Protein AF-K0VHR9-F1 (afdb_monomer)

Sequence (724 aa):
MQHDRFRADRIFSRWRVRPGFGEEICSYFARLVADNAECTAAIYAVNCGFNRSDRQKMLEAVLQLPLTDQEKENLVRWTPTRDRILCGHLIAVDRVSGLRRYCAECIKEGAYSRVWWTFSRFETCPFHDTLLTEEKMTASKVRFPYFGFHSGGIVAPPPLTERGAASLEGYVLQRLGAVEPGLQRPMLDRHSLDAILSIVPLIGRFLANPRSRVAPPLRVGDVGVGFDALGFDEDHFENRLSAWIAANADVNAFSRASQAYFGHAAHLWNEKSYDVPMQQTINAVMNRACGRYGSLARAMRNKALVGIPPNGRDVQRELGLTPYSLRVLGQRVKLGVGRSEDGVFEYTQEIIETLRGAIESLVPIQEVAASLGCTVEEANSICILMAKKGWRGAVGVRVGRKVVRHVFRADLDAFVNALENLPTKPDDIETVDIERFVRLSRKRTMTVTMAAVLSGRVPAFRGRSGGLRNLLFARPPRRGFGGKPPPVGKRDLPKDTMRITEFTAITGITSAGFRFLVRQQHLRLYSSDVPLLMRSSAVAFHKRYVNVARYSVLGTITVGRASKLPKLGLTPAFQYKDVQAMVVERSELAAKIGPLRNYSLEERKRWDQFRRYGERNCPSFTIPSIMGDGDMIIYTSSRKMFFRVISFPDELLVTIRLHPSDTRRAWRIYRENEEAIRRLLVSFRWIDDGEYTVIQTAVKDSADIDVVTREIGELTDFFRYKMP

Foldseek 3Di:
DVVVVLVVLALFPDQLAAAEQQFELLFSLQQRCVVGHPDGSVVSCVVVVHDPLPSVVSLVRVLSPPDDPVRNVRHVQNYQDPQRAHLNFRADPVQFDLWAKDDPVVCVVPVTDHSLRRGPPPAADQAPRHGIDTHDDDSSCSRRPGRDDDSHDYDQRDDGDPVSCLAPNVCLCCVSVSDPHHDDQPLPVVFGPNQLSPQLQVQLQLLVDAAEQDRDPRDPCSSRSSCQLRRHDLVSVLVSLLVRLVVHDPLPVDQEQDCCSSRNVSCVLVDPRHDPVSSVSVLLSNLVSSVVSHHYDPVSPDPDRNPAADAPVRLCVVQQFDPLQSVLLCVVLVDPQDADPVRTTGQDPVNSVSSVVSVVQWAFLCVLCVLQVHDSVLSVLLVVVVVVVPDSQKTWGDDDPDTTITGHPVLSVLLSVLQVPAAADDPPFDKDFLVQQCVQVVPDDLSRVLSCSSVVNFRWHHAPDTHSRRIIHGRDPDPPPDDDDPPQFDDDDPDQKADPLLLCLFAVWDPQLVVLCVVVVLWDAPDPVHGITRNVSSVVSQQFKHFVVQVCVVVQDVDPDLVCCVVLVFDAPDDCVRGVTRMGTPVRVCVRRNHFDDDDPVLLVVLCLLVVLLVVQAVQWDRHNDHHRAWGWIAGPVNLDIWTWGDDNQWIKTKDKAACPPNVPVVVLCVVCVVVLCVLLVQWDWDDPPGIIMTIHIGGDSVSSNSNSNSNRVVCVSVDDPDD

Nearest PDB structures (foldseek):
  8q8o-assembly1_A-2  TM=4.507E-01  e=7.673E-02  Pseudomonas aeruginosa UCBPP-PA14
  4rjv-assembly2_C  TM=4.588E-01  e=1.536E+00  synthetic construct
  4kyz-assembly1_A  TM=4.190E-01  e=1.980E+00  synthetic construct
  5cw9-assembly1_A  TM=3.956E-01  e=1.319E+00  synthetic construct
  1s12-assembly1_A  TM=3.428E-01  e=2.552E+00  Thermotoga maritima

Structure (mmCIF, N/CA/C/O backbone):
data_AF-K0VHR9-F1
#
_entry.id   AF-K0VHR9-F1
#
loop_
_atom_site.group_PDB
_atom_site.id
_atom_site.type_symbol
_atom_site.label_atom_id
_atom_site.label_alt_id
_atom_site.label_comp_id
_atom_site.label_asym_id
_atom_site.label_entity_id
_atom_site.label_seq_id
_atom_site.pdbx_PDB_ins_code
_atom_site.Cartn_x
_atom_site.Cartn_y
_atom_site.Cartn_z
_atom_site.occupancy
_atom_site.B_iso_or_equiv
_atom_site.auth_seq_id
_atom_site.auth_comp_id
_atom_site.auth_asym_id
_atom_site.auth_atom_id
_atom_site.pdbx_PDB_model_num
ATOM 1 N N . MET A 1 1 ? 46.552 35.556 -46.897 1.00 44.91 1 MET A N 1
ATOM 2 C CA . MET A 1 1 ? 46.582 35.446 -45.418 1.00 44.91 1 MET A CA 1
ATOM 3 C C . MET A 1 1 ? 45.304 34.881 -44.782 1.00 44.91 1 MET A C 1
ATOM 5 O O . MET A 1 1 ? 45.442 34.107 -43.848 1.00 44.91 1 MET A O 1
ATOM 9 N N . GLN A 1 2 ? 44.077 35.179 -45.245 1.00 40.25 2 GLN A N 1
ATOM 10 C CA . GLN A 1 2 ? 42.867 34.526 -44.686 1.00 40.25 2 GLN A CA 1
ATOM 11 C C . GLN A 1 2 ? 42.758 33.029 -45.049 1.00 40.25 2 GLN A C 1
ATOM 13 O O . GLN A 1 2 ? 42.359 32.228 -44.212 1.00 40.25 2 GLN A O 1
ATOM 18 N N . HIS A 1 3 ? 43.196 32.632 -46.249 1.00 40.75 3 HIS A N 1
ATOM 19 C CA . HIS A 1 3 ? 43.123 31.246 -46.739 1.00 40.75 3 HIS A CA 1
ATOM 20 C C . HIS A 1 3 ? 43.994 30.239 -45.949 1.00 40.75 3 HIS A C 1
ATOM 22 O O . HIS A 1 3 ? 43.651 29.059 -45.886 1.00 40.75 3 HIS A O 1
ATOM 28 N N . ASP A 1 4 ? 45.079 30.702 -45.313 1.00 43.75 4 ASP A N 1
ATOM 29 C CA . ASP A 1 4 ? 45.984 29.861 -44.510 1.00 43.75 4 ASP A CA 1
ATOM 30 C C . ASP A 1 4 ? 45.527 29.721 -43.053 1.00 43.75 4 ASP A C 1
ATOM 32 O O . ASP A 1 4 ? 45.689 28.654 -42.464 1.00 43.75 4 ASP A O 1
ATOM 36 N N . ARG A 1 5 ? 44.848 30.736 -42.493 1.00 43.34 5 ARG A N 1
ATOM 37 C CA . ARG A 1 5 ? 44.174 30.613 -41.186 1.00 43.34 5 ARG A CA 1
ATOM 38 C C . ARG A 1 5 ? 43.049 29.572 -41.222 1.00 43.34 5 ARG A C 1
ATOM 40 O O . ARG A 1 5 ? 42.948 28.773 -40.304 1.00 43.34 5 ARG A O 1
ATOM 47 N N . PHE A 1 6 ? 42.288 29.487 -42.318 1.00 48.44 6 PHE A N 1
ATOM 48 C CA . PHE A 1 6 ? 41.248 28.457 -42.495 1.00 48.44 6 PHE A CA 1
ATOM 49 C C . PHE A 1 6 ? 41.782 27.019 -42.622 1.00 48.44 6 PHE A C 1
ATOM 51 O O . PHE A 1 6 ? 41.011 26.074 -42.453 1.00 48.44 6 PHE A O 1
ATOM 58 N N . ARG A 1 7 ? 43.069 26.824 -42.948 1.00 49.28 7 ARG A N 1
ATOM 59 C CA . ARG A 1 7 ? 43.693 25.491 -43.032 1.00 49.28 7 ARG A CA 1
ATOM 60 C C . ARG A 1 7 ? 44.206 24.986 -41.682 1.00 49.28 7 ARG A C 1
ATOM 62 O O . ARG A 1 7 ? 44.249 23.776 -41.503 1.00 49.28 7 ARG A O 1
ATOM 69 N N . ALA A 1 8 ? 44.558 25.880 -40.756 1.00 52.88 8 ALA A N 1
ATOM 70 C CA . ALA A 1 8 ? 45.116 25.515 -39.452 1.00 52.88 8 ALA A CA 1
ATOM 71 C C . ALA A 1 8 ? 44.088 24.863 -38.503 1.00 52.88 8 ALA A C 1
ATOM 73 O O . ALA A 1 8 ? 44.468 24.036 -37.680 1.00 52.88 8 ALA A O 1
ATOM 74 N N . ASP A 1 9 ? 42.796 25.170 -38.666 1.00 62.69 9 ASP A N 1
ATOM 75 C CA . ASP A 1 9 ? 41.726 24.691 -37.774 1.00 62.69 9 ASP A CA 1
ATOM 76 C C . ASP A 1 9 ? 41.043 23.390 -38.250 1.00 62.69 9 ASP A C 1
ATOM 78 O O . ASP A 1 9 ? 40.147 22.867 -37.583 1.00 62.69 9 ASP A O 1
ATOM 82 N N . ARG A 1 10 ? 41.423 22.848 -39.418 1.00 75.56 10 ARG A N 1
ATOM 83 C CA . ARG A 1 10 ? 40.782 21.658 -40.005 1.00 75.56 10 ARG A CA 1
ATOM 84 C C . ARG A 1 10 ? 41.572 20.395 -39.700 1.00 75.56 10 ARG A C 1
ATOM 86 O O . ARG A 1 10 ? 42.750 20.290 -40.017 1.00 75.56 10 ARG A O 1
ATOM 93 N N . ILE A 1 11 ? 40.872 19.384 -39.195 1.00 86.81 11 ILE A N 1
ATOM 94 C CA . ILE A 1 11 ? 41.465 18.079 -38.876 1.00 86.81 11 ILE A CA 1
ATOM 95 C C . ILE A 1 11 ? 41.755 17.205 -40.107 1.00 86.81 11 ILE A C 1
ATOM 97 O O . ILE A 1 11 ? 42.402 16.185 -39.950 1.00 86.81 11 ILE A O 1
ATOM 101 N N . PHE A 1 12 ? 41.301 17.569 -41.314 1.00 89.25 12 PHE A N 1
ATOM 102 C CA . PHE A 1 12 ? 41.576 16.830 -42.556 1.00 89.25 12 PHE A CA 1
ATOM 103 C C . PHE A 1 12 ? 42.047 17.769 -43.670 1.00 89.25 12 PHE A C 1
ATOM 105 O O . PHE A 1 12 ? 41.517 18.872 -43.830 1.00 89.25 12 PHE A O 1
ATOM 112 N N . SER A 1 13 ? 43.013 17.313 -44.475 1.00 85.06 13 SER A N 1
ATOM 113 C CA . SER A 1 13 ? 43.573 18.072 -45.604 1.00 85.06 13 SER A CA 1
ATOM 114 C C . SER A 1 13 ? 42.869 17.777 -46.937 1.00 85.06 13 SER A C 1
ATOM 116 O O . SER A 1 13 ? 42.916 18.605 -47.849 1.00 85.06 13 SER A O 1
ATOM 118 N N . ARG A 1 14 ? 42.184 16.6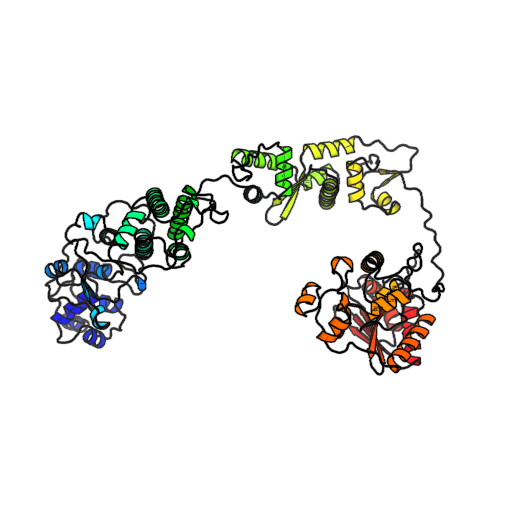31 -47.045 1.00 85.94 14 ARG A N 1
ATOM 119 C CA . ARG A 1 14 ? 41.378 16.182 -48.190 1.00 85.94 14 ARG A CA 1
ATOM 120 C C . ARG A 1 14 ? 40.028 15.638 -47.709 1.00 85.94 14 ARG A C 1
ATOM 122 O O . ARG A 1 14 ? 39.916 15.080 -46.624 1.00 85.94 14 ARG A O 1
ATOM 129 N N . TRP A 1 15 ? 38.992 15.787 -48.526 1.00 88.38 15 TRP A N 1
ATOM 130 C CA . TRP A 1 15 ? 37.634 15.297 -48.242 1.00 88.38 15 TRP A CA 1
ATOM 131 C C . TRP A 1 15 ? 36.978 14.791 -49.534 1.00 88.38 15 TRP A C 1
ATOM 133 O O . TRP A 1 15 ? 35.865 15.176 -49.894 1.00 88.38 15 TRP A O 1
ATOM 143 N N . ARG A 1 16 ? 37.723 13.970 -50.291 1.00 87.75 16 ARG A N 1
ATOM 144 C CA . ARG A 1 16 ? 37.268 13.452 -51.594 1.00 87.75 16 ARG A CA 1
ATOM 145 C C . ARG A 1 16 ? 36.101 12.483 -51.443 1.00 87.75 16 ARG A C 1
ATOM 147 O O . ARG A 1 16 ? 35.259 12.401 -52.329 1.00 87.75 16 ARG A O 1
ATOM 154 N N . VAL A 1 17 ? 36.052 11.776 -50.317 1.00 92.00 17 VAL A N 1
ATOM 155 C CA . VAL A 1 17 ? 34.897 10.974 -49.919 1.00 92.00 17 VAL A CA 1
ATOM 156 C C . VAL A 1 17 ? 33.807 11.879 -49.353 1.00 92.00 17 VAL A C 1
ATOM 158 O O . VAL A 1 17 ? 34.076 12.738 -48.516 1.00 92.00 17 VAL A O 1
ATOM 161 N N . ARG A 1 18 ? 32.571 11.676 -49.801 1.00 93.38 18 ARG A N 1
ATOM 162 C CA . ARG A 1 18 ? 31.379 12.379 -49.311 1.00 93.38 18 ARG A CA 1
ATOM 163 C C . ARG A 1 18 ? 30.567 11.476 -48.369 1.00 93.38 18 ARG A C 1
ATOM 165 O O . ARG A 1 18 ? 30.654 10.243 -48.496 1.00 93.38 18 ARG A O 1
ATOM 172 N N . PRO A 1 19 ? 29.806 12.044 -47.416 1.00 94.12 19 PRO A N 1
ATOM 173 C CA . PRO A 1 19 ? 28.977 11.242 -46.525 1.00 94.12 19 PRO A CA 1
ATOM 174 C C . PRO A 1 19 ? 27.844 10.569 -47.309 1.00 94.12 19 PRO A C 1
ATOM 176 O O . PRO A 1 19 ? 27.298 11.143 -48.253 1.00 94.12 19 PRO A O 1
ATOM 179 N N . GLY A 1 20 ? 27.531 9.329 -46.945 1.00 93.62 20 GLY A N 1
ATOM 180 C CA . GLY A 1 20 ? 26.434 8.552 -47.516 1.00 93.62 20 GLY A CA 1
ATOM 181 C C . GLY A 1 20 ? 25.106 8.770 -46.789 1.00 93.62 20 GLY A C 1
ATOM 182 O O . GLY A 1 20 ? 25.061 9.211 -45.636 1.00 93.62 20 GLY A O 1
ATOM 183 N N . PHE A 1 21 ? 23.997 8.418 -47.440 1.00 93.25 21 PHE A N 1
ATOM 184 C CA . PHE A 1 21 ? 22.680 8.437 -46.802 1.00 93.25 21 PHE A CA 1
ATOM 185 C C . PHE A 1 21 ? 22.613 7.413 -45.662 1.00 93.25 21 PHE A C 1
ATOM 187 O O . PHE A 1 21 ? 22.929 6.238 -45.863 1.00 93.25 21 PHE A O 1
ATOM 194 N N . GLY A 1 22 ? 22.195 7.843 -44.468 1.00 93.44 22 GLY A N 1
ATOM 195 C CA . GLY A 1 22 ? 22.145 6.971 -43.290 1.00 93.44 22 GLY A CA 1
ATOM 196 C C . GLY A 1 22 ? 23.501 6.711 -42.627 1.00 93.44 22 GLY A C 1
ATOM 197 O O . GLY A 1 22 ? 23.571 5.900 -41.702 1.00 93.44 22 GLY A O 1
ATOM 198 N N . GLU A 1 23 ? 24.575 7.349 -43.100 1.00 94.62 23 GLU A N 1
ATOM 199 C CA . GLU A 1 23 ? 25.923 7.185 -42.556 1.00 94.62 23 GLU A CA 1
ATOM 200 C C . GLU A 1 23 ? 26.117 8.024 -41.284 1.00 94.62 23 GLU A C 1
ATOM 202 O O . GLU A 1 23 ? 25.919 9.239 -41.292 1.00 94.62 23 GLU A O 1
ATOM 207 N N . GLU A 1 24 ? 26.542 7.387 -40.187 1.00 93.44 24 GLU A N 1
ATOM 208 C CA . GLU A 1 24 ? 26.904 8.105 -38.957 1.00 93.44 24 GLU A CA 1
ATOM 209 C C . GLU A 1 24 ? 28.339 8.658 -38.997 1.00 93.44 24 GLU A C 1
ATOM 211 O O . GLU A 1 24 ? 29.207 8.155 -39.722 1.00 93.44 24 GLU A O 1
ATOM 216 N N . ILE A 1 25 ? 28.627 9.636 -38.128 1.00 94.31 25 ILE A N 1
ATOM 217 C CA . ILE A 1 25 ? 29.929 10.311 -38.076 1.00 94.31 25 ILE A CA 1
ATOM 218 C C . ILE A 1 25 ? 31.125 9.361 -37.958 1.00 94.31 25 ILE A C 1
ATOM 220 O O . ILE A 1 25 ? 32.154 9.607 -38.577 1.00 94.31 25 ILE A O 1
ATOM 224 N N . CYS A 1 26 ? 31.025 8.270 -37.193 1.00 92.06 26 CYS A N 1
ATOM 225 C CA . CYS A 1 26 ? 32.164 7.375 -36.989 1.00 92.06 26 CYS A CA 1
ATOM 226 C C . CYS A 1 26 ? 32.514 6.562 -38.244 1.00 92.06 26 CYS A C 1
ATOM 228 O O . CYS A 1 26 ? 33.696 6.311 -38.480 1.00 92.06 26 CYS A O 1
ATOM 230 N N . SER A 1 27 ? 31.520 6.196 -39.061 1.00 93.25 27 SER A N 1
ATOM 231 C CA . SER A 1 27 ? 31.739 5.563 -40.372 1.00 93.25 27 SER A CA 1
ATOM 232 C C . SER A 1 27 ? 32.387 6.548 -41.340 1.00 93.25 27 SER A C 1
ATOM 234 O O . SER A 1 27 ? 33.430 6.258 -41.931 1.00 93.25 27 SER A O 1
ATOM 236 N N . TYR A 1 28 ? 31.818 7.753 -41.435 1.00 95.12 28 TYR A N 1
ATOM 237 C CA . TYR A 1 28 ? 32.323 8.771 -42.348 1.00 95.12 28 TYR A CA 1
ATOM 238 C C . TYR A 1 28 ? 33.746 9.214 -41.978 1.00 95.12 28 TYR A C 1
ATOM 240 O O . TYR A 1 28 ? 34.626 9.291 -42.834 1.00 95.12 28 TYR A O 1
ATOM 248 N N . PHE A 1 29 ? 34.015 9.401 -40.683 1.00 93.94 29 PHE A N 1
ATOM 249 C CA . PHE A 1 29 ? 35.348 9.688 -40.162 1.00 93.94 29 PHE A CA 1
ATOM 250 C C . PHE A 1 29 ? 36.349 8.583 -40.513 1.00 93.94 29 PHE A C 1
ATOM 252 O O . PHE A 1 29 ? 37.464 8.884 -40.926 1.00 93.94 29 PHE A O 1
ATOM 259 N N . ALA A 1 30 ? 35.968 7.306 -40.405 1.00 92.62 30 ALA A N 1
ATOM 260 C CA . ALA A 1 30 ? 36.855 6.202 -40.763 1.00 92.62 30 ALA A CA 1
ATOM 261 C C . ALA A 1 30 ? 37.236 6.220 -42.253 1.00 92.62 30 ALA A C 1
ATOM 263 O O . ALA A 1 30 ? 38.398 5.992 -42.590 1.00 92.62 30 ALA A O 1
ATOM 264 N N . ARG A 1 31 ? 36.285 6.554 -43.135 1.00 93.56 31 ARG A N 1
ATOM 265 C CA . ARG A 1 31 ? 36.545 6.743 -44.571 1.00 93.56 31 ARG A CA 1
ATOM 266 C C . ARG A 1 31 ? 37.416 7.969 -44.854 1.00 93.56 31 ARG A C 1
ATOM 268 O O . ARG A 1 31 ? 38.307 7.880 -45.692 1.00 93.56 31 ARG A O 1
ATOM 275 N N . LEU A 1 32 ? 37.210 9.080 -44.142 1.00 93.31 32 LEU A N 1
ATOM 276 C CA . LEU A 1 32 ? 38.069 10.266 -44.252 1.00 93.31 32 LEU A CA 1
ATOM 277 C C . LEU A 1 32 ? 39.507 9.966 -43.825 1.00 93.31 32 LEU A C 1
ATOM 279 O O . LEU A 1 32 ? 40.437 10.352 -44.528 1.00 93.31 32 LEU A O 1
ATOM 283 N N . VAL A 1 33 ? 39.702 9.243 -42.718 1.00 93.00 33 VAL A N 1
ATOM 284 C CA . VAL A 1 33 ? 41.039 8.823 -42.271 1.00 93.00 33 VAL A CA 1
ATOM 285 C C . VAL A 1 33 ? 41.701 7.938 -43.320 1.00 93.00 33 VAL A C 1
ATOM 287 O O . VAL A 1 33 ? 42.842 8.204 -43.677 1.00 93.00 33 VAL A O 1
ATOM 290 N N . ALA A 1 34 ? 40.979 6.961 -43.876 1.00 91.19 34 ALA A N 1
ATOM 291 C CA . ALA A 1 34 ? 41.507 6.106 -44.939 1.00 91.19 34 ALA A CA 1
ATOM 292 C C . ALA A 1 34 ? 41.913 6.886 -46.211 1.00 91.19 34 ALA A C 1
ATOM 294 O O . ALA A 1 34 ? 42.838 6.471 -46.901 1.00 91.19 34 ALA A O 1
ATOM 295 N N . ASP A 1 35 ? 41.263 8.019 -46.514 1.00 90.50 35 ASP A N 1
ATOM 296 C CA . ASP A 1 35 ? 41.627 8.905 -47.640 1.00 90.50 35 ASP A CA 1
ATOM 297 C C . ASP A 1 35 ? 42.817 9.841 -47.330 1.00 90.50 35 ASP A C 1
ATOM 299 O O . ASP A 1 35 ? 43.453 10.357 -48.253 1.00 90.50 35 ASP A O 1
ATOM 303 N N . ASN A 1 36 ? 43.120 10.091 -46.049 1.00 88.00 36 ASN A N 1
ATOM 304 C CA . ASN A 1 36 ? 44.036 11.158 -45.620 1.00 88.00 36 ASN A CA 1
ATOM 305 C C . ASN A 1 36 ? 45.298 10.690 -44.886 1.00 88.00 36 ASN A C 1
ATOM 307 O O . ASN A 1 36 ? 46.269 11.446 -44.854 1.00 88.00 36 ASN A O 1
ATOM 311 N N . ALA A 1 37 ? 45.286 9.523 -44.241 1.00 85.81 37 ALA A N 1
ATOM 312 C CA . ALA A 1 37 ? 46.330 9.135 -43.300 1.00 85.81 37 ALA A CA 1
ATOM 313 C C . ALA A 1 37 ? 46.643 7.636 -43.335 1.00 85.81 37 ALA A C 1
ATOM 315 O O . ALA A 1 37 ? 45.755 6.789 -43.401 1.00 85.81 37 ALA A O 1
ATOM 316 N N . GLU A 1 38 ? 47.924 7.308 -43.175 1.00 85.94 38 GLU A N 1
ATOM 317 C CA . GLU A 1 38 ? 48.427 5.933 -43.069 1.00 85.94 38 GLU A CA 1
ATOM 318 C C . GLU A 1 38 ? 48.313 5.395 -41.632 1.00 85.94 38 GLU A C 1
ATOM 320 O O . GLU A 1 38 ? 49.260 4.871 -41.047 1.00 85.94 38 GLU A O 1
ATOM 325 N N . CYS A 1 39 ? 47.149 5.558 -41.003 1.00 88.38 39 CYS A N 1
ATOM 326 C CA . CYS A 1 39 ? 46.894 5.013 -39.673 1.00 88.38 39 CYS A CA 1
ATOM 327 C C . CYS A 1 39 ? 45.428 4.610 -39.492 1.00 88.38 39 CYS A C 1
ATOM 329 O O . CYS A 1 39 ? 44.563 4.878 -40.323 1.00 88.38 39 CYS A O 1
ATOM 331 N N . THR A 1 40 ? 45.124 3.921 -38.390 1.00 88.50 40 THR A N 1
ATOM 332 C CA . THR A 1 40 ? 43.736 3.537 -38.100 1.00 88.50 40 THR A CA 1
ATOM 333 C C . THR A 1 40 ? 42.926 4.737 -37.612 1.00 88.50 40 THR A C 1
ATOM 335 O O . THR A 1 40 ? 43.444 5.592 -36.894 1.00 88.50 40 THR A O 1
ATOM 338 N N . ALA A 1 41 ? 41.620 4.750 -37.891 1.00 89.62 41 ALA A N 1
ATOM 339 C CA . ALA A 1 41 ? 40.707 5.788 -37.403 1.00 89.62 41 ALA A CA 1
ATOM 340 C C . ALA A 1 41 ? 40.761 5.982 -35.877 1.00 89.62 41 ALA A C 1
ATOM 342 O O . ALA A 1 41 ? 40.653 7.101 -35.386 1.00 89.62 41 ALA A O 1
ATOM 343 N N . ALA A 1 42 ? 40.993 4.908 -35.116 1.00 88.38 42 ALA A N 1
ATOM 344 C CA . ALA A 1 42 ? 41.148 4.991 -33.668 1.00 88.38 42 ALA A CA 1
ATOM 345 C C . ALA A 1 42 ? 42.421 5.750 -33.248 1.00 88.38 42 ALA A C 1
ATOM 347 O O . ALA A 1 42 ? 42.358 6.546 -32.315 1.00 88.38 42 ALA A O 1
ATOM 348 N N . ILE A 1 43 ? 43.548 5.520 -33.932 1.00 88.75 43 ILE A N 1
ATOM 349 C CA . ILE A 1 43 ? 44.812 6.236 -33.687 1.00 88.75 43 ILE A CA 1
ATOM 350 C C . ILE A 1 43 ? 44.663 7.699 -34.109 1.00 88.75 43 ILE A C 1
ATOM 352 O O . ILE A 1 43 ? 44.995 8.595 -33.338 1.00 88.75 43 ILE A O 1
ATOM 356 N N . TYR A 1 44 ? 44.090 7.943 -35.289 1.00 91.25 44 TYR A N 1
ATOM 357 C CA . TYR A 1 44 ? 43.860 9.296 -35.788 1.00 91.25 44 TYR A CA 1
ATOM 358 C C . TYR A 1 44 ? 42.976 10.111 -34.839 1.00 91.25 44 TYR A C 1
ATOM 360 O O . TYR A 1 44 ? 43.304 11.241 -34.497 1.00 91.25 44 TYR A O 1
ATOM 368 N N . ALA A 1 45 ? 41.893 9.513 -34.330 1.00 89.44 45 ALA A N 1
ATOM 369 C CA . ALA A 1 45 ? 41.010 10.171 -33.375 1.00 89.44 45 ALA A CA 1
ATOM 370 C C . ALA A 1 45 ? 41.737 10.587 -32.084 1.00 89.44 45 ALA A C 1
ATOM 372 O O . ALA A 1 45 ? 41.500 11.688 -31.592 1.00 89.44 45 ALA A O 1
ATOM 373 N N . VAL A 1 46 ? 42.636 9.743 -31.560 1.00 88.56 46 VAL A N 1
ATOM 374 C CA . VAL A 1 46 ? 43.467 10.075 -30.387 1.00 88.56 46 VAL A CA 1
ATOM 375 C C . VAL A 1 46 ? 44.414 11.233 -30.700 1.00 88.56 46 VAL A C 1
ATOM 377 O O . VAL A 1 46 ? 44.499 12.167 -29.907 1.00 88.56 46 VAL A O 1
ATOM 380 N N . ASN A 1 47 ? 45.065 11.215 -31.865 1.00 88.75 47 ASN A N 1
ATOM 381 C CA . ASN A 1 47 ? 45.977 12.282 -32.292 1.00 88.75 47 ASN A CA 1
ATOM 382 C C . ASN A 1 47 ? 45.259 13.629 -32.475 1.00 88.75 47 ASN A C 1
ATOM 384 O O . ASN A 1 47 ? 45.844 14.676 -32.220 1.00 88.75 47 ASN A O 1
ATOM 388 N N . CYS A 1 48 ? 43.981 13.607 -32.858 1.00 86.25 48 CYS A N 1
ATOM 389 C CA . CYS A 1 48 ? 43.127 14.794 -32.940 1.00 86.25 48 CYS A CA 1
ATOM 390 C C . CYS A 1 48 ? 42.485 15.194 -31.595 1.00 86.25 48 CYS A C 1
ATOM 392 O O . CYS A 1 48 ? 41.630 16.077 -31.570 1.00 86.25 48 CYS A O 1
ATOM 394 N N . GLY A 1 49 ? 42.842 14.547 -30.479 1.00 85.88 49 GLY A N 1
ATOM 395 C CA . GLY A 1 49 ? 42.317 14.878 -29.150 1.00 85.88 49 GLY A CA 1
ATOM 396 C C . GLY A 1 49 ? 40.871 14.431 -28.895 1.00 85.88 49 GLY A C 1
ATOM 397 O O . GLY A 1 49 ? 40.234 14.907 -27.952 1.00 85.88 49 GLY A O 1
ATOM 398 N N . PHE A 1 50 ? 40.321 13.516 -29.701 1.00 86.88 50 PHE A N 1
ATOM 399 C CA . PHE A 1 50 ? 38.989 12.959 -29.465 1.00 86.88 50 PHE A CA 1
ATOM 400 C C . PHE A 1 50 ? 39.040 11.799 -28.468 1.00 86.88 50 PHE A C 1
ATOM 402 O O . PHE A 1 50 ? 39.715 10.788 -28.680 1.00 86.88 50 PHE A O 1
ATOM 409 N N . ASN A 1 51 ? 38.236 11.885 -27.406 1.00 76.88 51 ASN A N 1
ATOM 410 C CA . ASN A 1 51 ? 38.068 10.767 -26.482 1.00 76.88 51 ASN A CA 1
ATOM 411 C C . ASN A 1 51 ? 37.279 9.606 -27.104 1.00 76.88 51 ASN A C 1
ATOM 413 O O . ASN A 1 51 ? 36.608 9.710 -28.141 1.00 76.88 51 ASN A O 1
ATOM 417 N N . ARG A 1 52 ? 37.311 8.458 -26.413 1.00 61.00 52 ARG A N 1
ATOM 418 C CA . ARG A 1 52 ? 36.678 7.212 -26.867 1.00 61.00 52 ARG A CA 1
ATOM 419 C C . ARG A 1 52 ? 35.138 7.241 -26.972 1.00 61.00 52 ARG A C 1
ATOM 421 O O . ARG A 1 52 ? 34.554 6.272 -27.443 1.00 61.00 52 ARG A O 1
ATOM 428 N N . SER A 1 53 ? 34.484 8.347 -26.631 1.00 65.62 53 SER A N 1
ATOM 429 C CA . SER A 1 53 ? 33.023 8.531 -26.672 1.00 65.62 53 SER A CA 1
ATOM 430 C C . SER A 1 53 ? 32.570 9.833 -27.354 1.00 65.62 53 SER A C 1
ATOM 432 O O . SER A 1 53 ? 31.374 10.100 -27.422 1.00 65.62 53 SER A O 1
ATOM 434 N N . ASP A 1 54 ? 33.488 10.640 -27.895 1.00 81.38 54 ASP A N 1
ATOM 435 C CA . ASP A 1 54 ? 33.201 12.029 -28.294 1.00 81.38 54 ASP A CA 1
ATOM 436 C C . ASP A 1 54 ? 32.653 12.165 -29.732 1.00 81.38 54 ASP A C 1
ATOM 438 O O . ASP A 1 54 ? 33.168 12.943 -30.533 1.00 81.38 54 ASP A O 1
ATOM 442 N N . ARG A 1 55 ? 31.572 11.439 -30.065 1.00 88.06 55 ARG A N 1
ATOM 443 C CA . ARG A 1 55 ? 30.883 11.544 -31.376 1.00 88.06 55 ARG A CA 1
ATOM 444 C C . ARG A 1 55 ? 30.514 12.985 -31.731 1.00 88.06 55 ARG A C 1
ATOM 446 O O . ARG A 1 55 ? 30.707 13.409 -32.861 1.00 88.06 55 ARG A O 1
ATOM 453 N N . GLN A 1 56 ? 30.052 13.741 -30.738 1.00 89.19 56 GLN A N 1
ATOM 454 C CA . GLN A 1 56 ? 29.634 15.130 -30.910 1.00 89.19 56 GLN A CA 1
ATOM 455 C C . GLN A 1 56 ? 30.795 16.057 -31.308 1.00 89.19 56 GLN A C 1
ATOM 457 O O . GLN A 1 56 ? 30.660 16.823 -32.251 1.00 89.19 56 GLN A O 1
ATOM 462 N N . LYS A 1 57 ? 31.959 15.945 -30.650 1.00 89.19 57 LYS A N 1
ATOM 463 C CA . LYS A 1 57 ? 33.131 16.766 -31.009 1.00 89.19 57 LYS A CA 1
ATOM 464 C C . LYS A 1 57 ? 33.690 16.381 -32.376 1.00 89.19 57 LYS A C 1
ATOM 466 O O . LYS A 1 57 ? 34.153 17.232 -33.124 1.00 89.19 57 LYS A O 1
ATOM 471 N N . MET A 1 58 ? 33.642 15.089 -32.702 1.00 91.62 58 MET A N 1
ATOM 472 C CA . MET A 1 58 ? 34.031 14.590 -34.018 1.00 91.62 58 MET A CA 1
ATOM 473 C C . MET A 1 58 ? 33.118 15.147 -35.111 1.00 91.62 58 MET A C 1
ATOM 475 O O . MET A 1 58 ? 33.609 15.581 -36.148 1.00 91.62 58 MET A O 1
ATOM 479 N N . LEU A 1 59 ? 31.807 15.177 -34.858 1.00 93.44 59 LEU A N 1
ATOM 480 C CA . LEU A 1 59 ? 30.829 15.785 -35.752 1.00 93.44 59 LEU A CA 1
ATOM 481 C C . LEU A 1 59 ? 31.123 17.278 -35.923 1.00 93.44 59 LEU A C 1
ATOM 483 O O . LEU A 1 59 ? 31.301 17.718 -37.050 1.00 93.44 59 LEU A O 1
ATOM 487 N N . GLU A 1 60 ? 31.280 18.030 -34.833 1.00 92.38 60 GLU A N 1
ATOM 488 C CA . GLU A 1 60 ? 31.627 19.460 -34.862 1.00 92.38 60 GLU A CA 1
ATOM 489 C C . GLU A 1 60 ? 32.883 19.745 -35.697 1.00 92.38 60 GLU A C 1
ATOM 491 O O . GLU A 1 60 ? 32.871 20.652 -36.526 1.00 92.38 60 GLU A O 1
ATOM 496 N N . ALA A 1 61 ? 33.938 18.942 -35.536 1.00 91.56 61 ALA A N 1
ATOM 497 C CA . ALA A 1 61 ? 35.175 19.093 -36.297 1.00 91.56 61 ALA A CA 1
ATOM 498 C C . ALA A 1 61 ? 35.001 18.765 -37.790 1.00 91.56 61 ALA A C 1
ATOM 500 O O . ALA A 1 61 ? 35.533 19.468 -38.649 1.00 91.56 61 ALA A O 1
ATOM 501 N N . VAL A 1 62 ? 34.238 17.720 -38.120 1.00 92.69 62 VAL A N 1
ATOM 502 C CA . VAL A 1 62 ? 33.949 17.339 -39.513 1.00 92.69 62 VAL A CA 1
ATOM 503 C C . VAL A 1 62 ? 33.026 18.350 -40.200 1.00 92.69 62 VAL A C 1
ATOM 505 O O . VAL A 1 62 ? 33.177 18.592 -41.395 1.00 92.69 62 VAL A O 1
ATOM 508 N N . LEU A 1 63 ? 32.116 18.996 -39.468 1.00 93.69 63 LEU A N 1
ATOM 509 C CA . LEU A 1 63 ? 31.226 20.028 -40.013 1.00 93.69 63 LEU A CA 1
ATOM 510 C C . LEU A 1 63 ? 31.962 21.320 -40.419 1.00 93.69 63 LEU A C 1
ATOM 512 O O . LEU A 1 63 ? 31.409 22.105 -41.190 1.00 93.69 63 LEU A O 1
ATOM 516 N N . GLN A 1 64 ? 33.210 21.520 -39.970 1.00 91.88 64 GLN A N 1
ATOM 517 C CA . GLN A 1 64 ? 34.086 22.610 -40.435 1.00 91.88 64 GLN A CA 1
ATOM 518 C C . GLN A 1 64 ? 34.684 22.358 -41.829 1.00 91.88 64 GLN A C 1
ATOM 520 O O . GLN A 1 64 ? 35.283 23.255 -42.432 1.00 91.88 64 GLN A O 1
ATOM 525 N N . LEU A 1 65 ? 34.546 21.139 -42.360 1.00 90.62 65 LEU A N 1
ATOM 526 C CA . LEU A 1 65 ? 34.914 20.844 -43.739 1.00 90.62 65 LEU A CA 1
ATOM 527 C C . LEU A 1 65 ? 33.920 21.521 -44.702 1.00 90.62 65 LEU A C 1
ATOM 529 O O . LEU A 1 65 ? 32.746 21.696 -44.364 1.00 90.62 65 LEU A O 1
ATOM 533 N N . PRO A 1 66 ? 34.351 21.887 -45.923 1.00 90.62 66 PRO A N 1
ATOM 534 C CA . PRO A 1 66 ? 33.480 22.488 -46.932 1.00 90.62 66 PRO A CA 1
ATOM 535 C C . PRO A 1 66 ? 32.585 21.416 -47.588 1.00 90.62 66 PRO A C 1
ATOM 537 O O . PRO A 1 66 ? 32.738 21.044 -48.755 1.00 90.62 66 PRO A O 1
ATOM 540 N N . LEU A 1 67 ? 31.670 20.881 -46.782 1.00 91.62 67 LEU A N 1
ATOM 541 C CA . LEU A 1 67 ? 30.547 20.040 -47.183 1.00 91.62 67 LEU A CA 1
ATOM 542 C C . LEU A 1 67 ? 29.358 20.932 -47.556 1.00 91.62 67 LEU A C 1
ATOM 544 O O . LEU A 1 67 ? 29.245 22.053 -47.055 1.00 91.62 67 LEU A O 1
ATOM 548 N N . THR A 1 68 ? 28.482 20.428 -48.419 1.00 93.81 68 THR A N 1
ATOM 549 C CA . THR A 1 68 ? 27.195 21.074 -48.711 1.00 93.81 68 THR A CA 1
ATOM 550 C C . THR A 1 68 ? 26.300 21.057 -47.472 1.00 93.81 68 THR A C 1
ATOM 552 O O . THR A 1 68 ? 26.482 20.223 -46.579 1.00 93.81 68 THR A O 1
ATOM 555 N N . ASP A 1 69 ? 25.314 21.949 -47.414 1.00 95.19 69 ASP A N 1
ATOM 556 C CA . ASP A 1 69 ? 24.393 22.013 -46.273 1.00 95.19 69 ASP A CA 1
ATOM 557 C C . ASP A 1 69 ? 23.607 20.706 -46.110 1.00 95.19 69 ASP A C 1
ATOM 559 O O . ASP A 1 69 ? 23.527 20.173 -45.006 1.00 95.19 69 ASP A O 1
ATOM 563 N N . GLN A 1 70 ? 23.180 20.093 -47.218 1.00 94.06 70 GLN A N 1
ATOM 564 C CA . GLN A 1 70 ? 22.497 18.796 -47.215 1.00 94.06 70 GLN A CA 1
ATOM 565 C C . GLN A 1 70 ? 23.355 17.675 -46.589 1.00 94.06 70 GLN A C 1
ATOM 567 O O . GLN A 1 70 ? 22.856 16.829 -45.847 1.00 94.06 70 GLN A O 1
ATOM 572 N N . GLU A 1 71 ? 24.665 17.664 -46.847 1.00 95.06 71 GLU A N 1
ATOM 573 C CA . GLU A 1 71 ? 25.610 16.698 -46.261 1.00 95.06 71 GLU A CA 1
ATOM 574 C C . GLU A 1 71 ? 25.844 16.919 -44.777 1.00 95.06 71 GLU A C 1
ATOM 576 O O . GLU A 1 71 ? 25.936 15.948 -44.019 1.00 95.06 71 GLU A O 1
ATOM 581 N N . LYS A 1 72 ? 25.905 18.181 -44.355 1.00 95.50 72 LYS A N 1
ATOM 582 C CA . LYS A 1 72 ? 25.988 18.537 -42.940 1.00 95.50 72 LYS A CA 1
ATOM 583 C C . LYS A 1 72 ? 24.726 18.100 -42.205 1.00 95.50 72 LYS A C 1
ATOM 585 O O . LYS A 1 72 ? 24.828 17.430 -41.180 1.00 95.50 72 LYS A O 1
ATOM 590 N N . GLU A 1 73 ? 23.555 18.403 -42.756 1.00 94.62 73 GLU A N 1
ATOM 591 C CA . GLU A 1 73 ? 22.258 17.996 -42.209 1.00 94.62 73 GLU A CA 1
ATOM 592 C C . GLU A 1 73 ? 22.124 16.473 -42.121 1.00 94.62 73 GLU A C 1
ATOM 594 O O . GLU A 1 73 ? 21.726 15.951 -41.079 1.00 94.62 73 GLU A O 1
ATOM 599 N N . ASN A 1 74 ? 22.524 15.742 -43.166 1.00 94.12 74 ASN A N 1
ATOM 600 C CA . ASN A 1 74 ? 22.523 14.280 -43.167 1.00 94.12 74 ASN A CA 1
ATOM 601 C C . ASN A 1 74 ? 23.412 13.711 -42.047 1.00 94.12 74 ASN A C 1
ATOM 603 O O . ASN A 1 74 ? 22.971 12.842 -41.295 1.00 94.12 74 ASN A O 1
ATOM 607 N N . LEU A 1 75 ? 24.634 14.230 -41.879 1.00 95.00 75 LEU A N 1
ATOM 608 C CA . LEU A 1 75 ? 25.532 13.793 -40.806 1.00 95.00 75 LEU A CA 1
ATOM 609 C C . LEU A 1 75 ? 24.980 14.110 -39.414 1.00 95.00 75 LEU A C 1
ATOM 611 O O . LEU A 1 75 ? 25.073 13.264 -38.525 1.00 95.00 75 LEU A O 1
ATOM 615 N N . VAL A 1 76 ? 24.392 15.292 -39.218 1.00 94.88 76 VAL A N 1
ATOM 616 C CA . VAL A 1 76 ? 23.745 15.670 -37.950 1.00 94.88 76 VAL A CA 1
ATOM 617 C C . VAL A 1 76 ? 22.577 14.735 -37.645 1.00 94.88 76 VAL A C 1
ATOM 619 O O . VAL A 1 76 ? 22.461 14.235 -36.529 1.00 94.88 76 VAL A O 1
ATOM 622 N N . ARG A 1 77 ? 21.742 14.447 -38.645 1.00 94.06 77 ARG A N 1
ATOM 623 C CA . ARG A 1 77 ? 20.553 13.603 -38.508 1.00 94.06 77 ARG A CA 1
ATOM 624 C C . ARG A 1 77 ? 20.882 12.163 -38.113 1.00 94.06 77 ARG A C 1
ATOM 626 O O . ARG A 1 77 ? 20.214 11.601 -37.241 1.00 94.06 77 ARG A O 1
ATOM 633 N N . TRP A 1 78 ? 21.878 11.562 -38.764 1.00 94.56 78 TRP A N 1
ATOM 634 C CA . TRP A 1 78 ? 22.220 10.143 -38.598 1.00 94.56 78 TRP A CA 1
ATOM 635 C C . TRP A 1 78 ? 23.279 9.874 -37.530 1.00 94.56 78 TRP A C 1
ATOM 637 O O . TRP A 1 78 ? 23.597 8.717 -37.265 1.00 94.56 78 TRP A O 1
ATOM 647 N N . THR A 1 79 ? 23.808 10.914 -36.884 1.00 93.56 79 THR A N 1
ATOM 648 C CA . THR A 1 79 ? 24.764 10.773 -35.783 1.00 93.56 79 THR A CA 1
ATOM 649 C C . THR A 1 79 ? 24.043 10.820 -34.437 1.00 93.56 79 THR A C 1
ATOM 651 O O . THR A 1 79 ? 23.472 11.854 -34.093 1.00 93.56 79 THR A O 1
ATOM 654 N N . PRO A 1 80 ? 24.101 9.750 -33.619 1.00 89.75 80 PRO A N 1
ATOM 655 C CA . PRO A 1 80 ? 23.522 9.782 -32.282 1.00 89.75 80 PRO A CA 1
ATOM 656 C C . PRO A 1 80 ? 24.189 10.839 -31.390 1.00 89.75 80 PRO A C 1
ATOM 658 O O . PRO A 1 80 ? 25.423 10.896 -31.306 1.00 89.75 80 PRO A O 1
ATOM 661 N N . THR A 1 81 ? 23.384 11.629 -30.674 1.00 85.56 81 THR A N 1
ATOM 662 C CA . THR A 1 81 ? 23.875 12.644 -29.724 1.00 85.56 81 THR A CA 1
ATOM 663 C C . THR A 1 81 ? 24.526 12.011 -28.484 1.00 85.56 81 THR A C 1
ATOM 665 O O . THR A 1 81 ? 24.465 10.795 -28.273 1.00 85.56 81 THR A O 1
ATOM 668 N N . ARG A 1 82 ? 25.134 12.830 -27.607 1.00 79.44 82 ARG A N 1
ATOM 669 C CA . ARG A 1 82 ? 25.647 12.365 -26.296 1.00 79.44 82 ARG A CA 1
ATOM 670 C C . ARG A 1 82 ? 24.555 11.709 -25.446 1.00 79.44 82 ARG A C 1
ATOM 672 O O . ARG A 1 82 ? 24.821 10.697 -24.801 1.00 79.44 82 ARG A O 1
ATOM 679 N N . ASP A 1 83 ? 23.336 12.232 -25.539 1.00 82.19 83 ASP A N 1
ATOM 680 C CA . ASP A 1 83 ? 22.149 11.707 -24.860 1.00 82.19 83 ASP A CA 1
ATOM 681 C C . ASP A 1 83 ? 21.515 10.526 -25.605 1.00 82.19 83 ASP A C 1
ATOM 683 O O . ASP A 1 83 ? 20.455 10.052 -25.215 1.00 82.19 83 ASP A O 1
ATOM 687 N N . ARG A 1 84 ? 22.179 10.007 -26.652 1.00 84.38 84 ARG A N 1
ATOM 688 C CA . ARG A 1 84 ? 21.757 8.838 -27.443 1.00 84.38 84 ARG A CA 1
ATOM 689 C C . ARG A 1 84 ? 20.452 9.069 -28.201 1.00 84.38 84 ARG A C 1
ATOM 691 O O . ARG A 1 84 ? 19.675 8.140 -28.414 1.00 84.38 84 ARG A O 1
ATOM 698 N N . ILE A 1 85 ? 20.227 10.310 -28.617 1.00 89.75 85 ILE A N 1
ATOM 699 C CA . ILE A 1 85 ? 19.103 10.675 -29.472 1.00 89.75 85 ILE A CA 1
ATOM 700 C C . ILE A 1 85 ? 19.530 10.475 -30.925 1.00 89.75 85 ILE A C 1
ATOM 702 O O . ILE A 1 85 ? 20.558 11.005 -31.342 1.00 89.75 85 ILE A O 1
ATOM 706 N N . LEU A 1 86 ? 18.741 9.727 -31.691 1.00 92.12 86 LEU A N 1
ATOM 707 C CA . LEU A 1 86 ? 18.920 9.497 -33.121 1.00 92.12 86 LEU A CA 1
ATOM 708 C C . LEU A 1 86 ? 17.612 9.827 -33.841 1.00 92.12 86 LEU A C 1
ATOM 710 O O . LEU A 1 86 ? 16.577 9.238 -33.535 1.00 92.12 86 LEU A O 1
ATOM 714 N N . CYS A 1 87 ? 17.645 10.783 -34.776 1.00 91.38 87 CYS A N 1
ATOM 715 C CA . CYS A 1 87 ? 16.445 11.268 -35.478 1.00 91.38 87 CYS A CA 1
ATOM 716 C C . CYS A 1 87 ? 15.280 11.629 -34.526 1.00 91.38 87 CYS A C 1
ATOM 718 O O . CYS A 1 87 ? 14.125 11.325 -34.806 1.00 91.38 87 CYS A O 1
ATOM 720 N N . GLY A 1 88 ? 15.583 12.227 -33.367 1.00 90.12 88 GLY A N 1
ATOM 721 C CA . GLY A 1 88 ? 14.586 12.591 -32.350 1.00 90.12 88 GLY A CA 1
ATOM 722 C C . GLY A 1 88 ? 14.150 11.455 -31.414 1.00 90.12 88 GLY A C 1
ATOM 723 O O . GLY A 1 88 ? 13.428 11.713 -30.455 1.00 90.12 88 GLY A O 1
ATOM 724 N N . HIS A 1 89 ? 14.618 10.220 -31.622 1.00 92.19 89 HIS A N 1
ATOM 725 C CA . HIS A 1 89 ? 14.310 9.079 -30.754 1.00 92.19 89 HIS A CA 1
ATOM 726 C C . HIS A 1 89 ? 15.451 8.813 -29.776 1.00 92.19 89 HIS A C 1
ATOM 728 O O . HIS A 1 89 ? 16.593 8.623 -30.187 1.00 92.19 89 HIS A O 1
ATOM 734 N N . LEU A 1 90 ? 15.147 8.765 -28.480 1.00 91.50 90 LEU A N 1
ATOM 735 C CA . LEU A 1 90 ? 16.075 8.287 -27.454 1.00 91.50 90 LEU A CA 1
ATOM 736 C C . LEU A 1 90 ? 16.229 6.768 -27.580 1.00 91.50 90 LEU A C 1
ATOM 738 O O . LEU A 1 90 ? 15.215 6.081 -27.544 1.00 91.50 90 LEU A O 1
ATOM 742 N N . ILE A 1 91 ? 17.458 6.254 -27.691 1.00 90.19 91 ILE A N 1
ATOM 743 C CA . ILE A 1 91 ? 17.743 4.815 -27.828 1.00 90.19 91 ILE A CA 1
ATOM 744 C C . ILE A 1 91 ? 18.678 4.343 -26.704 1.00 90.19 91 ILE A C 1
ATOM 746 O O . ILE A 1 91 ? 19.772 4.886 -26.509 1.00 90.19 91 ILE A O 1
ATOM 750 N N . ALA A 1 92 ? 18.270 3.319 -25.952 1.00 87.06 92 ALA A N 1
ATOM 751 C CA . ALA A 1 92 ? 19.081 2.751 -24.879 1.00 87.06 92 ALA A CA 1
ATOM 752 C C . ALA A 1 92 ? 20.306 1.974 -25.407 1.00 87.06 92 ALA A C 1
ATOM 754 O O . ALA A 1 92 ? 20.340 1.488 -26.535 1.00 87.06 92 ALA A O 1
ATOM 755 N N . VAL A 1 93 ? 21.356 1.842 -24.585 1.00 83.19 93 VAL A N 1
ATOM 756 C CA . VAL A 1 93 ? 22.629 1.213 -25.012 1.00 83.19 93 VAL A CA 1
ATOM 757 C C . VAL A 1 93 ? 22.485 -0.273 -25.304 1.00 83.19 93 VAL A C 1
ATOM 759 O O . VAL A 1 93 ? 23.124 -0.771 -26.220 1.00 83.19 93 VAL A O 1
ATOM 762 N N . ASP A 1 94 ? 21.638 -0.981 -24.566 1.00 83.25 94 ASP A N 1
ATOM 763 C CA . ASP A 1 94 ? 21.338 -2.396 -24.802 1.00 83.25 94 ASP A CA 1
ATOM 764 C C . ASP A 1 94 ? 20.501 -2.624 -26.079 1.00 83.25 94 ASP A C 1
ATOM 766 O O . ASP A 1 94 ? 20.387 -3.754 -26.567 1.00 83.25 94 ASP A O 1
ATOM 770 N N . ARG A 1 95 ? 19.958 -1.549 -26.667 1.00 88.62 95 ARG A N 1
ATOM 771 C CA . ARG A 1 95 ? 19.359 -1.545 -28.010 1.00 88.62 95 ARG A CA 1
ATOM 772 C C . ARG A 1 95 ? 20.384 -1.357 -29.121 1.00 88.62 95 ARG A C 1
ATOM 774 O O . ARG A 1 95 ? 20.010 -1.393 -30.285 1.00 88.62 95 ARG A O 1
ATOM 781 N N . VAL A 1 96 ? 21.666 -1.194 -28.800 1.00 87.19 96 VAL A N 1
ATOM 782 C CA . VAL A 1 96 ? 22.753 -1.098 -29.778 1.00 87.19 96 VAL A CA 1
ATOM 783 C C . VAL A 1 96 ? 23.620 -2.351 -29.686 1.00 87.19 96 VAL A C 1
ATOM 785 O O . VAL A 1 96 ? 24.046 -2.760 -28.609 1.00 87.19 96 VAL A O 1
ATOM 788 N N . SER A 1 97 ? 23.881 -2.994 -30.820 1.00 84.88 97 SER A N 1
ATOM 789 C CA . SER A 1 97 ? 24.747 -4.168 -30.875 1.00 84.88 97 SER A CA 1
ATOM 790 C C . SER A 1 97 ? 26.213 -3.789 -30.696 1.00 84.88 97 SER A C 1
ATOM 792 O O . SER A 1 97 ? 26.701 -2.813 -31.263 1.00 84.88 97 SER A O 1
ATOM 794 N N . GLY A 1 98 ? 26.937 -4.623 -29.948 1.00 83.31 98 GLY A N 1
ATOM 795 C CA . GLY A 1 98 ? 28.398 -4.582 -29.864 1.00 83.31 98 GLY A CA 1
ATOM 796 C C . GLY A 1 98 ? 29.105 -5.313 -31.012 1.00 83.31 98 GLY A C 1
ATOM 797 O O . GLY A 1 98 ? 30.322 -5.472 -30.956 1.00 83.31 98 GLY A O 1
ATOM 798 N N . LEU A 1 99 ? 28.366 -5.799 -32.014 1.00 85.94 99 LEU A N 1
ATOM 799 C CA . LEU A 1 99 ? 28.896 -6.482 -33.194 1.00 85.94 99 LEU A CA 1
ATOM 800 C C . LEU A 1 99 ? 28.873 -5.553 -34.405 1.00 85.94 99 LEU A C 1
ATOM 802 O O . LEU A 1 99 ? 27.981 -4.714 -34.549 1.00 85.94 99 LEU A O 1
ATOM 806 N N . ARG A 1 100 ? 29.830 -5.745 -35.315 1.00 87.50 100 ARG A N 1
ATOM 807 C CA . ARG A 1 100 ? 29.788 -5.087 -36.619 1.00 87.50 100 ARG A CA 1
ATOM 808 C C . ARG A 1 100 ? 28.780 -5.827 -37.491 1.00 87.50 100 ARG A C 1
ATOM 810 O O . ARG A 1 100 ? 28.905 -7.036 -37.654 1.00 87.50 100 ARG A O 1
ATOM 817 N N . ARG A 1 101 ? 27.798 -5.111 -38.039 1.00 92.44 101 ARG A N 1
ATOM 818 C CA . ARG A 1 101 ? 26.724 -5.7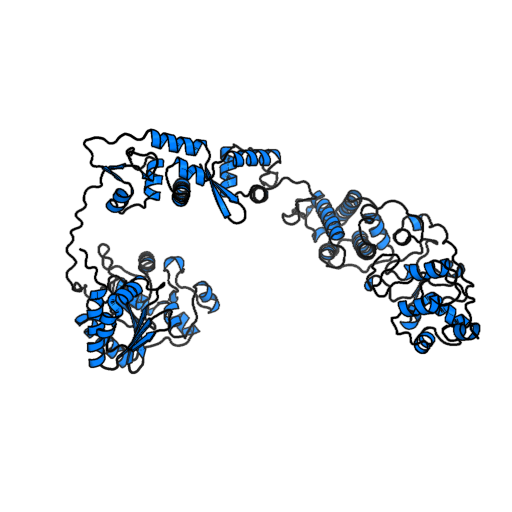00 -38.850 1.00 92.44 101 ARG A CA 1
ATOM 819 C C . ARG A 1 101 ? 26.512 -4.934 -40.141 1.00 92.44 101 ARG A C 1
ATOM 821 O O . ARG A 1 101 ? 26.662 -3.713 -40.145 1.00 92.44 101 ARG A O 1
ATOM 828 N N . TYR A 1 102 ? 26.221 -5.651 -41.221 1.00 94.81 102 TYR A N 1
ATOM 829 C CA . TYR A 1 102 ? 26.062 -5.067 -42.551 1.00 94.81 102 TYR A CA 1
ATOM 830 C C . TYR A 1 102 ? 25.341 -6.003 -43.519 1.00 94.81 102 TYR A C 1
ATOM 832 O O . TYR A 1 102 ? 25.275 -7.208 -43.304 1.00 94.81 102 TYR A O 1
ATOM 840 N N . CYS A 1 103 ? 24.833 -5.436 -44.610 1.00 96.25 103 CYS A N 1
ATOM 841 C CA . CYS A 1 103 ? 24.328 -6.192 -45.753 1.00 96.25 103 CYS A CA 1
ATOM 842 C C . CYS A 1 103 ? 25.364 -6.165 -46.882 1.00 96.25 103 CYS A C 1
ATOM 844 O O . CYS A 1 103 ? 25.865 -5.096 -47.229 1.00 96.25 103 CYS A O 1
ATOM 846 N N . ALA A 1 104 ? 25.676 -7.324 -47.467 1.00 95.31 104 ALA A N 1
ATOM 847 C CA . ALA A 1 104 ? 26.679 -7.428 -48.526 1.00 95.31 104 ALA A CA 1
ATOM 848 C C . ALA A 1 104 ? 26.292 -6.632 -49.786 1.00 95.31 104 ALA A C 1
ATOM 850 O O . ALA A 1 104 ? 27.127 -5.915 -50.330 1.00 95.31 104 ALA A O 1
ATOM 851 N N . GLU A 1 105 ? 25.026 -6.692 -50.210 1.00 94.88 105 GLU A N 1
ATOM 852 C CA . GLU A 1 105 ? 24.543 -5.951 -51.386 1.00 94.88 105 GLU A CA 1
ATOM 853 C C . GLU A 1 105 ? 24.576 -4.437 -51.151 1.00 94.88 105 GLU A C 1
ATOM 855 O O . GLU A 1 105 ? 25.089 -3.686 -51.974 1.00 94.88 105 GLU A O 1
ATOM 860 N N . CYS A 1 106 ? 24.167 -3.992 -49.962 1.00 93.81 106 CYS A N 1
ATOM 861 C CA . CYS A 1 106 ? 24.271 -2.592 -49.557 1.00 93.81 106 CYS A CA 1
ATOM 862 C C . CYS A 1 106 ? 25.701 -2.039 -49.615 1.00 93.81 106 CYS A C 1
ATOM 864 O O . CYS A 1 106 ? 25.889 -0.862 -49.913 1.00 93.81 106 CYS A O 1
ATOM 866 N N . ILE A 1 107 ? 26.698 -2.867 -49.288 1.00 93.56 107 ILE A N 1
ATOM 867 C CA . ILE A 1 107 ? 28.112 -2.486 -49.347 1.00 93.56 107 ILE A CA 1
ATOM 868 C C . ILE A 1 107 ? 28.615 -2.417 -50.794 1.00 93.56 107 ILE A C 1
ATOM 870 O O . ILE A 1 107 ? 29.433 -1.548 -51.092 1.00 93.56 107 ILE A O 1
ATOM 874 N N . LYS A 1 108 ? 28.112 -3.274 -51.697 1.00 91.69 108 LYS A N 1
ATOM 875 C CA . LYS A 1 108 ? 28.401 -3.173 -53.139 1.00 91.69 108 LYS A CA 1
ATOM 876 C C . LYS A 1 108 ? 27.826 -1.891 -53.744 1.00 91.69 108 LYS A C 1
ATOM 878 O O . LYS A 1 108 ? 28.493 -1.267 -54.559 1.00 91.69 108 LYS A O 1
ATOM 883 N N . GLU A 1 109 ? 26.623 -1.494 -53.326 1.00 91.19 109 GLU A N 1
ATOM 884 C CA . GLU A 1 109 ? 25.990 -0.227 -53.732 1.00 91.19 109 GLU A CA 1
ATOM 885 C C . GLU A 1 109 ? 26.741 0.996 -53.196 1.00 91.19 109 GLU A C 1
ATOM 887 O O . GLU A 1 109 ? 26.861 2.010 -53.876 1.00 91.19 109 GLU A O 1
ATOM 892 N N . GLY A 1 110 ? 27.239 0.907 -51.963 1.00 90.56 110 GLY A N 1
ATOM 893 C CA . GLY A 1 110 ? 28.000 1.967 -51.324 1.00 90.56 110 GLY A CA 1
ATOM 894 C C . GLY A 1 110 ? 28.747 1.443 -50.107 1.00 90.56 110 GLY A C 1
ATOM 895 O O . GLY A 1 110 ? 28.139 1.024 -49.123 1.00 90.56 110 GLY A O 1
ATOM 896 N N . ALA A 1 111 ? 30.079 1.504 -50.152 1.00 92.56 111 ALA A N 1
ATOM 897 C CA . ALA A 1 111 ? 30.961 0.902 -49.153 1.00 92.56 111 ALA A CA 1
ATOM 898 C C . ALA A 1 111 ? 31.049 1.709 -47.839 1.00 92.56 111 ALA A C 1
ATOM 900 O O . ALA A 1 111 ? 32.125 2.145 -47.422 1.00 92.56 111 ALA A O 1
ATOM 901 N N . TYR A 1 112 ? 29.915 1.915 -47.169 1.00 92.88 112 TYR A N 1
ATOM 902 C CA . TYR A 1 112 ? 29.817 2.637 -45.903 1.00 92.88 112 TYR A CA 1
ATOM 903 C C . TYR A 1 112 ? 28.798 2.016 -44.939 1.00 92.88 112 TYR A C 1
ATOM 905 O O . TYR A 1 112 ? 27.907 1.265 -45.333 1.00 92.88 112 TYR A O 1
ATOM 913 N N . SER A 1 113 ? 28.943 2.312 -43.644 1.00 92.94 113 SER A N 1
ATOM 914 C CA . SER A 1 113 ? 28.051 1.784 -42.610 1.00 92.94 113 SER A CA 1
ATOM 915 C C . SER A 1 113 ? 26.768 2.597 -42.514 1.00 92.94 113 SER A C 1
ATOM 917 O O . SER A 1 113 ? 26.814 3.824 -42.477 1.00 92.94 113 SER A O 1
ATOM 919 N N . ARG A 1 114 ? 25.630 1.917 -42.364 1.00 93.50 114 ARG A N 1
ATOM 920 C CA . ARG A 1 114 ? 24.328 2.557 -42.133 1.00 93.50 114 ARG A CA 1
ATOM 921 C C . ARG A 1 114 ? 23.966 2.460 -40.655 1.00 93.50 114 ARG A C 1
ATOM 923 O O . ARG A 1 114 ? 24.109 1.394 -40.055 1.00 93.50 114 ARG A O 1
ATOM 930 N N . VAL A 1 115 ? 23.527 3.560 -40.044 1.00 93.00 115 VAL A N 1
ATOM 931 C CA . VAL A 1 115 ? 23.376 3.653 -38.579 1.00 93.00 115 VAL A CA 1
ATOM 932 C C . VAL A 1 115 ? 22.363 2.652 -38.019 1.00 93.00 115 VAL A C 1
ATOM 934 O O . VAL A 1 115 ? 22.571 2.104 -36.939 1.00 93.00 115 VAL A O 1
ATOM 937 N N . TRP A 1 116 ? 21.308 2.319 -38.765 1.00 93.75 116 TRP A N 1
ATOM 938 C CA . TRP A 1 116 ? 20.291 1.359 -38.320 1.00 93.75 116 TRP A CA 1
ATOM 939 C C . TRP A 1 116 ? 20.793 -0.087 -38.234 1.00 93.75 116 TRP A C 1
ATOM 941 O O . TRP A 1 116 ? 20.244 -0.871 -37.464 1.00 93.75 116 TRP A O 1
ATOM 951 N N . TRP A 1 117 ? 21.896 -0.440 -38.907 1.00 94.19 117 TRP A N 1
ATOM 952 C CA . TRP A 1 117 ? 22.558 -1.736 -38.696 1.00 94.19 117 TRP A CA 1
ATOM 953 C C . TRP A 1 117 ? 23.136 -1.879 -37.288 1.00 94.19 117 TRP A C 1
ATOM 955 O O . TRP A 1 117 ? 23.532 -2.970 -36.884 1.00 94.19 117 TRP A O 1
ATOM 965 N N . THR A 1 118 ? 23.197 -0.797 -36.509 1.00 90.31 118 THR A N 1
ATOM 966 C CA . THR A 1 118 ? 23.665 -0.833 -35.123 1.00 90.31 118 THR A CA 1
ATOM 967 C C . THR A 1 118 ? 22.566 -1.207 -34.128 1.00 90.31 118 THR A C 1
ATOM 969 O O . THR A 1 118 ? 22.910 -1.610 -33.023 1.00 90.31 118 THR A O 1
ATOM 972 N N . PHE A 1 119 ? 21.278 -1.227 -34.496 1.00 93.06 119 PHE A N 1
ATOM 973 C CA . PHE A 1 119 ? 20.209 -1.619 -33.564 1.00 93.06 119 PHE A CA 1
ATOM 974 C C . PHE A 1 119 ? 20.178 -3.118 -33.296 1.00 93.06 119 PHE A C 1
ATOM 976 O O . PHE A 1 119 ? 20.136 -3.926 -34.230 1.00 93.06 119 PHE A O 1
ATOM 983 N N . SER A 1 120 ? 20.235 -3.524 -32.032 1.00 86.62 120 SER A N 1
ATOM 984 C CA . SER A 1 120 ? 20.122 -4.930 -31.664 1.00 86.62 120 SER A CA 1
ATOM 985 C C . SER A 1 120 ? 18.800 -5.484 -32.205 1.00 86.62 120 SER A C 1
ATOM 987 O O . SER A 1 120 ? 17.773 -4.814 -32.169 1.00 86.62 120 SER A O 1
ATOM 989 N N . ARG A 1 121 ? 18.850 -6.694 -32.776 1.00 87.94 121 ARG A N 1
ATOM 990 C CA . ARG A 1 121 ? 17.683 -7.374 -33.378 1.00 87.94 121 ARG A CA 1
ATOM 991 C C . ARG A 1 121 ? 17.097 -6.727 -34.642 1.00 87.94 121 ARG A C 1
ATOM 993 O O . ARG A 1 121 ? 16.019 -7.114 -35.065 1.00 87.94 121 ARG A O 1
ATOM 1000 N N . PHE A 1 122 ? 17.826 -5.807 -35.272 1.00 93.06 122 PHE A N 1
ATOM 1001 C CA . PHE A 1 122 ? 17.699 -5.531 -36.705 1.00 93.06 122 PHE A CA 1
ATOM 1002 C C . PHE A 1 122 ? 18.449 -6.648 -37.448 1.00 93.06 122 PHE A C 1
ATOM 1004 O O . PHE A 1 122 ? 19.683 -6.657 -37.443 1.00 93.06 122 PHE A O 1
ATOM 1011 N N . GLU A 1 123 ? 17.723 -7.640 -37.962 1.00 92.00 123 GLU A N 1
ATOM 1012 C CA . GLU A 1 123 ? 18.274 -8.919 -38.435 1.00 92.00 123 GLU A CA 1
ATOM 1013 C C . GLU A 1 123 ? 18.369 -8.973 -39.959 1.00 92.00 123 GLU A C 1
ATOM 1015 O O . GLU A 1 123 ? 19.334 -9.518 -40.493 1.00 92.00 123 GLU A O 1
ATOM 1020 N N . THR A 1 124 ? 17.398 -8.384 -40.659 1.00 94.12 124 THR A N 1
ATOM 1021 C CA . THR A 1 124 ? 17.278 -8.474 -42.122 1.00 94.12 124 THR A CA 1
ATOM 1022 C C . THR A 1 124 ? 17.392 -7.097 -42.767 1.00 94.12 124 THR A C 1
ATOM 1024 O O . THR A 1 124 ? 16.840 -6.112 -42.288 1.00 94.12 124 THR A O 1
ATOM 1027 N N . CYS A 1 125 ? 18.107 -6.995 -43.885 1.00 96.12 125 CYS A N 1
ATOM 1028 C CA . CYS A 1 125 ? 18.117 -5.785 -44.693 1.00 96.12 125 CYS A CA 1
ATOM 1029 C C . CYS A 1 125 ? 16.756 -5.603 -45.386 1.00 96.12 125 CYS A C 1
ATOM 1031 O O . CYS A 1 125 ? 16.425 -6.406 -46.257 1.00 96.12 125 CYS A O 1
ATOM 1033 N N . PRO A 1 126 ? 15.994 -4.529 -45.116 1.00 95.88 126 PRO A N 1
ATOM 1034 C CA . PRO A 1 126 ? 14.665 -4.364 -45.712 1.00 95.88 126 PRO A CA 1
ATOM 1035 C C . PRO A 1 126 ? 14.715 -3.960 -47.203 1.00 95.88 126 PRO A C 1
ATOM 1037 O O . PRO A 1 126 ? 13.706 -4.038 -47.905 1.00 95.88 126 PRO A O 1
ATOM 1040 N N . PHE A 1 127 ? 15.890 -3.571 -47.708 1.00 95.69 127 PHE A N 1
ATOM 1041 C CA . PHE A 1 127 ? 16.120 -3.231 -49.119 1.00 95.69 127 PHE A CA 1
ATOM 1042 C C . PHE A 1 127 ? 16.453 -4.440 -49.999 1.00 95.69 127 PHE A C 1
ATOM 1044 O O . PHE A 1 127 ? 16.187 -4.411 -51.194 1.00 95.69 127 PHE A O 1
ATOM 1051 N N . HIS A 1 128 ? 17.039 -5.495 -49.423 1.00 95.75 128 HIS A N 1
ATOM 1052 C CA . HIS A 1 128 ? 17.536 -6.659 -50.176 1.00 95.75 128 HIS A CA 1
ATOM 1053 C C . HIS A 1 128 ? 16.969 -7.991 -49.689 1.00 95.75 128 HIS A C 1
ATOM 1055 O O . HIS A 1 128 ? 17.281 -9.018 -50.275 1.00 95.75 128 HIS A O 1
ATOM 1061 N N . ASP A 1 129 ? 16.183 -7.983 -48.611 1.00 93.88 129 ASP A N 1
ATOM 1062 C CA . ASP A 1 129 ? 15.621 -9.170 -47.954 1.00 93.88 129 ASP A CA 1
ATOM 1063 C C . ASP A 1 129 ? 16.674 -10.233 -47.571 1.00 93.88 129 ASP A C 1
ATOM 1065 O O . ASP A 1 129 ? 16.434 -11.439 -47.580 1.00 93.88 129 ASP A O 1
ATOM 1069 N N . THR A 1 130 ? 17.880 -9.776 -47.225 1.00 94.12 130 THR A N 1
ATOM 1070 C CA . THR A 1 130 ? 19.005 -10.626 -46.817 1.00 94.12 130 THR A CA 1
ATOM 1071 C C . THR A 1 130 ? 19.344 -10.427 -45.347 1.00 94.12 130 THR A C 1
ATOM 1073 O O . THR A 1 130 ? 19.316 -9.306 -44.835 1.00 94.12 130 THR A O 1
ATOM 1076 N N . LEU A 1 131 ? 19.688 -11.515 -44.653 1.00 94.31 131 LEU A N 1
ATOM 1077 C CA . LEU A 1 131 ? 20.183 -11.443 -43.277 1.00 94.31 131 LEU A CA 1
ATOM 1078 C C . LEU A 1 131 ? 21.469 -10.614 -43.219 1.00 94.31 131 LEU A C 1
ATOM 1080 O O . LEU A 1 131 ? 22.346 -10.745 -44.077 1.00 94.31 131 LEU A O 1
ATOM 1084 N N . LEU A 1 132 ? 21.588 -9.772 -42.194 1.00 94.94 132 LEU A N 1
ATOM 1085 C CA . LEU A 1 132 ? 22.812 -9.023 -41.955 1.00 94.94 132 LEU A CA 1
ATOM 1086 C C . LEU A 1 132 ? 23.936 -9.976 -41.541 1.00 94.94 132 LEU A C 1
ATOM 1088 O O . LEU A 1 132 ? 23.773 -10.823 -40.663 1.00 94.94 132 LEU A O 1
ATOM 1092 N N . THR A 1 133 ? 25.110 -9.783 -42.130 1.00 94.19 133 THR A N 1
ATOM 1093 C CA . THR A 1 133 ? 26.335 -10.448 -41.695 1.00 94.19 133 THR A CA 1
ATOM 1094 C C . THR A 1 133 ? 26.767 -9.859 -40.358 1.00 94.19 133 THR A C 1
ATOM 1096 O O . THR A 1 133 ? 26.896 -8.639 -40.243 1.00 94.19 133 THR A O 1
ATOM 1099 N N . GLU A 1 134 ? 27.029 -10.705 -39.359 1.00 91.12 134 GLU A N 1
ATOM 1100 C CA . GLU A 1 134 ? 27.540 -10.285 -38.052 1.00 91.12 134 GLU A CA 1
ATOM 1101 C C . GLU A 1 134 ? 29.013 -10.679 -37.872 1.00 91.12 134 GLU A C 1
ATOM 1103 O O . GLU A 1 134 ? 29.380 -11.850 -37.945 1.00 91.12 134 GLU A O 1
ATOM 1108 N N . GLU A 1 135 ? 29.870 -9.701 -37.579 1.00 87.69 135 GLU A N 1
ATOM 1109 C CA . GLU A 1 135 ? 31.297 -9.905 -37.328 1.00 87.69 135 GLU A CA 1
ATOM 1110 C C . GLU A 1 135 ? 31.662 -9.502 -35.896 1.00 87.69 135 GLU A C 1
ATOM 1112 O O . GLU A 1 135 ? 31.486 -8.350 -35.471 1.00 87.69 135 GLU A O 1
ATOM 1117 N N . LYS A 1 136 ? 32.246 -10.446 -35.146 1.00 81.62 136 LYS A N 1
ATOM 1118 C CA . LYS A 1 136 ? 32.846 -10.154 -33.842 1.00 81.62 136 LYS A CA 1
ATOM 1119 C C . LYS A 1 136 ? 34.209 -9.503 -34.053 1.00 81.62 136 LYS A C 1
ATOM 1121 O O . LYS A 1 136 ? 35.175 -10.153 -34.437 1.00 81.62 136 LYS A O 1
ATOM 1126 N N . MET A 1 137 ? 34.278 -8.210 -33.774 1.00 76.69 137 MET A N 1
ATOM 1127 C CA . MET A 1 137 ? 35.464 -7.389 -33.989 1.00 76.69 137 MET A CA 1
ATOM 1128 C C . MET A 1 137 ? 35.975 -6.802 -32.672 1.00 76.69 137 MET A C 1
ATOM 1130 O O . MET A 1 137 ? 35.277 -6.798 -31.657 1.00 76.69 137 MET A O 1
ATOM 1134 N N . THR A 1 138 ? 37.205 -6.282 -32.672 1.00 73.12 138 THR A N 1
ATOM 1135 C CA . THR A 1 138 ? 37.693 -5.485 -31.539 1.00 73.12 138 THR A CA 1
ATOM 1136 C C . THR A 1 138 ? 36.787 -4.269 -31.336 1.00 73.12 138 THR A C 1
ATOM 1138 O O . THR A 1 138 ? 36.278 -3.697 -32.303 1.00 73.12 138 THR A O 1
ATOM 1141 N N . ALA A 1 139 ? 36.630 -3.814 -30.089 1.00 70.12 139 ALA A N 1
ATOM 1142 C CA . ALA A 1 139 ? 35.770 -2.669 -29.768 1.00 70.12 139 ALA A CA 1
ATOM 1143 C C . ALA A 1 139 ? 36.099 -1.409 -30.601 1.00 70.12 139 ALA A C 1
ATOM 1145 O O . ALA A 1 139 ? 35.209 -0.638 -30.948 1.00 70.12 139 ALA A O 1
ATOM 1146 N N . SER A 1 140 ? 37.370 -1.218 -30.979 1.00 65.25 140 SER A N 1
ATOM 1147 C CA . SER A 1 140 ? 37.805 -0.123 -31.855 1.00 65.25 140 SER A CA 1
ATOM 1148 C C . SER A 1 140 ? 37.293 -0.244 -33.295 1.00 65.25 140 SER A C 1
ATOM 1150 O O . SER A 1 140 ? 36.890 0.765 -33.868 1.00 65.25 140 SER A O 1
ATOM 1152 N N . LYS A 1 141 ? 37.278 -1.452 -33.874 1.00 67.25 141 LYS A N 1
ATOM 1153 C CA . LYS A 1 141 ? 36.805 -1.707 -35.245 1.00 67.25 141 LYS A CA 1
ATOM 1154 C C . LYS A 1 141 ? 35.279 -1.699 -35.352 1.00 67.25 141 LYS A C 1
ATOM 1156 O O . LYS A 1 141 ? 34.754 -1.298 -36.380 1.00 67.25 141 LYS A O 1
ATOM 1161 N N . VAL A 1 142 ? 34.571 -2.095 -34.291 1.00 71.50 142 VAL A N 1
ATOM 1162 C CA . VAL A 1 142 ? 33.107 -1.932 -34.202 1.00 71.50 142 VAL A CA 1
ATOM 1163 C C . VAL A 1 142 ? 32.736 -0.448 -34.147 1.00 71.50 142 VAL A C 1
ATOM 1165 O O . VAL A 1 142 ? 31.779 -0.026 -34.783 1.00 71.50 142 VAL A O 1
ATOM 1168 N N . ARG A 1 143 ? 33.520 0.356 -33.419 1.00 77.44 143 ARG A N 1
ATOM 1169 C CA . ARG A 1 143 ? 33.275 1.793 -33.258 1.00 77.44 143 ARG A CA 1
ATOM 1170 C C . ARG A 1 143 ? 33.534 2.612 -34.523 1.00 77.44 143 ARG A C 1
ATOM 1172 O O . ARG A 1 143 ? 32.835 3.590 -34.742 1.00 77.44 143 ARG A O 1
ATOM 1179 N N . PHE A 1 144 ? 34.544 2.250 -35.309 1.00 82.81 144 PHE A N 1
ATOM 1180 C CA . PHE A 1 144 ? 34.901 2.921 -36.562 1.00 82.81 144 PHE A CA 1
ATOM 1181 C C . PHE A 1 144 ? 34.734 1.946 -37.734 1.00 82.81 144 PHE A C 1
ATOM 1183 O O . PHE A 1 144 ? 35.735 1.416 -38.229 1.00 82.81 144 PHE A O 1
ATOM 1190 N N . PRO A 1 145 ? 33.490 1.642 -38.146 1.00 87.50 145 PRO A N 1
ATOM 1191 C CA . PRO A 1 145 ? 33.256 0.686 -39.217 1.00 87.50 145 PRO A CA 1
ATOM 1192 C C . PRO A 1 145 ? 33.800 1.235 -40.543 1.00 87.50 145 PRO A C 1
ATOM 1194 O O . PRO A 1 145 ? 33.464 2.342 -40.950 1.00 87.50 145 PRO A O 1
ATOM 1197 N N . TYR A 1 146 ? 34.631 0.445 -41.228 1.00 89.75 146 TYR A N 1
ATOM 1198 C CA . TYR A 1 146 ? 35.218 0.803 -42.522 1.00 89.75 146 TYR A CA 1
ATOM 1199 C C . TYR A 1 146 ? 35.057 -0.338 -43.527 1.00 89.75 146 TYR A C 1
ATOM 1201 O O . TYR A 1 146 ? 35.609 -1.423 -43.333 1.00 89.75 146 TYR A O 1
ATOM 1209 N N . PHE A 1 147 ? 34.284 -0.101 -44.586 1.00 89.12 147 PHE A N 1
ATOM 1210 C CA . PHE A 1 147 ? 33.937 -1.109 -45.596 1.00 89.12 147 PHE A CA 1
ATOM 1211 C C . PHE A 1 147 ? 34.643 -0.914 -46.942 1.00 89.12 147 PHE A C 1
ATOM 1213 O O . PHE A 1 147 ? 34.509 -1.765 -47.814 1.00 89.12 147 PHE A O 1
ATOM 1220 N N . GLY A 1 148 ? 35.420 0.158 -47.105 1.00 88.12 148 GLY A N 1
ATOM 1221 C CA . GLY A 1 148 ? 36.153 0.445 -48.333 1.00 88.12 148 GLY A CA 1
ATOM 1222 C C . GLY A 1 148 ? 36.059 1.909 -48.744 1.00 88.12 148 GLY A C 1
ATOM 1223 O O . GLY A 1 148 ? 35.528 2.754 -48.018 1.00 88.12 148 GLY A O 1
ATOM 1224 N N . PHE A 1 149 ? 36.592 2.200 -49.929 1.00 84.44 149 PHE A N 1
ATOM 1225 C CA . PHE A 1 149 ? 36.502 3.518 -50.540 1.00 84.44 149 PHE A CA 1
ATOM 1226 C C . PHE A 1 149 ? 35.251 3.600 -51.420 1.00 84.44 149 PHE A C 1
ATOM 1228 O O . PHE A 1 149 ? 35.018 2.751 -52.274 1.00 84.44 149 PHE A O 1
ATOM 1235 N N . HIS A 1 150 ? 34.466 4.653 -51.224 1.00 81.69 150 HIS A N 1
ATOM 1236 C CA . HIS A 1 150 ? 33.334 5.028 -52.065 1.00 81.69 150 HIS A CA 1
ATOM 1237 C C . HIS A 1 150 ? 33.380 6.550 -52.202 1.00 81.69 150 HIS A C 1
ATOM 1239 O O . HIS A 1 150 ? 33.663 7.234 -51.211 1.00 81.69 150 HIS A O 1
ATOM 1245 N N . SER A 1 151 ? 33.124 7.100 -53.390 1.00 76.50 151 SER A N 1
ATOM 1246 C CA . SER A 1 151 ? 33.125 8.558 -53.606 1.00 76.50 151 SER A CA 1
ATOM 1247 C C . SER A 1 151 ? 32.078 9.267 -52.739 1.00 76.50 151 SER A C 1
ATOM 1249 O O . SER A 1 151 ? 32.283 10.410 -52.341 1.00 76.50 151 SER A O 1
ATOM 1251 N N . GLY A 1 152 ? 31.024 8.558 -52.328 1.00 72.19 152 GLY A N 1
ATOM 1252 C CA . GLY A 1 152 ? 29.983 9.067 -51.437 1.00 72.19 152 GLY A CA 1
ATOM 1253 C C . GLY A 1 152 ? 28.849 9.756 -52.185 1.00 72.19 152 GLY A C 1
ATOM 1254 O O . GLY A 1 152 ? 28.713 9.590 -53.392 1.00 72.19 152 GLY A O 1
ATOM 1255 N N . GLY A 1 153 ? 28.046 10.520 -51.444 1.00 80.50 153 GLY A N 1
ATOM 1256 C CA . GLY A 1 153 ? 26.902 11.258 -51.966 1.00 80.50 153 GLY A CA 1
ATOM 1257 C C . GLY A 1 153 ? 25.608 10.828 -51.285 1.00 80.50 153 GLY A C 1
ATOM 1258 O O . GLY A 1 153 ? 25.429 9.663 -50.921 1.00 80.50 153 GLY A O 1
ATOM 1259 N N . ILE A 1 154 ? 24.701 11.785 -51.104 1.00 83.00 154 ILE A N 1
ATOM 1260 C CA . ILE A 1 154 ? 23.369 11.510 -50.570 1.00 83.00 154 ILE A CA 1
ATOM 1261 C C . ILE A 1 154 ? 22.507 11.024 -51.726 1.00 83.00 154 ILE A C 1
ATOM 1263 O O . ILE A 1 154 ? 21.899 11.813 -52.444 1.00 83.00 154 ILE A O 1
ATOM 1267 N N . VAL A 1 155 ? 22.478 9.710 -51.908 1.00 83.56 155 VAL A N 1
ATOM 1268 C CA . VAL A 1 155 ? 21.536 9.050 -52.808 1.00 83.56 155 VAL A CA 1
ATOM 1269 C C . VAL A 1 155 ? 20.420 8.474 -51.951 1.00 83.56 155 VAL A C 1
ATOM 1271 O O . VAL A 1 155 ? 20.691 7.830 -50.934 1.00 83.56 155 VAL A O 1
ATOM 1274 N N . ALA A 1 156 ? 19.171 8.745 -52.334 1.00 75.38 156 ALA A N 1
ATOM 1275 C CA . ALA A 1 156 ? 18.022 8.140 -51.677 1.00 75.38 156 ALA A CA 1
ATOM 1276 C C . ALA A 1 156 ? 18.166 6.607 -51.719 1.00 75.38 156 ALA A C 1
ATOM 1278 O O . ALA A 1 156 ? 18.611 6.066 -52.736 1.00 75.38 156 ALA A O 1
ATOM 1279 N N . PRO A 1 157 ? 17.834 5.896 -50.631 1.00 82.06 157 PRO A N 1
ATOM 1280 C CA . PRO A 1 157 ? 17.906 4.447 -50.642 1.00 82.06 157 PRO A CA 1
ATOM 1281 C C . PRO A 1 157 ? 16.907 3.882 -51.669 1.00 82.06 157 PRO A C 1
ATOM 1283 O O . PRO A 1 157 ? 15.900 4.537 -51.963 1.00 82.06 157 PRO A O 1
ATOM 1286 N N . PRO A 1 158 ? 17.146 2.672 -52.208 1.00 86.00 158 PRO A N 1
ATOM 1287 C CA . PRO A 1 158 ? 16.154 2.006 -53.045 1.00 86.00 158 PRO A CA 1
ATOM 1288 C C . PRO A 1 158 ? 14.833 1.813 -52.276 1.00 86.00 158 PRO A C 1
ATOM 1290 O O . PRO A 1 158 ? 14.833 1.818 -51.038 1.00 86.00 158 PRO A O 1
ATOM 1293 N N . PRO A 1 159 ? 13.698 1.633 -52.977 1.00 89.75 159 PRO A N 1
ATOM 1294 C CA . PRO A 1 159 ? 12.443 1.311 -52.312 1.00 89.75 159 PRO A CA 1
ATOM 1295 C C . PRO A 1 159 ? 12.588 0.028 -51.489 1.00 89.75 159 PRO A C 1
ATOM 1297 O O . PRO A 1 159 ? 13.375 -0.864 -51.818 1.00 89.75 159 PRO A O 1
ATOM 1300 N N . LEU A 1 160 ? 11.820 -0.066 -50.403 1.00 94.56 160 LEU A N 1
ATOM 1301 C CA . LEU A 1 160 ? 11.762 -1.299 -49.627 1.00 94.56 160 LEU A CA 1
ATOM 1302 C C . LEU A 1 160 ? 11.210 -2.434 -50.496 1.00 94.56 160 LEU A C 1
ATOM 1304 O O . LEU A 1 160 ? 10.293 -2.230 -51.291 1.00 94.56 160 LEU A O 1
ATOM 1308 N N . THR A 1 161 ? 11.729 -3.642 -50.290 1.00 95.12 161 THR A N 1
ATOM 1309 C CA . THR A 1 161 ? 11.074 -4.856 -50.800 1.00 95.12 161 THR A CA 1
ATOM 1310 C C . THR A 1 161 ? 9.701 -5.021 -50.144 1.00 95.12 161 THR A C 1
ATOM 1312 O O . THR A 1 161 ? 9.467 -4.478 -49.064 1.00 95.12 161 THR A O 1
ATOM 1315 N N . GLU A 1 162 ? 8.798 -5.804 -50.738 1.00 92.62 162 GLU A N 1
ATOM 1316 C CA . GLU A 1 162 ? 7.480 -6.080 -50.142 1.00 92.62 162 GLU A CA 1
ATOM 1317 C C . GLU A 1 162 ? 7.612 -6.656 -48.720 1.00 92.62 162 GLU A C 1
ATOM 1319 O O . GLU A 1 162 ? 7.024 -6.143 -47.764 1.00 92.62 162 GLU A O 1
ATOM 1324 N N . ARG A 1 163 ? 8.486 -7.656 -48.551 1.00 91.94 163 ARG A N 1
ATOM 1325 C CA . ARG A 1 163 ? 8.799 -8.238 -47.240 1.00 91.94 163 ARG A CA 1
ATOM 1326 C C . ARG A 1 163 ? 9.469 -7.234 -46.304 1.00 91.94 163 ARG A C 1
ATOM 1328 O O . ARG A 1 163 ? 9.122 -7.172 -45.127 1.00 91.94 163 ARG A O 1
ATOM 1335 N N . GLY A 1 164 ? 10.377 -6.410 -46.822 1.00 92.69 164 GLY A N 1
ATOM 1336 C CA . GLY A 1 164 ? 11.006 -5.324 -46.077 1.00 92.69 164 GLY A CA 1
ATOM 1337 C C . GLY A 1 164 ? 9.993 -4.305 -45.557 1.00 92.69 164 GLY A C 1
ATOM 1338 O O . GLY A 1 164 ? 10.044 -3.950 -44.383 1.00 92.69 164 GLY A O 1
ATOM 1339 N N . ALA A 1 165 ? 9.028 -3.887 -46.375 1.00 92.38 165 ALA A N 1
ATOM 1340 C CA . ALA A 1 165 ? 7.966 -2.958 -45.988 1.00 92.38 165 ALA A CA 1
ATOM 1341 C C . ALA A 1 165 ? 7.040 -3.533 -44.900 1.00 92.38 165 ALA A C 1
ATOM 1343 O O . ALA A 1 165 ? 6.545 -2.791 -44.047 1.00 92.38 165 ALA A O 1
ATOM 1344 N N . ALA A 1 166 ? 6.849 -4.855 -44.893 1.00 91.81 166 ALA A N 1
ATOM 1345 C CA . ALA A 1 166 ? 6.074 -5.577 -43.887 1.00 91.81 166 ALA A CA 1
ATOM 1346 C C . ALA A 1 166 ? 6.882 -5.995 -42.636 1.00 91.81 166 ALA A C 1
ATOM 1348 O O . ALA A 1 166 ? 6.312 -6.608 -41.734 1.00 91.81 166 ALA A O 1
ATOM 1349 N N . SER A 1 167 ? 8.176 -5.666 -42.550 1.00 94.31 167 SER A N 1
ATOM 1350 C CA . SER A 1 167 ? 9.077 -6.076 -41.457 1.00 94.31 167 SER A CA 1
ATOM 1351 C C . SER A 1 167 ? 9.248 -5.016 -40.359 1.00 94.31 167 SER A C 1
ATOM 1353 O O . SER A 1 167 ? 8.960 -3.831 -40.567 1.00 94.31 167 SER A O 1
ATOM 1355 N N . LEU A 1 168 ? 9.783 -5.428 -39.199 1.00 95.69 168 LEU A N 1
ATOM 1356 C CA . LEU A 1 168 ? 10.186 -4.495 -38.139 1.00 95.69 168 LEU A CA 1
ATOM 1357 C C . LEU A 1 168 ? 11.235 -3.516 -38.668 1.00 95.69 168 LEU A C 1
ATOM 1359 O O . LEU A 1 168 ? 11.179 -2.328 -38.370 1.00 95.69 168 LEU A O 1
ATOM 1363 N N . GLU A 1 169 ? 12.186 -4.004 -39.454 1.00 96.00 169 GLU A N 1
ATOM 1364 C CA . GLU A 1 169 ? 13.275 -3.221 -40.017 1.00 96.00 169 GLU A CA 1
ATOM 1365 C C . GLU A 1 169 ? 12.763 -2.115 -40.938 1.00 96.00 169 GLU A C 1
ATOM 1367 O O . GLU A 1 169 ? 13.175 -0.963 -40.791 1.00 96.00 169 GLU A O 1
ATOM 1372 N N . GLY A 1 170 ? 11.810 -2.425 -41.820 1.00 95.56 170 GLY A N 1
ATOM 1373 C CA . GLY A 1 170 ? 11.132 -1.417 -42.636 1.00 95.56 170 GLY A CA 1
ATOM 1374 C C . GLY A 1 170 ? 10.410 -0.376 -41.783 1.00 95.56 170 GLY A C 1
ATOM 1375 O O . GLY A 1 170 ? 10.560 0.822 -42.013 1.00 95.56 170 GLY A O 1
ATOM 1376 N N . TYR A 1 171 ? 9.707 -0.811 -40.738 1.00 96.12 171 TYR A N 1
ATOM 1377 C CA . TYR A 1 171 ? 9.032 0.094 -39.808 1.00 96.12 171 TYR A CA 1
ATOM 1378 C C . TYR A 1 171 ? 9.998 0.987 -39.013 1.00 96.12 171 TYR A C 1
ATOM 1380 O O . TYR A 1 171 ? 9.745 2.178 -38.840 1.00 96.12 171 TYR A O 1
ATOM 1388 N N . VAL A 1 172 ? 11.145 0.464 -38.573 1.00 95.88 172 VAL A N 1
ATOM 1389 C CA . VAL A 1 172 ? 12.201 1.263 -37.930 1.00 95.88 172 VAL A CA 1
ATOM 1390 C C . VAL A 1 172 ? 12.694 2.352 -38.886 1.00 95.88 172 VAL A C 1
ATOM 1392 O O . VAL A 1 172 ? 12.841 3.503 -38.477 1.00 95.88 172 VAL A O 1
ATOM 1395 N N . LEU A 1 173 ? 12.899 2.024 -40.165 1.00 95.56 173 LEU A N 1
ATOM 1396 C CA . LEU A 1 173 ? 13.299 3.007 -41.172 1.00 95.56 173 LEU A CA 1
ATOM 1397 C C . LEU A 1 173 ? 12.232 4.085 -41.396 1.00 95.56 173 LEU A C 1
ATOM 1399 O O . LEU A 1 173 ? 12.586 5.260 -41.491 1.00 95.56 173 LEU A O 1
ATOM 1403 N N . GLN A 1 174 ? 10.948 3.719 -41.405 1.00 94.50 174 GLN A N 1
ATOM 1404 C CA . GLN A 1 174 ? 9.831 4.672 -41.477 1.00 94.50 174 GLN A CA 1
ATOM 1405 C C . GLN A 1 174 ? 9.833 5.615 -40.266 1.00 94.50 174 GLN A C 1
ATOM 1407 O O . GLN A 1 174 ? 9.765 6.833 -40.416 1.00 94.50 174 GLN A O 1
ATOM 1412 N N . ARG A 1 175 ? 10.003 5.075 -39.052 1.00 94.19 175 ARG A N 1
ATOM 1413 C CA . ARG A 1 175 ? 10.046 5.853 -37.798 1.00 94.19 175 ARG A CA 1
ATOM 1414 C C . ARG A 1 175 ? 11.229 6.818 -37.718 1.00 94.19 175 ARG A C 1
ATOM 1416 O O . ARG A 1 175 ? 11.118 7.860 -37.073 1.00 94.19 175 ARG A O 1
ATOM 1423 N N . LEU A 1 176 ? 12.346 6.483 -38.360 1.00 93.69 176 LEU A N 1
ATOM 1424 C CA . LEU A 1 176 ? 13.515 7.358 -38.499 1.00 93.69 176 LEU A CA 1
ATOM 1425 C C . LEU A 1 176 ? 13.388 8.350 -39.671 1.00 93.69 176 LEU A C 1
ATOM 1427 O O . LEU A 1 176 ? 14.256 9.209 -39.851 1.00 93.69 176 LEU A O 1
ATOM 1431 N N . GLY A 1 177 ? 12.336 8.226 -40.486 1.00 92.50 177 GLY A N 1
ATOM 1432 C CA . GLY A 1 177 ? 12.124 8.985 -41.717 1.00 92.50 177 GLY A CA 1
ATOM 1433 C C . GLY A 1 177 ? 13.160 8.686 -42.805 1.00 92.50 177 GLY A C 1
ATOM 1434 O O . GLY A 1 177 ? 13.448 9.560 -43.621 1.00 92.50 177 GLY A O 1
ATOM 1435 N N . ALA A 1 178 ? 13.800 7.511 -42.767 1.00 91.75 178 ALA A N 1
ATOM 1436 C CA . ALA A 1 178 ? 14.730 7.070 -43.809 1.00 91.75 178 ALA A CA 1
ATOM 1437 C C . ALA A 1 178 ? 14.001 6.729 -45.119 1.00 91.75 178 ALA A C 1
ATOM 1439 O O . ALA A 1 178 ? 14.595 6.780 -46.191 1.00 91.75 178 ALA A O 1
ATOM 1440 N N . VAL A 1 179 ? 12.733 6.346 -45.000 1.00 93.06 179 VAL A N 1
ATOM 1441 C CA . VAL A 1 179 ? 11.818 5.986 -46.083 1.00 93.06 179 VAL A CA 1
ATOM 1442 C C . VAL A 1 179 ? 10.443 6.579 -45.775 1.00 93.06 179 VAL A C 1
ATOM 1444 O O . VAL A 1 179 ? 10.173 6.938 -44.624 1.00 93.06 179 VAL A O 1
ATOM 1447 N N . GLU A 1 180 ? 9.588 6.667 -46.791 1.00 88.44 180 GLU A N 1
ATOM 1448 C CA . GLU A 1 180 ? 8.224 7.184 -46.651 1.00 88.44 180 GLU A CA 1
ATOM 1449 C C . GLU A 1 180 ? 7.403 6.396 -45.617 1.00 88.44 180 GLU A C 1
ATOM 1451 O O . GLU A 1 180 ? 7.583 5.176 -45.508 1.00 88.44 180 GLU A O 1
ATOM 1456 N N . PRO A 1 181 ? 6.496 7.053 -44.865 1.00 85.31 181 PRO A N 1
ATOM 1457 C CA . PRO A 1 181 ? 5.619 6.383 -43.911 1.00 85.31 181 PRO A CA 1
ATOM 1458 C C . PRO A 1 181 ? 4.835 5.232 -44.553 1.00 85.31 181 PRO A C 1
ATOM 1460 O O . PRO A 1 181 ? 4.296 5.363 -45.650 1.00 85.31 181 PRO A O 1
ATOM 1463 N N . GLY A 1 182 ? 4.772 4.099 -43.853 1.00 82.94 182 GLY A N 1
ATOM 1464 C CA . GLY A 1 182 ? 4.028 2.922 -44.295 1.00 82.94 182 GLY A CA 1
ATOM 1465 C C . GLY A 1 182 ? 2.607 2.862 -43.740 1.00 82.94 182 GLY A C 1
ATOM 1466 O O . GLY A 1 182 ? 1.996 3.870 -43.386 1.00 82.94 182 GLY A O 1
ATOM 1467 N N . LEU A 1 183 ? 2.089 1.636 -43.642 1.00 87.31 183 LEU A N 1
ATOM 1468 C CA . LEU A 1 183 ? 0.814 1.344 -42.987 1.00 87.31 183 LEU A CA 1
ATOM 1469 C C . LEU A 1 183 ? 0.831 1.803 -41.523 1.00 87.31 183 LEU A C 1
ATOM 1471 O O . LEU A 1 183 ? 1.813 1.578 -40.814 1.00 87.31 183 LEU A O 1
ATOM 1475 N N . GLN A 1 184 ? -0.279 2.389 -41.069 1.00 89.88 184 GLN A N 1
ATOM 1476 C CA . GLN A 1 184 ? -0.460 2.738 -39.661 1.00 89.88 184 GLN A CA 1
ATOM 1477 C C . GLN A 1 184 ? -0.487 1.480 -38.793 1.00 89.88 184 GLN A C 1
ATOM 1479 O O . GLN A 1 184 ? -1.122 0.482 -39.138 1.00 89.88 184 GLN A O 1
ATOM 1484 N N . ARG A 1 185 ? 0.171 1.556 -37.637 1.00 93.31 185 ARG A N 1
ATOM 1485 C CA . ARG A 1 185 ? 0.277 0.480 -36.648 1.00 93.31 185 ARG A CA 1
ATOM 1486 C C . ARG A 1 185 ? -0.159 1.022 -35.290 1.00 93.31 185 ARG A C 1
ATOM 1488 O O . ARG A 1 185 ? 0.693 1.392 -34.481 1.00 93.31 185 ARG A O 1
ATOM 1495 N N . PRO A 1 186 ? -1.473 1.084 -35.003 1.00 91.00 186 PRO A N 1
ATOM 1496 C CA . PRO A 1 186 ? -2.011 1.769 -33.824 1.00 91.00 186 PRO A CA 1
ATOM 1497 C C . PRO A 1 186 ? -1.392 1.335 -32.489 1.00 91.00 186 PRO A C 1
ATOM 1499 O O . PRO A 1 186 ? -1.221 2.169 -31.597 1.00 91.00 186 PRO A O 1
ATOM 1502 N N . MET A 1 187 ? -1.031 0.053 -32.361 1.00 90.50 187 MET A N 1
ATOM 1503 C CA . MET A 1 187 ? -0.362 -0.491 -31.176 1.00 90.50 187 MET A CA 1
ATOM 1504 C C . MET A 1 187 ? 1.111 -0.086 -31.029 1.00 90.50 187 MET A C 1
ATOM 1506 O O . MET A 1 187 ? 1.640 -0.169 -29.926 1.00 90.50 187 MET A O 1
ATOM 1510 N N . LEU A 1 188 ? 1.794 0.330 -32.098 1.00 93.25 188 LEU A N 1
ATOM 1511 C CA . LEU A 1 188 ? 3.220 0.685 -32.078 1.00 93.25 188 LEU A CA 1
ATOM 1512 C C . LEU A 1 188 ? 3.445 2.196 -32.239 1.00 93.25 188 LEU A C 1
ATOM 1514 O O . LEU A 1 188 ? 4.330 2.762 -31.594 1.00 93.25 188 LEU A O 1
ATOM 1518 N N . ASP A 1 189 ? 2.633 2.867 -33.055 1.00 92.31 189 ASP A N 1
ATOM 1519 C CA . ASP A 1 189 ? 2.796 4.281 -33.424 1.00 92.31 189 ASP A CA 1
ATOM 1520 C C . ASP A 1 189 ? 2.701 5.227 -32.222 1.00 92.31 189 ASP A C 1
ATOM 1522 O O . ASP A 1 189 ? 3.326 6.285 -32.200 1.00 92.31 189 ASP A O 1
ATOM 1526 N N . ARG A 1 190 ? 1.966 4.820 -31.182 1.00 89.62 190 ARG A N 1
ATOM 1527 C CA . ARG A 1 190 ? 1.763 5.597 -29.950 1.00 89.62 190 ARG A CA 1
ATOM 1528 C C . ARG A 1 190 ? 2.939 5.537 -28.974 1.00 89.62 190 ARG A C 1
ATOM 1530 O O . ARG A 1 190 ? 2.931 6.260 -27.980 1.00 89.62 190 ARG A O 1
ATOM 1537 N N . HIS A 1 191 ? 3.931 4.686 -29.231 1.00 91.19 191 HIS A N 1
ATOM 1538 C CA . HIS A 1 191 ? 5.033 4.426 -28.306 1.00 91.19 191 HIS A CA 1
ATOM 1539 C C . HIS A 1 191 ? 6.388 4.828 -28.889 1.00 91.19 191 HIS A C 1
ATOM 1541 O O . HIS A 1 191 ? 6.561 4.982 -30.103 1.00 91.19 191 HIS A O 1
ATOM 1547 N N . SER A 1 192 ? 7.374 5.013 -28.007 1.00 91.62 192 SER A N 1
ATOM 1548 C CA . SER A 1 192 ? 8.743 5.345 -28.402 1.00 91.62 192 SER A CA 1
ATOM 1549 C C . SER A 1 192 ? 9.395 4.199 -29.182 1.00 91.62 192 SER A C 1
ATOM 1551 O O . SER A 1 192 ? 9.110 3.022 -28.951 1.00 91.62 192 SER A O 1
ATOM 1553 N N . LEU A 1 193 ? 10.310 4.540 -30.096 1.00 92.19 193 LEU A N 1
ATOM 1554 C CA . LEU A 1 193 ? 11.040 3.541 -30.879 1.00 92.19 193 LEU A CA 1
ATOM 1555 C C . LEU A 1 193 ? 11.851 2.587 -29.982 1.00 92.19 193 LEU A C 1
ATOM 1557 O O . LEU A 1 193 ? 11.913 1.393 -30.252 1.00 92.19 193 LEU A O 1
ATOM 1561 N N . ASP A 1 194 ? 12.405 3.090 -28.878 1.00 90.94 194 ASP A N 1
ATOM 1562 C CA . ASP A 1 194 ? 13.111 2.285 -27.874 1.00 90.94 194 ASP A CA 1
ATOM 1563 C C . ASP A 1 194 ? 12.222 1.217 -27.221 1.00 90.94 194 ASP A C 1
ATOM 1565 O O . ASP A 1 194 ? 12.617 0.051 -27.126 1.00 90.94 194 ASP A O 1
ATOM 1569 N N . ALA A 1 195 ? 10.993 1.587 -26.840 1.00 90.44 195 ALA A N 1
ATOM 1570 C CA . ALA A 1 195 ? 10.031 0.643 -26.283 1.00 90.44 195 ALA A CA 1
ATOM 1571 C C . ALA A 1 195 ? 9.672 -0.445 -27.304 1.00 90.44 195 ALA A C 1
ATOM 1573 O O . ALA A 1 195 ? 9.584 -1.618 -26.941 1.00 90.44 195 ALA A O 1
ATOM 1574 N N . ILE A 1 196 ? 9.533 -0.079 -28.582 1.00 92.94 196 ILE A N 1
ATOM 1575 C CA . ILE A 1 196 ? 9.239 -1.017 -29.673 1.00 92.94 196 ILE A CA 1
ATOM 1576 C C . ILE A 1 196 ? 10.396 -2.002 -29.880 1.00 92.94 196 ILE A C 1
ATOM 1578 O O . ILE A 1 196 ? 10.170 -3.213 -29.879 1.00 92.94 196 ILE A O 1
ATOM 1582 N N . LEU A 1 197 ? 11.633 -1.501 -29.992 1.00 92.31 197 LEU A N 1
ATOM 1583 C CA . LEU A 1 197 ? 12.841 -2.325 -30.139 1.00 92.31 197 LEU A CA 1
ATOM 1584 C C . LEU A 1 197 ? 13.060 -3.266 -28.940 1.00 92.31 197 LEU A C 1
ATOM 1586 O O . LEU A 1 197 ? 13.689 -4.312 -29.083 1.00 92.31 197 LEU A O 1
ATOM 1590 N N . SER A 1 198 ? 12.535 -2.910 -27.765 1.00 89.88 198 SER A N 1
ATOM 1591 C CA . SER A 1 198 ? 12.532 -3.761 -26.571 1.00 89.88 198 SER A CA 1
ATOM 1592 C C . SER A 1 198 ? 11.472 -4.863 -26.642 1.00 89.88 198 SER A C 1
ATOM 1594 O O . SER A 1 198 ? 11.771 -6.044 -26.469 1.00 89.88 198 SER A O 1
ATOM 1596 N N . ILE A 1 199 ? 10.215 -4.483 -26.887 1.00 90.50 199 ILE A N 1
ATOM 1597 C CA . ILE A 1 199 ? 9.066 -5.356 -26.639 1.00 90.50 199 ILE A CA 1
ATOM 1598 C C . ILE A 1 199 ? 8.792 -6.333 -27.781 1.00 90.50 199 ILE A C 1
ATOM 1600 O O . ILE A 1 199 ? 8.398 -7.470 -27.524 1.00 90.50 199 ILE A O 1
ATOM 1604 N N . VAL A 1 200 ? 9.044 -5.930 -29.031 1.00 94.00 200 VAL A N 1
ATOM 1605 C CA . VAL A 1 200 ? 8.778 -6.763 -30.212 1.00 94.00 200 VAL A CA 1
ATOM 1606 C C . VAL A 1 200 ? 9.567 -8.080 -30.164 1.00 94.00 200 VAL A C 1
ATOM 1608 O O . VAL A 1 200 ? 8.935 -9.136 -30.249 1.00 94.00 200 VAL A O 1
ATOM 1611 N N . PRO A 1 201 ? 10.896 -8.088 -29.925 1.00 92.50 201 PRO A N 1
ATOM 1612 C CA . PRO A 1 201 ? 11.641 -9.338 -29.779 1.00 92.50 201 PRO A CA 1
ATOM 1613 C C . PRO A 1 201 ? 11.144 -10.217 -28.622 1.00 92.50 201 PRO A C 1
ATOM 1615 O O . PRO A 1 201 ? 11.155 -11.441 -28.729 1.00 92.50 201 PRO A O 1
ATOM 1618 N N . LEU A 1 202 ? 10.695 -9.618 -27.512 1.00 91.06 202 LEU A N 1
ATOM 1619 C CA . LEU A 1 202 ? 10.207 -10.362 -26.347 1.00 91.06 202 LEU A CA 1
ATOM 1620 C C . LEU A 1 202 ? 8.876 -11.065 -26.628 1.00 91.06 202 LEU A C 1
ATOM 1622 O O . LEU A 1 202 ? 8.738 -12.242 -26.292 1.00 91.06 202 LEU A O 1
ATOM 1626 N N . ILE A 1 203 ? 7.924 -10.366 -27.254 1.00 93.00 203 ILE A N 1
ATOM 1627 C CA . ILE A 1 203 ? 6.638 -10.941 -27.673 1.00 93.00 203 ILE A CA 1
ATOM 1628 C C . ILE A 1 203 ? 6.850 -12.003 -28.745 1.00 93.00 203 ILE A C 1
ATOM 1630 O O . ILE A 1 203 ? 6.261 -13.078 -28.663 1.00 93.00 203 ILE A O 1
ATOM 1634 N N . GLY A 1 204 ? 7.739 -11.737 -29.697 1.00 94.94 204 GLY A N 1
ATOM 1635 C CA . GLY A 1 204 ? 8.103 -12.674 -30.746 1.00 94.94 204 GLY A CA 1
ATOM 1636 C C . GLY A 1 204 ? 8.655 -13.986 -30.209 1.00 94.94 204 GLY A C 1
ATOM 1637 O O . GLY A 1 204 ? 8.117 -15.052 -30.495 1.00 94.94 204 GLY A O 1
ATOM 1638 N N . ARG A 1 205 ? 9.647 -13.900 -29.318 1.00 93.88 205 ARG A N 1
ATOM 1639 C CA . ARG A 1 205 ? 10.203 -15.058 -28.609 1.00 93.88 205 ARG A CA 1
ATOM 1640 C C . ARG A 1 205 ? 9.141 -15.858 -27.875 1.00 93.88 205 ARG A C 1
ATOM 1642 O O . ARG A 1 205 ? 9.183 -17.084 -27.858 1.00 93.88 205 ARG A O 1
ATOM 1649 N N . PHE A 1 206 ? 8.226 -15.161 -27.218 1.00 93.69 206 PHE A N 1
ATOM 1650 C CA . PHE A 1 206 ? 7.162 -15.792 -26.463 1.00 93.69 206 PHE A CA 1
ATOM 1651 C C . PHE A 1 206 ? 6.191 -16.539 -27.393 1.00 93.69 206 PHE A C 1
ATOM 1653 O O . PHE A 1 206 ? 5.945 -17.723 -27.180 1.00 93.69 206 PHE A O 1
ATOM 1660 N N . LEU A 1 207 ? 5.695 -15.886 -28.445 1.00 95.12 207 LEU A N 1
ATOM 1661 C CA . LEU A 1 207 ? 4.708 -16.465 -29.359 1.00 95.12 207 LEU A CA 1
ATOM 1662 C C . LEU A 1 207 ? 5.285 -17.558 -30.268 1.00 95.12 207 LEU A C 1
ATOM 1664 O O . LEU A 1 207 ? 4.564 -18.484 -30.631 1.00 95.12 207 LEU A O 1
ATOM 1668 N N . ALA A 1 208 ? 6.567 -17.475 -30.624 1.00 94.94 208 ALA A N 1
ATOM 1669 C CA . ALA A 1 208 ? 7.231 -18.447 -31.492 1.00 94.94 208 ALA A CA 1
ATOM 1670 C C . ALA A 1 208 ? 7.595 -19.762 -30.781 1.00 94.94 208 ALA A C 1
ATOM 1672 O O . ALA A 1 208 ? 7.958 -20.739 -31.436 1.00 94.94 208 ALA A O 1
ATOM 1673 N N . ASN A 1 209 ? 7.531 -19.804 -29.446 1.00 93.38 209 ASN A N 1
ATOM 1674 C CA . ASN A 1 209 ? 7.976 -20.952 -28.665 1.00 93.38 209 ASN A CA 1
ATOM 1675 C C . ASN A 1 209 ? 6.827 -21.576 -27.854 1.00 93.38 209 ASN A C 1
ATOM 1677 O O . ASN A 1 209 ? 5.924 -20.863 -27.408 1.00 93.38 209 ASN A O 1
ATOM 1681 N N . PRO A 1 210 ? 6.872 -22.899 -27.603 1.00 91.69 210 PRO A N 1
ATOM 1682 C CA . PRO A 1 210 ? 5.918 -23.548 -26.717 1.00 91.69 210 PRO A CA 1
ATOM 1683 C C . PRO A 1 210 ? 5.982 -23.029 -25.281 1.00 91.69 210 PRO A C 1
ATOM 1685 O O . PRO A 1 210 ? 6.973 -22.434 -24.842 1.00 91.69 210 PRO A O 1
ATOM 1688 N N . ARG A 1 211 ? 4.934 -23.319 -24.504 1.00 89.94 211 ARG A N 1
ATOM 1689 C CA . ARG A 1 211 ? 4.875 -22.946 -23.087 1.00 89.94 211 ARG A CA 1
ATOM 1690 C C . ARG A 1 211 ? 6.046 -23.556 -22.307 1.00 89.94 211 ARG A C 1
ATOM 1692 O O . ARG A 1 211 ? 6.139 -24.765 -22.126 1.00 89.94 211 ARG A O 1
ATOM 1699 N N . SER A 1 212 ? 6.895 -22.696 -21.752 1.00 89.69 212 SER A N 1
ATOM 1700 C CA . SER A 1 212 ? 8.037 -23.067 -20.908 1.00 89.69 212 SER A CA 1
ATOM 1701 C C . SER A 1 212 ? 8.073 -22.211 -19.641 1.00 89.69 212 SER A C 1
ATOM 1703 O O . SER A 1 212 ? 7.518 -21.117 -19.621 1.00 89.69 212 SER A O 1
ATOM 1705 N N . ARG A 1 213 ? 8.738 -22.669 -18.571 1.00 85.75 213 ARG A N 1
ATOM 1706 C CA . ARG A 1 213 ? 9.005 -21.822 -17.385 1.00 85.75 213 ARG A CA 1
ATOM 1707 C C . ARG A 1 213 ? 10.222 -20.913 -17.564 1.00 85.75 213 ARG A C 1
ATOM 1709 O O . ARG A 1 213 ? 10.278 -19.849 -16.961 1.00 85.75 213 ARG A O 1
ATOM 1716 N N . VAL A 1 214 ? 11.186 -21.347 -18.372 1.00 87.75 214 VAL A N 1
ATOM 1717 C CA . VAL A 1 214 ? 12.442 -20.636 -18.638 1.00 87.75 214 VAL A CA 1
ATOM 1718 C C . VAL A 1 214 ? 12.371 -20.024 -20.029 1.00 87.75 214 VAL A C 1
ATOM 1720 O O . VAL A 1 214 ? 11.943 -20.695 -20.971 1.00 87.75 214 VAL A O 1
ATOM 1723 N N . ALA A 1 215 ? 12.780 -18.761 -20.153 1.00 88.00 215 ALA A N 1
ATOM 1724 C CA . ALA A 1 215 ? 12.809 -18.081 -21.439 1.00 88.00 215 ALA A CA 1
ATOM 1725 C C . ALA A 1 215 ? 13.797 -18.791 -22.387 1.00 88.00 215 ALA A C 1
ATOM 1727 O O . ALA A 1 215 ? 14.967 -18.941 -22.023 1.00 88.00 215 ALA A O 1
ATOM 1728 N N . PRO A 1 216 ? 13.356 -19.234 -23.579 1.00 90.75 216 PRO A N 1
ATOM 1729 C CA . PRO A 1 216 ? 14.257 -19.821 -24.564 1.00 90.75 216 PRO A CA 1
ATOM 1730 C C . PRO A 1 216 ? 15.254 -18.769 -25.088 1.00 90.75 216 PRO A C 1
ATOM 1732 O O . PRO A 1 216 ? 15.053 -17.563 -24.897 1.00 90.75 216 PRO A O 1
ATOM 1735 N N . PRO A 1 217 ? 16.354 -19.185 -25.740 1.00 90.31 217 PRO A N 1
ATOM 1736 C CA . PRO A 1 217 ? 17.192 -18.249 -26.481 1.00 90.31 217 PRO A CA 1
ATOM 1737 C C . PRO A 1 217 ? 16.377 -17.621 -27.620 1.00 90.31 217 PRO A C 1
ATOM 1739 O O . PRO A 1 217 ? 15.587 -18.310 -28.261 1.00 90.31 217 PRO A O 1
ATOM 1742 N N . LEU A 1 218 ? 16.572 -16.323 -27.863 1.00 88.19 218 LEU A N 1
ATOM 1743 C CA . LEU A 1 218 ? 15.945 -15.635 -28.994 1.00 88.19 218 LEU A CA 1
ATOM 1744 C C . LEU A 1 218 ? 16.547 -16.154 -30.308 1.00 88.19 218 LEU A C 1
ATOM 1746 O O . LEU A 1 218 ? 17.774 -16.149 -30.450 1.00 88.19 218 LEU A O 1
ATOM 1750 N N . ARG A 1 219 ? 15.698 -16.593 -31.240 1.00 91.44 219 ARG A N 1
ATOM 1751 C CA . ARG A 1 219 ? 16.084 -17.138 -32.549 1.00 91.44 219 ARG A CA 1
ATOM 1752 C C . ARG A 1 219 ? 15.846 -16.118 -33.659 1.00 91.44 219 ARG A C 1
ATOM 1754 O O . ARG A 1 219 ? 15.005 -15.232 -33.524 1.00 91.44 219 ARG A O 1
ATOM 1761 N N . VAL A 1 220 ? 16.563 -16.290 -34.769 1.00 87.62 220 VAL A N 1
ATOM 1762 C CA . VAL A 1 220 ? 16.299 -15.536 -36.002 1.00 87.62 220 VAL A CA 1
ATOM 1763 C C . VAL A 1 220 ? 14.848 -15.768 -36.418 1.00 87.62 220 VAL A C 1
ATOM 1765 O O . VAL A 1 220 ? 14.387 -16.910 -36.442 1.00 87.62 220 VAL A O 1
ATOM 1768 N N . GLY A 1 221 ? 14.136 -14.687 -36.726 1.00 89.12 221 GLY A N 1
ATOM 1769 C CA . GLY A 1 221 ? 12.727 -14.736 -37.125 1.00 89.12 221 GLY A CA 1
ATOM 1770 C C . GLY A 1 221 ? 11.717 -14.613 -35.979 1.00 89.12 221 GLY A C 1
ATOM 1771 O O . GLY A 1 221 ? 10.580 -14.222 -36.246 1.00 89.12 221 GLY A O 1
ATOM 1772 N N . ASP A 1 222 ? 12.114 -14.814 -34.714 1.00 94.50 222 ASP A N 1
ATOM 1773 C CA . ASP A 1 222 ? 11.237 -14.543 -33.560 1.00 94.50 222 ASP A CA 1
ATOM 1774 C C . ASP A 1 222 ? 10.757 -13.081 -33.599 1.00 94.50 222 ASP A C 1
ATOM 1776 O O . ASP A 1 222 ? 9.586 -12.791 -33.367 1.00 94.50 222 ASP A O 1
ATOM 1780 N N . VAL A 1 223 ? 11.647 -12.155 -33.967 1.00 94.06 223 VAL A N 1
ATOM 1781 C CA . VAL A 1 223 ? 11.354 -10.720 -34.107 1.00 94.06 223 VAL A CA 1
ATOM 1782 C C . VAL A 1 223 ? 10.195 -10.468 -35.077 1.00 94.06 223 VAL A C 1
ATOM 1784 O O . VAL A 1 223 ? 9.303 -9.675 -34.771 1.00 94.06 223 VAL A O 1
ATOM 1787 N N . GLY A 1 224 ? 10.164 -11.183 -36.205 1.00 95.00 224 GLY A N 1
ATOM 1788 C CA . GLY A 1 224 ? 9.088 -11.087 -37.191 1.00 95.00 224 GLY A CA 1
ATOM 1789 C C . GLY A 1 224 ? 7.735 -11.509 -36.617 1.00 95.00 224 GLY A C 1
ATOM 1790 O O . GLY A 1 224 ? 6.747 -10.807 -36.808 1.00 95.00 224 GLY A O 1
ATOM 1791 N N . VAL A 1 225 ? 7.699 -12.591 -35.828 1.00 96.19 225 VAL A N 1
ATOM 1792 C CA . VAL A 1 225 ? 6.476 -13.062 -35.148 1.00 96.19 225 VAL A CA 1
ATOM 1793 C C . VAL A 1 225 ? 5.941 -12.011 -34.175 1.00 96.19 225 VAL A C 1
ATOM 1795 O O . VAL A 1 225 ? 4.733 -11.791 -34.091 1.00 96.19 225 VAL A O 1
ATOM 1798 N N . GLY A 1 226 ? 6.834 -11.353 -33.434 1.00 95.69 226 GLY A N 1
ATOM 1799 C CA . GLY A 1 226 ? 6.449 -10.311 -32.483 1.00 95.69 226 GLY A CA 1
ATOM 1800 C C . GLY A 1 226 ? 5.924 -9.056 -33.170 1.00 95.69 226 GLY A C 1
ATOM 1801 O O . GLY A 1 226 ? 4.959 -8.454 -32.700 1.00 95.69 226 GLY A O 1
ATOM 1802 N N . PHE A 1 227 ? 6.544 -8.680 -34.288 1.00 96.19 227 PHE A N 1
ATOM 1803 C CA . PHE A 1 227 ? 6.145 -7.512 -35.061 1.00 96.19 227 PHE A CA 1
ATOM 1804 C C . PHE A 1 227 ? 4.787 -7.714 -35.731 1.00 96.19 227 PHE A C 1
ATOM 1806 O O . PHE A 1 227 ? 3.948 -6.825 -35.679 1.00 96.19 227 PHE A O 1
ATOM 1813 N N . ASP A 1 228 ? 4.553 -8.900 -36.287 1.00 95.75 228 ASP A N 1
ATOM 1814 C CA . ASP A 1 228 ? 3.266 -9.309 -36.846 1.00 95.75 228 ASP A CA 1
ATOM 1815 C C . ASP A 1 228 ? 2.158 -9.278 -35.777 1.00 95.75 228 ASP A C 1
ATOM 1817 O O . ASP A 1 228 ? 1.120 -8.650 -35.969 1.00 95.75 228 ASP A O 1
ATOM 1821 N N . ALA A 1 229 ? 2.419 -9.833 -34.587 1.00 95.81 229 ALA A N 1
ATOM 1822 C CA . ALA A 1 229 ? 1.439 -9.875 -33.500 1.00 95.81 229 ALA A CA 1
ATOM 1823 C C . ALA A 1 229 ? 1.047 -8.496 -32.940 1.00 95.81 229 ALA A C 1
ATOM 1825 O O . ALA A 1 229 ? -0.091 -8.319 -32.511 1.00 95.81 229 ALA A O 1
ATOM 1826 N N . LEU A 1 230 ? 1.978 -7.537 -32.915 1.00 94.56 230 LEU A N 1
ATOM 1827 C CA . LEU A 1 230 ? 1.737 -6.166 -32.444 1.00 94.56 230 LEU A CA 1
ATOM 1828 C C . LEU A 1 230 ? 1.472 -5.179 -33.590 1.00 94.56 230 LEU A C 1
ATOM 1830 O O . LEU A 1 230 ? 1.308 -3.986 -33.351 1.00 94.56 230 LEU A O 1
ATOM 1834 N N . GLY A 1 231 ? 1.482 -5.645 -34.837 1.00 91.88 231 GLY A N 1
ATOM 1835 C CA . GLY A 1 231 ? 1.537 -4.791 -36.019 1.00 91.88 231 GLY A CA 1
ATOM 1836 C C . GLY A 1 231 ? 0.221 -4.111 -36.388 1.00 91.88 231 GLY A C 1
ATOM 1837 O O . GLY A 1 231 ? 0.239 -3.285 -37.298 1.00 91.88 231 GLY A O 1
ATOM 1838 N N . PHE A 1 232 ? -0.876 -4.451 -35.705 1.00 92.12 232 PHE A N 1
ATOM 1839 C CA . PHE A 1 232 ? -2.248 -4.029 -35.999 1.00 92.12 232 PHE A CA 1
ATOM 1840 C C . PHE A 1 232 ? -2.907 -3.384 -34.760 1.00 92.12 232 PHE A C 1
ATOM 1842 O O . PHE A 1 232 ? -2.321 -2.490 -34.141 1.00 92.12 232 PHE A O 1
ATOM 1849 N N . ASP A 1 233 ? -4.132 -3.791 -34.419 1.00 91.94 233 ASP A N 1
ATOM 1850 C CA . ASP A 1 233 ? -4.896 -3.334 -33.260 1.00 91.94 233 ASP A CA 1
ATOM 1851 C C . ASP A 1 233 ? -4.822 -4.317 -32.074 1.00 91.94 233 ASP A C 1
ATOM 1853 O O . ASP A 1 233 ? -4.242 -5.405 -32.148 1.00 91.94 233 ASP A O 1
ATOM 1857 N N . GLU A 1 234 ? -5.395 -3.905 -30.940 1.00 91.62 234 GLU A N 1
ATOM 1858 C CA . GLU A 1 234 ? -5.397 -4.719 -29.723 1.00 91.62 234 GLU A CA 1
ATOM 1859 C C . GLU A 1 234 ? -6.170 -6.036 -29.883 1.00 91.62 234 GLU A C 1
ATOM 1861 O O . GLU A 1 234 ? -5.821 -7.022 -29.231 1.00 91.62 234 GLU A O 1
ATOM 1866 N N . ASP A 1 235 ? -7.199 -6.066 -30.732 1.00 90.19 235 ASP A N 1
ATOM 1867 C CA . ASP A 1 235 ? -8.032 -7.248 -30.959 1.00 90.19 235 ASP A CA 1
ATOM 1868 C C . ASP A 1 235 ? -7.264 -8.308 -31.751 1.00 90.19 235 ASP A C 1
ATOM 1870 O O . ASP A 1 235 ? -7.305 -9.496 -31.416 1.00 90.19 235 ASP A O 1
ATOM 1874 N N . HIS A 1 236 ? -6.488 -7.889 -32.754 1.00 93.50 236 HIS A N 1
ATOM 1875 C CA . HIS A 1 236 ? -5.548 -8.754 -33.453 1.00 93.50 236 HIS A CA 1
ATOM 1876 C C . HIS A 1 236 ? -4.562 -9.388 -32.468 1.00 93.50 236 HIS A C 1
ATOM 1878 O O . HIS A 1 236 ? -4.401 -10.613 -32.449 1.00 93.50 236 HIS A O 1
ATOM 1884 N N . PHE A 1 237 ? -3.946 -8.580 -31.602 1.00 94.69 237 PHE A N 1
ATOM 1885 C CA . PHE A 1 237 ? -3.006 -9.093 -30.610 1.00 94.69 237 PHE A CA 1
ATOM 1886 C C . PHE A 1 237 ? -3.681 -10.054 -29.617 1.00 94.69 237 PHE A C 1
ATOM 1888 O O . PHE A 1 237 ? -3.137 -11.122 -29.317 1.00 94.69 237 PHE A O 1
ATOM 1895 N N . GLU A 1 238 ? -4.901 -9.746 -29.163 1.00 91.75 238 GLU A N 1
ATOM 1896 C CA . GLU A 1 238 ? -5.700 -10.633 -28.310 1.00 91.75 238 GLU A CA 1
ATOM 1897 C C . GLU A 1 238 ? -5.958 -11.985 -28.973 1.00 91.75 238 GLU A C 1
ATOM 1899 O O . GLU A 1 238 ? -5.822 -13.032 -28.333 1.00 91.75 238 GLU A O 1
ATOM 1904 N N . ASN A 1 239 ? -6.304 -11.977 -30.260 1.00 92.38 239 ASN A N 1
ATOM 1905 C CA . ASN A 1 239 ? -6.562 -13.185 -31.031 1.00 92.38 239 ASN A CA 1
ATOM 1906 C C . ASN A 1 239 ? -5.297 -14.041 -31.159 1.00 92.38 239 ASN A C 1
ATOM 1908 O O . ASN A 1 239 ? -5.362 -15.256 -30.967 1.00 92.38 239 ASN A O 1
ATOM 1912 N N . ARG A 1 240 ? -4.132 -13.423 -31.390 1.00 95.19 240 ARG A N 1
ATOM 1913 C CA . ARG A 1 240 ? -2.840 -14.129 -31.439 1.00 95.19 240 ARG A CA 1
ATOM 1914 C C . ARG A 1 240 ? -2.477 -14.765 -30.104 1.00 95.19 240 ARG A C 1
ATOM 1916 O O . ARG A 1 240 ? -2.093 -15.933 -30.067 1.00 95.19 240 ARG A O 1
ATOM 1923 N N . LEU A 1 241 ? -2.658 -14.034 -29.006 1.00 92.50 241 LEU A N 1
ATOM 1924 C CA . LEU A 1 241 ? -2.466 -14.565 -27.656 1.00 92.50 241 LEU A CA 1
ATOM 1925 C C . LEU A 1 241 ? -3.428 -15.717 -27.362 1.00 92.50 241 LEU A C 1
ATOM 1927 O O . LEU A 1 241 ? -3.022 -16.742 -26.819 1.00 92.50 241 LEU A O 1
ATOM 1931 N N . SER A 1 242 ? -4.691 -15.567 -27.752 1.00 88.56 242 SER A N 1
ATOM 1932 C CA . SER A 1 242 ? -5.730 -16.570 -27.528 1.00 88.56 242 SER A CA 1
ATOM 1933 C C . SER A 1 242 ? -5.463 -17.855 -28.310 1.00 88.56 242 SER A C 1
ATOM 1935 O O . SER A 1 242 ? -5.633 -18.944 -27.763 1.00 88.56 242 SER A O 1
ATOM 1937 N N . ALA A 1 243 ? -5.012 -17.743 -29.562 1.00 91.44 243 ALA A N 1
ATOM 1938 C CA . ALA A 1 243 ? -4.606 -18.884 -30.378 1.00 91.44 243 ALA A CA 1
ATOM 1939 C C . ALA A 1 243 ? -3.388 -19.596 -29.772 1.00 91.44 243 ALA A C 1
ATOM 1941 O O . ALA A 1 243 ? -3.366 -20.823 -29.678 1.00 91.44 243 ALA A O 1
ATOM 1942 N N . TRP A 1 244 ? -2.403 -18.834 -29.284 1.00 93.81 244 TRP A N 1
ATOM 1943 C CA . TRP A 1 244 ? -1.240 -19.407 -28.611 1.00 93.81 244 TRP A CA 1
ATOM 1944 C C . TRP A 1 244 ? -1.628 -20.159 -27.330 1.00 93.81 244 TRP A C 1
ATOM 1946 O O . TRP A 1 244 ? -1.138 -21.269 -27.122 1.00 93.81 244 TRP A O 1
ATOM 1956 N N . ILE A 1 245 ? -2.526 -19.606 -26.498 1.00 88.94 245 ILE A N 1
ATOM 1957 C CA . ILE A 1 245 ? -3.024 -20.271 -25.279 1.00 88.94 245 ILE A CA 1
ATOM 1958 C C . ILE A 1 245 ? -3.688 -21.602 -25.636 1.00 88.94 245 ILE A C 1
ATOM 1960 O O . ILE A 1 245 ? -3.328 -22.618 -25.047 1.00 88.94 245 ILE A O 1
ATOM 1964 N N . ALA A 1 246 ? -4.601 -21.613 -26.612 1.00 86.44 246 ALA A N 1
ATOM 1965 C CA . ALA A 1 246 ? -5.289 -22.834 -27.034 1.00 86.44 246 ALA A CA 1
ATOM 1966 C C . ALA A 1 246 ? -4.325 -23.920 -27.532 1.00 86.44 246 ALA A C 1
ATOM 1968 O O . ALA A 1 246 ? -4.550 -25.100 -27.281 1.00 86.44 246 ALA A O 1
ATOM 1969 N N . ALA A 1 247 ? -3.239 -23.531 -28.205 1.00 89.56 247 ALA A N 1
ATOM 1970 C CA . ALA A 1 247 ? -2.246 -24.469 -28.718 1.00 89.56 247 ALA A CA 1
ATOM 1971 C C . ALA A 1 247 ? -1.247 -24.972 -27.655 1.00 89.56 247 ALA A C 1
ATOM 1973 O O . ALA A 1 247 ? -0.645 -26.026 -27.842 1.00 89.56 247 ALA A O 1
ATOM 1974 N N . ASN A 1 248 ? -1.031 -24.229 -26.561 1.00 87.06 248 ASN A N 1
ATOM 1975 C CA . ASN A 1 248 ? 0.100 -24.461 -25.645 1.00 87.06 248 ASN A CA 1
ATOM 1976 C C . ASN A 1 248 ? -0.275 -24.646 -24.167 1.00 87.06 248 ASN A C 1
ATOM 1978 O O . ASN A 1 248 ? 0.598 -24.935 -23.339 1.00 87.06 248 ASN A O 1
ATOM 1982 N N . ALA A 1 249 ? -1.541 -24.466 -23.798 1.00 80.94 249 ALA A N 1
ATOM 1983 C CA . ALA A 1 249 ? -2.032 -24.687 -22.448 1.00 80.94 249 ALA A CA 1
ATOM 1984 C C . ALA A 1 249 ? -3.207 -25.667 -22.455 1.00 80.94 249 ALA A C 1
ATOM 1986 O O . ALA A 1 249 ? -4.103 -25.579 -23.286 1.00 80.94 249 ALA A O 1
ATOM 1987 N N . ASP A 1 250 ? -3.222 -26.577 -21.480 1.00 77.25 250 ASP A N 1
ATOM 1988 C CA . ASP A 1 250 ? -4.408 -27.380 -21.194 1.00 77.25 250 ASP A CA 1
ATOM 1989 C C . ASP A 1 250 ? -5.470 -26.479 -20.559 1.00 77.25 250 ASP A C 1
ATOM 1991 O O . ASP A 1 250 ? -5.447 -26.216 -19.357 1.00 77.25 250 ASP A O 1
ATOM 1995 N N . VAL A 1 251 ? -6.368 -25.960 -21.394 1.00 66.88 251 VAL A N 1
ATOM 1996 C CA . VAL A 1 251 ? -7.451 -25.062 -20.984 1.00 66.88 251 VAL A CA 1
ATOM 1997 C C . VAL A 1 251 ? -8.386 -25.731 -19.967 1.00 66.88 251 VAL A C 1
ATOM 1999 O O . VAL A 1 251 ? -8.885 -25.062 -19.065 1.00 66.88 251 VAL A O 1
ATOM 2002 N N . ASN A 1 252 ? -8.570 -27.053 -20.048 1.00 66.38 252 ASN A N 1
ATOM 2003 C CA . ASN A 1 252 ? -9.510 -27.794 -19.205 1.00 66.38 252 ASN A CA 1
ATOM 2004 C C . ASN A 1 252 ? -8.958 -28.079 -17.800 1.00 66.38 252 ASN A C 1
ATOM 2006 O O . ASN A 1 252 ? -9.727 -28.242 -16.852 1.00 66.38 252 ASN A O 1
ATOM 2010 N N . ALA A 1 253 ? -7.633 -28.107 -17.629 1.00 59.50 253 ALA A N 1
ATOM 2011 C CA . ALA A 1 253 ? -6.998 -28.362 -16.335 1.00 59.50 253 ALA A CA 1
ATOM 2012 C C . ALA A 1 253 ? -7.050 -27.179 -15.348 1.00 59.50 253 ALA A C 1
ATOM 2014 O O . ALA A 1 253 ? -6.683 -27.344 -14.180 1.00 59.50 253 ALA A O 1
ATOM 2015 N N . PHE A 1 254 ? -7.488 -25.984 -15.764 1.00 60.34 254 PHE A N 1
ATOM 2016 C CA . PHE A 1 254 ? -7.407 -24.785 -14.926 1.00 60.34 254 PHE A CA 1
ATOM 2017 C C . PHE A 1 254 ? -8.756 -24.078 -14.751 1.00 60.34 254 PHE A C 1
ATOM 2019 O O . PHE A 1 254 ? -9.254 -23.394 -15.633 1.00 60.34 254 PHE A O 1
ATOM 2026 N N . SER A 1 255 ? -9.303 -24.131 -13.533 1.00 57.84 255 SER A N 1
ATOM 2027 C CA . SER A 1 255 ? -10.567 -23.469 -13.168 1.00 57.84 255 SER A CA 1
ATOM 2028 C C . SER A 1 255 ? -10.473 -21.946 -12.970 1.00 57.84 255 SER A C 1
ATOM 2030 O O . SER A 1 255 ? -11.485 -21.294 -12.719 1.00 57.84 255 SER A O 1
ATOM 2032 N N . ARG A 1 256 ? -9.271 -21.347 -13.024 1.00 61.12 256 ARG A N 1
ATOM 2033 C CA . ARG A 1 256 ? -9.054 -19.903 -12.805 1.00 61.12 256 ARG A CA 1
ATOM 2034 C C . ARG A 1 256 ? -8.000 -19.342 -13.745 1.00 61.12 256 ARG A C 1
ATOM 2036 O O . ARG A 1 256 ? -6.839 -19.740 -13.670 1.00 61.12 256 ARG A O 1
ATOM 2043 N N . ALA A 1 257 ? -8.386 -18.337 -14.526 1.00 64.38 257 ALA A N 1
ATOM 2044 C CA . ALA A 1 257 ? -7.492 -17.684 -15.465 1.00 64.38 257 ALA A CA 1
ATOM 2045 C C . ALA A 1 257 ? -6.365 -16.913 -14.760 1.00 64.38 257 ALA A C 1
ATOM 2047 O O . ALA A 1 257 ? -6.601 -16.142 -13.819 1.00 64.38 257 ALA A O 1
ATOM 2048 N N . SER A 1 258 ? -5.131 -17.170 -15.208 1.00 72.12 258 SER A N 1
ATOM 2049 C CA . SER A 1 258 ? -3.888 -16.678 -14.615 1.00 72.12 258 SER A CA 1
ATOM 2050 C C . SER A 1 258 ? -2.861 -16.320 -15.677 1.00 72.12 258 SER A C 1
ATOM 2052 O O . SER A 1 258 ? -2.659 -17.075 -16.620 1.00 72.12 258 SER A O 1
ATOM 2054 N N . GLN A 1 259 ? -2.121 -15.224 -15.477 1.00 72.69 259 GLN A N 1
ATOM 2055 C CA . GLN A 1 259 ? -0.974 -14.879 -16.328 1.00 72.69 259 GLN A CA 1
ATOM 2056 C C . GLN A 1 259 ? 0.104 -15.982 -16.354 1.00 72.69 259 GLN A C 1
ATOM 2058 O O . GLN A 1 259 ? 0.900 -16.036 -17.285 1.00 72.69 259 GLN A O 1
ATOM 2063 N N . ALA A 1 260 ? 0.084 -16.930 -15.406 1.00 77.25 260 ALA A N 1
ATOM 2064 C CA . ALA A 1 260 ? 0.903 -18.145 -15.453 1.00 77.25 260 ALA A CA 1
ATOM 2065 C C . ALA A 1 260 ? 0.641 -19.041 -16.690 1.00 77.25 260 ALA A C 1
ATOM 2067 O O . ALA A 1 260 ? 1.429 -19.955 -16.966 1.00 77.25 260 ALA A O 1
ATOM 2068 N N . TYR A 1 261 ? -0.442 -18.811 -17.444 1.00 79.06 261 TYR A N 1
ATOM 2069 C CA . TYR A 1 261 ? -0.685 -19.458 -18.739 1.00 79.06 261 TYR A CA 1
ATOM 2070 C C . TYR A 1 261 ? 0.406 -19.142 -19.756 1.00 79.06 261 TYR A C 1
ATOM 2072 O O . TYR A 1 261 ? 0.816 -20.024 -20.503 1.00 79.06 261 TYR A O 1
ATOM 2080 N N . PHE A 1 262 ? 0.980 -17.945 -19.686 1.00 85.19 262 PHE A N 1
ATOM 2081 C CA . PHE A 1 262 ? 2.013 -17.488 -20.608 1.00 85.19 262 PHE A CA 1
ATOM 2082 C C . PHE A 1 262 ? 3.422 -18.016 -20.283 1.00 85.19 262 PHE A C 1
ATOM 2084 O O . PHE A 1 262 ? 4.398 -17.638 -20.925 1.00 85.19 262 PHE A O 1
ATOM 2091 N N . GLY A 1 263 ? 3.560 -18.901 -19.286 1.00 85.69 263 GLY A N 1
ATOM 2092 C CA . GLY A 1 263 ? 4.844 -19.513 -18.940 1.00 85.69 263 GLY A CA 1
ATOM 2093 C C . GLY A 1 263 ? 5.889 -18.463 -18.553 1.00 85.69 263 GLY A C 1
ATOM 2094 O O . GLY A 1 263 ? 5.645 -17.639 -17.675 1.00 85.69 263 GLY A O 1
ATOM 2095 N N . HIS A 1 264 ? 7.044 -18.474 -19.216 1.00 85.88 264 HIS A N 1
ATOM 2096 C CA . HIS A 1 264 ? 8.146 -17.544 -18.976 1.00 85.88 264 HIS A CA 1
ATOM 2097 C C . HIS A 1 264 ? 7.745 -16.083 -19.230 1.00 85.88 264 HIS A C 1
ATOM 2099 O O . HIS A 1 264 ? 8.292 -15.180 -18.599 1.00 85.88 264 HIS A O 1
ATOM 2105 N N . ALA A 1 265 ? 6.749 -15.841 -20.090 1.00 85.12 265 ALA A N 1
ATOM 2106 C CA . ALA A 1 265 ? 6.242 -14.503 -20.358 1.00 85.12 265 ALA A CA 1
ATOM 2107 C C . ALA A 1 265 ? 5.391 -13.917 -19.223 1.00 85.12 265 ALA A C 1
ATOM 2109 O O . ALA A 1 265 ? 5.193 -12.708 -19.180 1.00 85.12 265 ALA A O 1
ATOM 2110 N N . ALA A 1 266 ? 4.973 -14.722 -18.240 1.00 81.19 266 ALA A N 1
ATOM 2111 C CA . ALA A 1 266 ? 4.251 -14.226 -17.065 1.00 81.19 266 ALA A CA 1
ATOM 2112 C C . ALA A 1 266 ? 5.060 -13.196 -16.248 1.00 81.19 266 ALA A C 1
ATOM 2114 O O . ALA A 1 266 ? 4.487 -12.355 -15.558 1.00 81.19 266 ALA A O 1
ATOM 2115 N N . HIS A 1 267 ? 6.395 -13.274 -16.302 1.00 72.94 267 HIS A N 1
ATOM 2116 C CA . HIS A 1 267 ? 7.293 -12.398 -15.545 1.00 72.94 267 HIS A CA 1
ATOM 2117 C C . HIS A 1 267 ? 7.869 -11.251 -16.364 1.00 72.94 267 HIS A C 1
ATOM 2119 O O . HIS A 1 267 ? 8.190 -10.216 -15.779 1.00 72.94 267 HIS A O 1
ATOM 2125 N N . LEU A 1 268 ? 7.952 -11.416 -17.687 1.00 69.19 268 LEU A N 1
ATOM 2126 C CA . LEU A 1 268 ? 8.537 -10.420 -18.581 1.00 69.19 268 LEU A CA 1
ATOM 2127 C C . LEU A 1 268 ? 7.862 -9.046 -18.408 1.00 69.19 268 LEU A C 1
ATOM 2129 O O . LEU A 1 268 ? 8.499 -8.009 -18.552 1.00 69.19 268 LEU A O 1
ATOM 2133 N N . TRP A 1 269 ? 6.583 -9.027 -18.029 1.00 65.44 269 TRP A N 1
ATOM 2134 C CA . TRP A 1 269 ? 5.779 -7.803 -17.981 1.00 65.44 269 TRP A CA 1
ATOM 2135 C C . TRP A 1 269 ? 5.739 -7.139 -16.611 1.00 65.44 269 TRP A C 1
ATOM 2137 O O . TRP A 1 269 ? 4.997 -6.180 -16.424 1.00 65.44 269 TRP A O 1
ATOM 2147 N N . ASN A 1 270 ? 6.530 -7.637 -15.658 1.00 60.78 270 ASN A N 1
ATOM 2148 C CA . ASN A 1 270 ? 6.877 -6.935 -14.420 1.00 60.78 270 ASN A CA 1
ATOM 2149 C C . ASN A 1 270 ? 8.291 -6.333 -14.485 1.00 60.78 270 ASN A C 1
ATOM 2151 O O . ASN A 1 270 ? 8.719 -5.669 -13.537 1.00 60.78 270 ASN A O 1
ATOM 2155 N N . GLU A 1 271 ? 9.025 -6.561 -15.577 1.00 60.09 271 GLU A N 1
ATOM 2156 C CA . GLU A 1 271 ? 10.327 -5.942 -15.785 1.00 60.09 271 GLU A CA 1
ATOM 2157 C C . GLU A 1 271 ? 10.150 -4.448 -16.075 1.00 60.09 271 GLU A C 1
ATOM 2159 O O . GLU A 1 271 ? 9.331 -4.043 -16.895 1.00 60.09 271 GLU A O 1
ATOM 2164 N N . LYS A 1 272 ? 10.932 -3.604 -15.394 1.00 57.16 272 LYS A N 1
ATOM 2165 C CA . LYS A 1 272 ? 10.876 -2.131 -15.496 1.00 57.16 272 LYS A CA 1
ATOM 2166 C C . LYS A 1 272 ? 11.459 -1.588 -16.814 1.00 57.16 272 LYS A C 1
ATOM 2168 O O . LYS A 1 272 ? 11.925 -0.454 -16.855 1.00 57.16 272 LYS A O 1
ATOM 2173 N N . SER A 1 273 ? 11.518 -2.414 -17.853 1.00 57.06 273 SER A N 1
ATOM 2174 C CA . SER A 1 273 ? 12.449 -2.257 -18.974 1.00 57.06 273 SER A CA 1
ATOM 2175 C C . SER A 1 273 ? 11.846 -1.556 -20.199 1.00 57.06 273 SER A C 1
ATOM 2177 O O . SER A 1 273 ? 12.533 -1.434 -21.211 1.00 57.06 273 SER A O 1
ATOM 2179 N N . TYR A 1 274 ? 10.578 -1.127 -20.155 1.00 69.06 274 TYR A N 1
ATOM 2180 C CA . TYR A 1 274 ? 9.914 -0.423 -21.259 1.00 69.06 274 TYR A CA 1
ATOM 2181 C C . TYR A 1 274 ? 8.782 0.505 -20.769 1.00 69.06 274 TYR A C 1
ATOM 2183 O O . TYR A 1 274 ? 8.415 0.489 -19.594 1.00 69.06 274 TYR A O 1
ATOM 2191 N N . ASP A 1 275 ? 8.282 1.356 -21.671 1.00 76.12 275 ASP A N 1
ATOM 2192 C CA . ASP A 1 275 ? 7.312 2.429 -21.407 1.00 76.12 275 ASP A CA 1
ATOM 2193 C C . ASP A 1 275 ? 6.024 1.944 -20.701 1.00 76.12 275 ASP A C 1
ATOM 2195 O O . ASP A 1 275 ? 5.410 0.948 -21.096 1.00 76.12 275 ASP A O 1
ATOM 2199 N N . VAL A 1 276 ? 5.599 2.670 -19.658 1.00 79.88 276 VAL A N 1
ATOM 2200 C CA . VAL A 1 276 ? 4.479 2.282 -18.775 1.00 79.88 276 VAL A CA 1
ATOM 2201 C C . VAL A 1 276 ? 3.146 2.152 -19.538 1.00 79.88 276 VAL A C 1
ATOM 2203 O O . VAL A 1 276 ? 2.458 1.148 -19.343 1.00 79.88 276 VAL A O 1
ATOM 2206 N N . PRO A 1 277 ? 2.760 3.092 -20.423 1.00 83.56 277 PRO A N 1
ATOM 2207 C CA . PRO A 1 277 ? 1.617 2.935 -21.324 1.00 83.56 277 PRO A CA 1
ATOM 2208 C C . PRO A 1 277 ? 1.617 1.642 -22.155 1.00 83.56 277 PRO A C 1
ATOM 2210 O O . PRO A 1 277 ? 0.595 0.954 -22.213 1.00 83.56 277 PRO A O 1
ATOM 2213 N N . MET A 1 278 ? 2.749 1.269 -22.764 1.00 84.56 278 MET A N 1
ATOM 2214 C CA . MET A 1 278 ? 2.841 0.036 -23.563 1.00 84.56 278 MET A CA 1
ATOM 2215 C C . MET A 1 278 ? 2.634 -1.201 -22.681 1.00 84.56 278 MET A C 1
ATOM 2217 O O . MET A 1 278 ? 1.880 -2.114 -23.018 1.00 84.56 278 MET A O 1
ATOM 2221 N N . GLN A 1 279 ? 3.239 -1.199 -21.491 1.00 82.38 279 GLN A N 1
ATOM 2222 C CA . GLN A 1 279 ? 3.073 -2.252 -20.489 1.00 82.38 279 GLN A CA 1
ATOM 2223 C C . GLN A 1 279 ? 1.621 -2.404 -20.027 1.00 82.38 279 GLN A C 1
ATOM 2225 O O . GLN A 1 279 ? 1.141 -3.526 -19.864 1.00 82.38 279 GLN A O 1
ATOM 2230 N N . GLN A 1 280 ? 0.910 -1.298 -19.811 1.00 82.12 280 GLN A N 1
ATOM 2231 C CA . GLN A 1 280 ? -0.502 -1.322 -19.428 1.00 82.12 280 GLN A CA 1
ATOM 2232 C C . GLN A 1 280 ? -1.379 -1.902 -20.539 1.00 82.12 280 GLN A C 1
ATOM 2234 O O . GLN A 1 280 ? -2.223 -2.750 -20.249 1.00 82.12 280 GLN A O 1
ATOM 2239 N N . THR A 1 281 ? -1.131 -1.496 -21.785 1.00 84.62 281 THR A N 1
ATOM 2240 C CA . THR A 1 281 ? -1.857 -1.979 -22.967 1.00 84.62 281 THR A CA 1
ATOM 2241 C C . THR A 1 281 ? -1.676 -3.487 -23.122 1.00 84.62 281 THR A C 1
ATOM 2243 O O . THR A 1 281 ? -2.651 -4.232 -23.062 1.00 84.62 281 THR A O 1
ATOM 2246 N N . ILE A 1 282 ? -0.432 -3.974 -23.176 1.00 86.38 282 ILE A N 1
ATOM 2247 C CA . ILE A 1 282 ? -0.132 -5.411 -23.305 1.00 86.38 282 ILE A CA 1
ATOM 2248 C C . ILE A 1 282 ? -0.753 -6.222 -22.162 1.00 86.38 282 ILE A C 1
ATOM 2250 O O . ILE A 1 282 ? -1.408 -7.236 -22.407 1.00 86.38 282 ILE A O 1
ATOM 2254 N N . ASN A 1 283 ? -0.605 -5.767 -20.912 1.00 83.69 283 ASN A N 1
ATOM 2255 C CA . ASN A 1 283 ? -1.190 -6.453 -19.759 1.00 83.69 283 ASN A CA 1
ATOM 2256 C C . ASN A 1 283 ? -2.718 -6.544 -19.845 1.00 83.69 283 ASN A C 1
ATOM 2258 O O . ASN A 1 283 ? -3.297 -7.549 -19.428 1.00 83.69 283 ASN A O 1
ATOM 2262 N N . ALA A 1 284 ? -3.378 -5.506 -20.360 1.00 82.00 284 ALA A N 1
ATOM 2263 C CA . ALA A 1 284 ? -4.819 -5.507 -20.548 1.00 82.00 284 ALA A CA 1
ATOM 2264 C C . ALA A 1 284 ? -5.243 -6.539 -21.597 1.00 82.00 284 ALA A C 1
ATOM 2266 O O . ALA A 1 284 ? -6.072 -7.393 -21.282 1.00 82.00 284 ALA A O 1
ATOM 2267 N N . VAL A 1 285 ? -4.617 -6.525 -22.780 1.00 86.88 285 VAL A N 1
ATOM 2268 C CA . VAL A 1 285 ? -4.914 -7.483 -23.859 1.00 86.88 285 VAL A CA 1
ATOM 2269 C C . VAL A 1 285 ? -4.680 -8.926 -23.402 1.00 86.88 285 VAL A C 1
ATOM 2271 O O . VAL A 1 285 ? -5.511 -9.802 -23.623 1.00 86.88 285 VAL A O 1
ATOM 2274 N N . MET A 1 286 ? -3.596 -9.185 -22.670 1.00 84.75 286 MET A N 1
ATOM 2275 C CA . MET A 1 286 ? -3.315 -10.514 -22.121 1.00 84.75 286 MET A CA 1
ATOM 2276 C C . MET A 1 286 ? -4.351 -10.987 -21.107 1.00 84.75 286 MET A C 1
ATOM 2278 O O . MET A 1 286 ? -4.712 -12.164 -21.097 1.00 84.75 286 MET A O 1
ATOM 2282 N N . ASN A 1 287 ? -4.839 -10.089 -20.251 1.00 81.06 287 ASN A N 1
ATOM 2283 C CA . ASN A 1 287 ? -5.913 -10.428 -19.326 1.00 81.06 287 ASN A CA 1
ATOM 2284 C C . ASN A 1 287 ? -7.214 -10.727 -20.086 1.00 81.06 287 ASN A C 1
ATOM 2286 O O . ASN A 1 287 ? -7.900 -11.676 -19.712 1.00 81.06 287 ASN A O 1
ATOM 2290 N N . ARG A 1 288 ? -7.525 -9.989 -21.165 1.00 81.38 288 ARG A N 1
ATOM 2291 C CA . ARG A 1 288 ? -8.675 -10.295 -22.035 1.00 81.38 288 ARG A CA 1
ATOM 2292 C C . ARG A 1 288 ? -8.529 -11.672 -22.697 1.00 81.38 288 ARG A C 1
ATOM 2294 O O . ARG A 1 288 ? -9.417 -12.505 -22.534 1.00 81.38 288 ARG A O 1
ATOM 2301 N N . ALA A 1 289 ? -7.371 -11.972 -23.292 1.00 84.88 289 ALA A N 1
ATOM 2302 C CA . ALA A 1 289 ? -7.080 -13.276 -23.900 1.00 84.88 289 ALA A CA 1
ATOM 2303 C C . ALA A 1 289 ? -7.210 -14.444 -22.899 1.00 84.88 289 ALA A C 1
ATOM 2305 O O . ALA A 1 289 ? -7.840 -15.457 -23.191 1.00 84.88 289 ALA A O 1
ATOM 2306 N N . CYS A 1 290 ? -6.679 -14.291 -21.680 1.00 80.50 290 CYS A N 1
ATOM 2307 C CA . CYS A 1 290 ? -6.857 -15.263 -20.595 1.00 80.50 290 CYS A CA 1
ATOM 2308 C C . CYS A 1 290 ? -8.327 -15.443 -20.187 1.00 80.50 290 CYS A C 1
ATOM 2310 O O . CYS A 1 290 ? -8.735 -16.551 -19.837 1.00 80.50 290 CYS A O 1
ATOM 2312 N N . GLY A 1 291 ? -9.108 -14.359 -20.202 1.00 72.94 291 GLY A N 1
ATOM 2313 C CA . GLY A 1 291 ? -10.524 -14.363 -19.844 1.00 72.94 291 GLY A CA 1
ATOM 2314 C C . GLY A 1 291 ? -11.403 -15.170 -20.798 1.00 72.94 291 GLY A C 1
ATOM 2315 O O . GLY A 1 291 ? -12.439 -15.663 -20.364 1.00 72.94 291 GLY A O 1
ATOM 2316 N N . ARG A 1 292 ? -10.978 -15.383 -22.054 1.00 76.38 292 ARG A N 1
ATOM 2317 C CA . ARG A 1 292 ? -11.713 -16.219 -23.023 1.00 76.38 292 ARG A CA 1
ATOM 2318 C C . ARG A 1 292 ? -11.773 -17.702 -22.641 1.00 76.38 292 ARG A C 1
ATOM 2320 O O . ARG A 1 292 ? -12.680 -18.400 -23.075 1.00 76.38 292 ARG A O 1
ATOM 2327 N N . TYR A 1 293 ? -10.824 -18.176 -21.835 1.00 71.25 293 TYR A N 1
ATOM 2328 C CA . TYR A 1 293 ? -10.653 -19.598 -21.511 1.00 71.25 293 TYR A CA 1
ATOM 2329 C C . TYR A 1 293 ? -10.911 -19.933 -20.032 1.00 71.25 293 TYR A C 1
ATOM 2331 O O . TYR A 1 293 ? -10.740 -21.076 -19.622 1.00 71.25 293 TYR A O 1
ATOM 2339 N N . GLY A 1 294 ? -11.304 -18.959 -19.204 1.00 64.88 294 GLY A N 1
ATOM 2340 C CA . GLY A 1 294 ? -11.682 -19.214 -17.815 1.00 64.88 294 GLY A CA 1
ATOM 2341 C C . GLY A 1 294 ? -11.893 -17.952 -16.981 1.00 64.88 294 GLY A C 1
ATOM 2342 O O . GLY A 1 294 ? -11.564 -16.836 -17.381 1.00 64.88 294 GLY A O 1
ATOM 2343 N N . SER A 1 295 ? -12.402 -18.124 -15.761 1.00 57.88 295 SER A N 1
ATOM 2344 C CA . SER A 1 295 ? -12.717 -17.003 -14.872 1.00 57.88 295 SER A CA 1
ATOM 2345 C C . SER A 1 295 ? -11.445 -16.331 -14.341 1.00 57.88 295 SER A C 1
ATOM 2347 O O . SER A 1 295 ? -10.694 -16.916 -13.555 1.00 57.88 295 SER A O 1
ATOM 2349 N N . LEU A 1 296 ? -11.198 -15.073 -14.729 1.00 59.19 296 LEU A N 1
ATOM 2350 C CA . LEU A 1 296 ? -10.043 -14.284 -14.271 1.00 59.19 296 LEU A CA 1
ATOM 2351 C C . LEU A 1 296 ? -10.007 -14.174 -12.746 1.00 59.19 296 LEU A C 1
ATOM 2353 O O . LEU A 1 296 ? -11.026 -13.887 -12.109 1.00 59.19 296 LEU A O 1
ATOM 2357 N N . ALA A 1 297 ? -8.831 -14.334 -12.134 1.00 55.47 297 ALA A N 1
ATOM 2358 C CA . ALA A 1 297 ? -8.690 -14.038 -10.712 1.00 55.47 297 ALA A CA 1
ATOM 2359 C C . ALA A 1 297 ? -8.905 -12.538 -10.444 1.00 55.47 297 ALA A C 1
ATOM 2361 O O . ALA A 1 297 ? -8.535 -11.674 -11.236 1.00 55.47 297 ALA A O 1
ATOM 2362 N N . ARG A 1 298 ? -9.461 -12.213 -9.274 1.00 54.09 298 ARG A N 1
ATOM 2363 C CA . ARG A 1 298 ? -9.892 -10.860 -8.876 1.00 54.09 298 ARG A CA 1
ATOM 2364 C C . ARG A 1 298 ? -8.858 -9.741 -9.089 1.00 54.09 298 ARG A C 1
ATOM 2366 O O . ARG A 1 298 ? -9.258 -8.616 -9.354 1.00 54.09 298 ARG A O 1
ATOM 2373 N N . ALA A 1 299 ? -7.562 -10.026 -8.945 1.00 54.09 299 ALA A N 1
ATOM 2374 C CA . ALA A 1 299 ? -6.485 -9.047 -9.136 1.00 54.09 299 ALA A CA 1
ATOM 2375 C C . ALA A 1 299 ? -6.195 -8.732 -10.618 1.00 54.09 299 ALA A C 1
ATOM 2377 O O . ALA A 1 299 ? -5.714 -7.648 -10.921 1.00 54.09 299 ALA A O 1
ATOM 2378 N N . MET A 1 300 ? -6.518 -9.660 -11.525 1.00 54.66 300 MET A N 1
ATOM 2379 C CA . MET A 1 300 ? -6.376 -9.511 -12.981 1.00 54.66 300 MET A CA 1
ATOM 2380 C C . MET A 1 300 ? -7.637 -8.928 -13.637 1.00 54.66 300 MET A C 1
ATOM 2382 O O . MET A 1 300 ? -7.600 -8.513 -14.789 1.00 54.66 300 MET A O 1
ATOM 2386 N N . ARG A 1 301 ? -8.740 -8.813 -12.880 1.00 58.50 301 ARG A N 1
ATOM 2387 C CA . ARG A 1 301 ? -9.968 -8.089 -13.258 1.00 58.50 301 ARG A CA 1
ATOM 2388 C C . ARG A 1 301 ? -9.784 -6.573 -13.094 1.00 58.50 301 ARG A C 1
ATOM 2390 O O . ARG A 1 301 ? -10.513 -5.927 -12.339 1.00 58.50 301 ARG A O 1
ATOM 2397 N N . ASN A 1 302 ? -8.737 -6.017 -13.699 1.00 48.72 302 ASN A N 1
ATOM 2398 C CA . ASN A 1 302 ? -8.437 -4.593 -13.576 1.00 48.72 302 ASN A CA 1
ATOM 2399 C C . ASN A 1 302 ? -9.450 -3.745 -14.374 1.00 48.72 302 ASN A C 1
ATOM 2401 O O . ASN A 1 302 ? -9.887 -4.115 -15.459 1.00 48.72 302 ASN A O 1
ATOM 2405 N N . LYS A 1 303 ? -9.845 -2.615 -13.778 1.00 49.91 303 LYS A N 1
ATOM 2406 C CA . LYS A 1 303 ? -11.184 -2.001 -13.876 1.00 49.91 303 LYS A CA 1
ATOM 2407 C C . LYS A 1 303 ? -11.556 -1.209 -15.138 1.00 49.91 303 LYS A C 1
ATOM 2409 O O . LYS A 1 303 ? -12.723 -0.867 -15.259 1.00 49.91 303 LYS A O 1
ATOM 2414 N N . ALA A 1 304 ? -10.625 -0.873 -16.029 1.00 45.66 304 ALA A N 1
ATOM 2415 C CA . ALA A 1 304 ? -10.899 0.080 -17.119 1.00 45.66 304 ALA A CA 1
ATOM 2416 C C . ALA A 1 304 ? -11.022 -0.551 -18.520 1.00 45.66 304 ALA A C 1
ATOM 2418 O O . ALA A 1 304 ? -11.553 0.090 -19.414 1.00 45.66 304 ALA A O 1
ATOM 2419 N N . LEU A 1 305 ? -10.554 -1.790 -18.716 1.00 47.62 305 LEU A N 1
ATOM 2420 C CA . LEU A 1 305 ? -10.385 -2.382 -20.056 1.00 47.62 305 LEU A CA 1
ATOM 2421 C C . LEU A 1 305 ? -11.187 -3.670 -20.307 1.00 47.62 305 LEU A C 1
ATOM 2423 O O . LEU A 1 305 ? -11.173 -4.166 -21.427 1.00 47.62 305 LEU A O 1
ATOM 2427 N N . VAL A 1 306 ? -11.873 -4.222 -19.293 1.00 48.16 306 VAL A N 1
ATOM 2428 C CA . VAL A 1 306 ? -12.542 -5.544 -19.381 1.00 48.16 306 VAL A CA 1
ATOM 2429 C C . VAL A 1 306 ? -14.082 -5.460 -19.289 1.00 48.16 306 VAL A C 1
ATOM 2431 O O . VAL A 1 306 ? -14.754 -6.468 -19.441 1.00 48.16 306 VAL A O 1
ATOM 2434 N N . GLY A 1 307 ? -14.673 -4.278 -19.062 1.00 50.94 307 GLY A N 1
ATOM 2435 C CA . GLY A 1 307 ? -16.128 -4.067 -19.211 1.00 50.94 307 GLY A CA 1
ATOM 2436 C C . GLY A 1 307 ? -17.067 -4.811 -18.239 1.00 50.94 307 GLY A C 1
ATOM 2437 O O . GLY A 1 307 ? -18.250 -4.934 -18.533 1.00 50.94 307 GLY A O 1
ATOM 2438 N N . ILE A 1 308 ? -16.593 -5.308 -17.088 1.00 52.16 308 ILE A N 1
ATOM 2439 C CA . ILE A 1 308 ? -17.431 -6.060 -16.124 1.00 52.16 308 ILE A CA 1
ATOM 2440 C C . ILE A 1 308 ? -18.057 -5.117 -15.065 1.00 52.16 308 ILE A C 1
ATOM 2442 O O . ILE A 1 308 ? -17.337 -4.250 -14.555 1.00 52.16 308 ILE A O 1
ATOM 2446 N N . PRO A 1 309 ? -19.341 -5.303 -14.665 1.00 56.66 309 PRO A N 1
ATOM 2447 C CA . PRO A 1 309 ? -20.023 -4.468 -13.670 1.00 56.66 309 PRO A CA 1
ATOM 2448 C C . PRO A 1 309 ? -19.310 -4.406 -12.303 1.00 56.66 309 PRO A C 1
ATOM 2450 O O . PRO A 1 309 ? -18.740 -5.405 -11.843 1.00 56.66 309 PRO A O 1
ATOM 2453 N N . PRO A 1 310 ? -19.345 -3.257 -11.601 1.00 63.16 310 PRO A N 1
ATOM 2454 C CA . PRO A 1 310 ? -18.704 -3.096 -10.300 1.00 63.16 310 PRO A CA 1
ATOM 2455 C C . PRO A 1 310 ? -19.308 -4.022 -9.235 1.00 63.16 310 PRO A C 1
ATOM 2457 O O . PRO A 1 310 ? -20.511 -4.259 -9.171 1.00 63.16 310 PRO A O 1
ATOM 2460 N N . ASN A 1 311 ? -18.464 -4.528 -8.331 1.00 67.94 311 ASN A N 1
ATOM 2461 C CA . ASN A 1 311 ? -18.935 -5.294 -7.173 1.00 67.94 311 ASN A CA 1
ATOM 2462 C C . ASN A 1 311 ? -19.249 -4.371 -5.982 1.00 67.94 311 ASN A C 1
ATOM 2464 O O . ASN A 1 311 ? -18.866 -3.203 -5.940 1.00 67.94 311 ASN A O 1
ATOM 2468 N N . GLY A 1 312 ? -19.844 -4.922 -4.922 1.00 73.75 312 GLY A N 1
ATOM 2469 C CA . GLY A 1 312 ? -20.254 -4.130 -3.757 1.00 73.75 312 GLY A CA 1
ATOM 2470 C C . GLY A 1 312 ? -19.133 -3.369 -3.028 1.00 73.75 312 GLY A C 1
ATOM 2471 O O . GLY A 1 312 ? -19.425 -2.380 -2.362 1.00 73.75 312 GLY A O 1
ATOM 2472 N N . ARG A 1 313 ? -17.851 -3.773 -3.111 1.00 73.62 313 ARG A N 1
ATOM 2473 C CA . ARG A 1 313 ? -16.737 -2.961 -2.559 1.00 73.62 313 ARG A CA 1
ATOM 2474 C C . ARG A 1 313 ? -16.396 -1.773 -3.452 1.00 73.62 313 ARG A C 1
ATOM 2476 O O . ARG A 1 313 ? -15.914 -0.762 -2.943 1.00 73.62 313 ARG A O 1
ATOM 2483 N N . ASP A 1 314 ? -16.608 -1.919 -4.750 1.00 73.69 314 ASP A N 1
ATOM 2484 C CA . ASP A 1 314 ? -16.365 -0.871 -5.730 1.00 73.69 314 ASP A CA 1
ATOM 2485 C C . ASP A 1 314 ? -17.449 0.193 -5.616 1.00 73.69 314 ASP A C 1
ATOM 2487 O O . ASP A 1 314 ? -17.110 1.349 -5.381 1.00 73.69 314 ASP A O 1
ATOM 2491 N N . VAL A 1 315 ? -18.716 -0.226 -5.548 1.00 80.94 315 VAL A N 1
ATOM 2492 C CA . VAL A 1 315 ? -19.859 0.651 -5.249 1.00 80.94 315 VAL A CA 1
ATOM 2493 C C . VAL A 1 315 ? -19.692 1.364 -3.901 1.00 80.94 315 VAL A C 1
ATOM 2495 O O . VAL A 1 315 ? -19.945 2.557 -3.789 1.00 80.94 315 VAL A O 1
ATOM 2498 N N . GLN A 1 316 ? -19.191 0.681 -2.861 1.00 84.94 316 GLN A N 1
ATOM 2499 C CA . GLN A 1 316 ? -18.866 1.332 -1.579 1.00 84.94 316 GLN A CA 1
ATOM 2500 C C . GLN A 1 316 ? -17.818 2.438 -1.713 1.00 84.94 316 GLN A C 1
ATOM 2502 O O . GLN A 1 316 ? -17.886 3.439 -1.004 1.00 84.94 316 GLN A O 1
ATOM 2507 N N . ARG A 1 317 ? -16.805 2.239 -2.560 1.00 82.56 317 ARG A N 1
ATOM 2508 C CA . ARG A 1 317 ? -15.749 3.232 -2.761 1.00 82.56 317 ARG A CA 1
ATOM 2509 C C . ARG A 1 317 ? -16.270 4.410 -3.571 1.00 82.56 317 ARG A C 1
ATOM 2511 O O . ARG A 1 317 ? -16.007 5.540 -3.184 1.00 82.56 317 ARG A O 1
ATOM 2518 N N . GLU A 1 318 ? -16.980 4.117 -4.651 1.00 84.06 318 GLU A N 1
ATOM 2519 C CA . GLU A 1 318 ? -17.536 5.097 -5.578 1.00 84.06 318 GLU A CA 1
ATOM 2520 C C . GLU A 1 318 ? -18.576 5.989 -4.898 1.00 84.06 318 GLU A C 1
ATOM 2522 O O . GLU A 1 318 ? -18.446 7.206 -4.916 1.00 84.06 318 GLU A O 1
ATOM 2527 N N . LEU A 1 319 ? -19.537 5.387 -4.193 1.00 87.00 319 LEU A N 1
ATOM 2528 C CA . LEU A 1 319 ? -20.615 6.108 -3.509 1.00 87.00 319 LEU A CA 1
ATOM 2529 C C . LEU A 1 319 ? -20.262 6.509 -2.065 1.00 87.00 319 LEU A C 1
ATOM 2531 O O . LEU A 1 319 ? -21.112 6.970 -1.307 1.00 87.00 319 LEU A O 1
ATOM 2535 N N . GLY A 1 320 ? -19.023 6.267 -1.626 1.00 88.94 320 GLY A N 1
ATOM 2536 C CA . GLY A 1 320 ? -18.575 6.589 -0.269 1.00 88.94 320 GLY A CA 1
ATOM 2537 C C . GLY A 1 320 ? -19.304 5.830 0.852 1.00 88.94 320 GLY A C 1
ATOM 2538 O O . GLY A 1 320 ? -19.282 6.259 2.004 1.00 88.94 320 GLY A O 1
ATOM 2539 N N . LEU A 1 321 ? -19.952 4.702 0.574 1.00 90.38 321 LEU A N 1
ATOM 2540 C CA . LEU A 1 321 ? -20.743 3.961 1.557 1.00 90.38 321 LEU A CA 1
ATOM 2541 C C . LEU A 1 321 ? -19.894 3.023 2.426 1.00 90.38 321 LEU A C 1
ATOM 2543 O O . LEU A 1 321 ? -18.898 2.437 2.001 1.00 90.38 321 LEU A O 1
ATOM 2547 N N . THR A 1 322 ? -20.332 2.802 3.667 1.00 86.69 322 THR A N 1
ATOM 2548 C CA . THR A 1 322 ? -19.829 1.671 4.469 1.00 86.69 322 THR A CA 1
ATOM 2549 C C . THR A 1 322 ? -20.485 0.346 4.035 1.00 86.69 322 THR A C 1
ATOM 2551 O O . THR A 1 322 ? -21.596 0.370 3.501 1.00 86.69 322 THR A O 1
ATOM 2554 N N . PRO A 1 323 ? -19.889 -0.833 4.327 1.00 83.75 323 PRO A N 1
ATOM 2555 C CA . PRO A 1 323 ? -20.513 -2.125 4.006 1.00 83.75 323 PRO A CA 1
ATOM 2556 C C . PRO A 1 323 ? -21.908 -2.300 4.619 1.00 83.75 323 PRO A C 1
ATOM 2558 O O . PRO A 1 323 ? -22.791 -2.923 4.033 1.00 83.75 323 PRO A O 1
ATOM 2561 N N . TYR A 1 324 ? -22.104 -1.754 5.821 1.00 86.25 324 TYR A N 1
ATOM 2562 C CA . TYR A 1 324 ? -23.399 -1.736 6.493 1.00 86.25 324 TYR A CA 1
ATOM 2563 C C . TYR A 1 324 ? -24.402 -0.858 5.739 1.00 86.25 324 TYR A C 1
ATOM 2565 O O . TYR A 1 324 ? -25.539 -1.262 5.519 1.00 86.25 324 TYR A O 1
ATOM 2573 N N . SER A 1 325 ? -23.960 0.324 5.317 1.00 89.44 325 SER A N 1
ATOM 2574 C CA . SER A 1 325 ? -24.789 1.312 4.629 1.00 89.44 325 SER A CA 1
ATOM 2575 C C . SER A 1 325 ? -25.261 0.830 3.274 1.00 89.44 325 SER A C 1
ATOM 2577 O O . SER A 1 325 ? -26.449 0.938 3.014 1.00 89.44 325 SER A O 1
ATOM 2579 N N . LEU A 1 326 ? -24.387 0.207 2.477 1.00 89.00 326 LEU A N 1
ATOM 2580 C CA . LEU A 1 326 ? -24.779 -0.384 1.195 1.00 89.00 326 LEU A CA 1
ATOM 2581 C C . LEU A 1 326 ? -25.876 -1.446 1.367 1.00 89.00 326 LEU A C 1
ATOM 2583 O O . LEU A 1 326 ? -26.829 -1.484 0.597 1.00 89.00 326 LEU A O 1
ATOM 2587 N N . ARG A 1 327 ? -25.783 -2.281 2.410 1.00 86.75 327 ARG A N 1
ATOM 2588 C CA . ARG A 1 327 ? -26.800 -3.302 2.700 1.00 86.75 327 ARG A CA 1
ATOM 2589 C C . ARG A 1 327 ? -28.141 -2.687 3.095 1.00 86.75 327 ARG A C 1
ATOM 2591 O O . ARG A 1 327 ? -29.174 -3.128 2.608 1.00 86.75 327 ARG A O 1
ATOM 2598 N N . VAL A 1 328 ? -28.120 -1.700 3.990 1.00 87.31 328 VAL A N 1
ATOM 2599 C CA . VAL A 1 328 ? -29.334 -1.029 4.476 1.00 87.31 328 VAL A CA 1
ATOM 2600 C C . VAL A 1 328 ? -30.014 -0.245 3.357 1.00 87.31 328 VAL A C 1
ATOM 2602 O O . VAL A 1 328 ? -31.218 -0.395 3.176 1.00 87.31 328 VAL A O 1
ATOM 2605 N N . LEU A 1 329 ? -29.249 0.526 2.577 1.00 88.75 329 LEU A N 1
ATOM 2606 C CA . LEU A 1 329 ? -29.759 1.226 1.396 1.00 88.75 329 LEU A CA 1
ATOM 2607 C C . LEU A 1 329 ? -30.357 0.240 0.395 1.00 88.75 329 LEU A C 1
ATOM 2609 O O . LEU A 1 329 ? -31.507 0.409 0.011 1.00 88.75 329 LEU A O 1
ATOM 2613 N N . GLY A 1 330 ? -29.631 -0.831 0.054 1.00 85.88 330 GLY A N 1
ATOM 2614 C CA . GLY A 1 330 ? -30.114 -1.828 -0.900 1.00 85.88 330 GLY A CA 1
ATOM 2615 C C . GLY A 1 330 ? -31.411 -2.515 -0.469 1.00 85.88 330 GLY A C 1
ATOM 2616 O O . GLY A 1 330 ? -32.288 -2.732 -1.298 1.00 85.88 330 GLY A O 1
ATOM 2617 N N . GLN A 1 331 ? -31.580 -2.789 0.829 1.00 85.62 331 GLN A N 1
ATOM 2618 C CA . GLN A 1 331 ? -32.847 -3.292 1.374 1.00 85.62 331 GLN A CA 1
ATOM 2619 C C . GLN A 1 331 ? -33.970 -2.248 1.300 1.00 85.62 331 GLN A C 1
ATOM 2621 O O . GLN A 1 331 ? -35.110 -2.603 1.012 1.00 85.62 331 GLN A O 1
ATOM 2626 N N . ARG A 1 332 ? -33.664 -0.970 1.561 1.00 83.25 332 ARG A N 1
ATOM 2627 C CA . ARG A 1 332 ? -34.657 0.114 1.608 1.00 83.25 332 ARG A CA 1
ATOM 2628 C C . ARG A 1 332 ? -35.217 0.448 0.228 1.00 83.25 332 ARG A C 1
ATOM 2630 O O . ARG A 1 332 ? -36.420 0.639 0.108 1.00 83.25 332 ARG A O 1
ATOM 2637 N N . VAL A 1 333 ? -34.359 0.454 -0.789 1.00 84.56 333 VAL A N 1
ATOM 2638 C CA . VAL A 1 333 ? -34.740 0.688 -2.192 1.00 84.56 333 VAL A CA 1
ATOM 2639 C C . VAL A 1 333 ? -35.073 -0.600 -2.954 1.00 84.56 333 VAL A C 1
ATOM 2641 O O . VAL A 1 333 ? -35.283 -0.557 -4.157 1.00 84.56 333 VAL A O 1
ATOM 2644 N N . LYS A 1 334 ? -35.143 -1.746 -2.256 1.00 82.62 334 LYS A N 1
ATOM 2645 C CA . LYS A 1 334 ? -35.498 -3.062 -2.816 1.00 82.62 334 LYS A CA 1
ATOM 2646 C C . LYS A 1 334 ? -34.684 -3.435 -4.067 1.00 82.62 334 LYS A C 1
ATOM 2648 O O . LYS A 1 334 ? -35.244 -3.903 -5.053 1.00 82.62 334 LYS A O 1
ATOM 2653 N N . LEU A 1 335 ? -33.363 -3.249 -4.026 1.00 81.38 335 LEU A N 1
ATOM 2654 C CA . LEU A 1 335 ? -32.508 -3.569 -5.173 1.00 81.38 335 LEU A CA 1
ATOM 2655 C C . LEU A 1 335 ? -32.568 -5.060 -5.520 1.00 81.38 335 LEU A C 1
ATOM 2657 O O . LEU A 1 335 ? -32.202 -5.908 -4.702 1.00 81.38 335 LEU A O 1
ATOM 2661 N N . GLY A 1 336 ? -32.937 -5.358 -6.765 1.00 69.69 336 GLY A N 1
ATOM 2662 C CA . GLY A 1 336 ? -32.786 -6.674 -7.382 1.00 69.69 336 GLY A CA 1
ATOM 2663 C C . GLY A 1 336 ? -31.341 -6.914 -7.805 1.00 69.69 336 GLY A C 1
ATOM 2664 O O . GLY A 1 336 ? -31.036 -6.930 -8.991 1.00 69.69 336 GLY A O 1
ATOM 2665 N N . VAL A 1 337 ? -30.427 -7.049 -6.841 1.00 70.75 337 VAL A N 1
ATOM 2666 C CA . VAL A 1 337 ? -29.017 -7.322 -7.152 1.00 70.75 337 VAL A CA 1
ATOM 2667 C C . VAL A 1 337 ? -28.888 -8.782 -7.583 1.00 70.75 337 VAL A C 1
ATOM 2669 O O . VAL A 1 337 ? -28.921 -9.686 -6.740 1.00 70.75 337 VAL A O 1
ATOM 2672 N N . GLY A 1 338 ? -28.761 -9.001 -8.892 1.00 61.88 338 GLY A N 1
ATOM 2673 C CA . GLY A 1 338 ? -28.483 -10.310 -9.475 1.00 61.88 338 GLY A CA 1
ATOM 2674 C C . GLY A 1 338 ? -27.174 -10.892 -8.942 1.00 61.88 338 GLY A C 1
ATOM 2675 O O . GLY A 1 338 ? -26.282 -10.167 -8.485 1.00 61.88 338 GLY A O 1
ATOM 2676 N N . ARG A 1 339 ? -27.068 -12.220 -8.959 1.00 58.59 339 ARG A N 1
ATOM 2677 C CA . ARG A 1 339 ? -25.792 -12.903 -8.751 1.00 58.59 339 ARG A CA 1
ATOM 2678 C C . ARG A 1 339 ? -25.322 -13.456 -10.083 1.00 58.59 339 ARG A C 1
ATOM 2680 O O . ARG A 1 339 ? -26.106 -14.108 -10.763 1.00 58.59 339 ARG A O 1
ATOM 2687 N N . SER A 1 340 ? -24.053 -13.235 -10.393 1.00 56.81 340 SER A N 1
ATOM 2688 C CA . SER A 1 340 ? -23.375 -13.937 -11.476 1.00 56.81 340 SER A CA 1
ATOM 2689 C C . SER A 1 340 ? -23.390 -15.452 -11.228 1.00 56.81 340 SER A C 1
ATOM 2691 O O . SER A 1 340 ? -23.605 -15.896 -10.093 1.00 56.81 340 SER A O 1
ATOM 2693 N N . GLU A 1 341 ? -23.090 -16.250 -12.254 1.00 46.41 341 GLU A N 1
ATOM 2694 C CA . GLU A 1 341 ? -22.940 -17.714 -12.137 1.00 46.41 341 GLU A CA 1
ATOM 2695 C C . GLU A 1 341 ? -21.895 -18.116 -11.070 1.00 46.41 341 GLU A C 1
ATOM 2697 O O . GLU A 1 341 ? -22.063 -19.104 -10.360 1.00 46.41 341 GLU A O 1
ATOM 2702 N N . ASP A 1 342 ? -20.885 -17.266 -10.846 1.00 43.62 342 ASP A N 1
ATOM 2703 C CA . ASP A 1 342 ? -19.873 -17.384 -9.781 1.00 43.62 342 ASP A CA 1
ATOM 2704 C C . ASP A 1 342 ? -20.383 -16.981 -8.369 1.00 43.62 342 ASP A C 1
ATOM 2706 O O . ASP A 1 342 ? -19.614 -16.933 -7.400 1.00 43.62 342 ASP A O 1
ATOM 2710 N N . GLY A 1 343 ? -21.660 -16.614 -8.224 1.00 48.69 343 GLY A N 1
ATOM 2711 C CA . GLY A 1 343 ? -22.287 -16.217 -6.959 1.00 48.69 343 GLY A CA 1
ATOM 2712 C C . GLY A 1 343 ? -21.967 -14.792 -6.482 1.00 48.69 343 GLY A C 1
ATOM 2713 O O . GLY A 1 343 ? -22.209 -14.471 -5.311 1.00 48.69 343 GLY A O 1
ATOM 2714 N N . VAL A 1 344 ? -21.427 -13.925 -7.346 1.00 55.12 344 VAL A N 1
ATOM 2715 C CA . VAL A 1 344 ? -21.055 -12.540 -7.003 1.00 55.12 344 VAL A CA 1
ATOM 2716 C C . VAL A 1 344 ? -22.199 -11.584 -7.321 1.00 55.12 344 VAL A C 1
ATOM 2718 O O . VAL A 1 344 ? -22.791 -11.655 -8.384 1.00 55.12 344 VAL A O 1
ATOM 2721 N N . PHE A 1 345 ? -22.488 -10.658 -6.408 1.00 65.00 345 PHE A N 1
ATOM 2722 C CA . PHE A 1 345 ? -23.482 -9.607 -6.622 1.00 65.00 345 PHE A CA 1
ATOM 2723 C C . PHE A 1 345 ? -23.050 -8.619 -7.715 1.00 65.00 345 PHE A C 1
ATOM 2725 O O . PHE A 1 345 ? -22.009 -7.967 -7.566 1.00 65.00 345 PHE A O 1
ATOM 2732 N N . GLU A 1 346 ? -23.870 -8.488 -8.755 1.00 68.56 346 GLU A N 1
ATOM 2733 C CA . GLU A 1 346 ? -23.650 -7.595 -9.894 1.00 68.56 346 GLU A CA 1
ATOM 2734 C C . GLU A 1 346 ? -24.409 -6.280 -9.706 1.00 68.56 346 GLU A C 1
ATOM 2736 O O . GLU A 1 346 ? -25.626 -6.269 -9.521 1.00 68.56 346 GLU A O 1
ATOM 2741 N N . TYR A 1 347 ? -23.687 -5.158 -9.737 1.00 76.94 347 TYR A N 1
ATOM 2742 C CA . TYR A 1 347 ? -24.278 -3.826 -9.646 1.00 76.94 347 TYR A CA 1
ATOM 2743 C C . TYR A 1 347 ? -24.204 -3.169 -11.021 1.00 76.94 347 TYR A C 1
ATOM 2745 O O . TYR A 1 347 ? -23.147 -2.693 -11.427 1.00 76.94 347 TYR A O 1
ATOM 2753 N N . THR A 1 348 ? -25.320 -3.171 -11.745 1.00 79.44 348 THR A N 1
ATOM 2754 C CA . THR A 1 348 ? -25.452 -2.464 -13.025 1.00 79.44 348 THR A CA 1
ATOM 2755 C C . THR A 1 348 ? -25.366 -0.948 -12.822 1.00 79.44 348 THR A C 1
ATOM 2757 O O . THR A 1 348 ? -25.552 -0.449 -11.708 1.00 79.44 348 THR A O 1
ATOM 2760 N N . GLN A 1 349 ? -25.119 -0.194 -13.897 1.00 78.19 349 GLN A N 1
ATOM 2761 C CA . GLN A 1 349 ? -25.091 1.271 -13.822 1.00 78.19 349 GLN A CA 1
ATOM 2762 C C . GLN A 1 349 ? -26.427 1.842 -13.317 1.00 78.19 349 GLN A C 1
ATOM 2764 O O . GLN A 1 349 ? -26.439 2.751 -12.496 1.00 78.19 349 GLN A O 1
ATOM 2769 N N . GLU A 1 350 ? -27.551 1.247 -13.721 1.00 80.31 350 GLU A N 1
ATOM 2770 C CA . GLU A 1 350 ? -28.890 1.603 -13.234 1.00 80.31 350 GLU A CA 1
ATOM 2771 C C . GLU A 1 350 ? -29.031 1.417 -11.712 1.00 80.31 350 GLU A C 1
ATOM 2773 O O . GLU A 1 350 ? -29.566 2.282 -11.012 1.00 80.31 350 GLU A O 1
ATOM 2778 N N . ILE A 1 351 ? -28.485 0.323 -11.165 1.00 84.25 351 ILE A N 1
ATOM 2779 C CA . ILE A 1 351 ? -28.451 0.084 -9.716 1.00 84.25 351 ILE A CA 1
ATOM 2780 C C . ILE A 1 351 ? -27.607 1.155 -9.008 1.00 84.25 351 ILE A C 1
ATOM 2782 O O . ILE A 1 351 ? -27.971 1.605 -7.918 1.00 84.25 351 ILE A O 1
ATOM 2786 N N . ILE A 1 352 ? -26.482 1.562 -9.601 1.00 85.50 352 ILE A N 1
ATOM 2787 C CA . ILE A 1 352 ? -25.611 2.602 -9.038 1.00 85.50 352 ILE A CA 1
ATOM 2788 C C . ILE A 1 352 ? -26.325 3.952 -9.017 1.00 85.50 352 ILE A C 1
ATOM 2790 O O . ILE A 1 352 ? -26.300 4.616 -7.980 1.00 85.50 352 ILE A O 1
ATOM 2794 N N . GLU A 1 353 ? -27.010 4.332 -10.095 1.00 86.88 353 GLU A N 1
ATOM 2795 C CA . GLU A 1 353 ? -27.769 5.587 -10.130 1.00 86.88 353 GLU A CA 1
ATOM 2796 C C . GLU A 1 353 ? -28.967 5.567 -9.173 1.00 86.88 353 GLU A C 1
ATOM 2798 O O . GLU A 1 353 ? -29.210 6.543 -8.463 1.00 86.88 353 GLU A O 1
ATOM 2803 N N . THR A 1 354 ? -29.638 4.420 -9.026 1.00 88.25 354 THR A N 1
ATOM 2804 C CA . THR A 1 354 ? -30.686 4.239 -8.007 1.00 88.25 354 THR A CA 1
ATOM 2805 C C . THR A 1 354 ? -30.134 4.461 -6.596 1.00 88.25 354 THR A C 1
ATOM 2807 O O . THR A 1 354 ? -30.746 5.139 -5.768 1.00 88.25 354 THR A O 1
ATOM 2810 N N . LEU A 1 355 ? -28.950 3.911 -6.301 1.00 89.38 355 LEU A N 1
ATOM 2811 C CA . LEU A 1 355 ? -28.275 4.125 -5.021 1.00 89.38 355 LEU A CA 1
ATOM 2812 C C . LEU A 1 355 ? -27.837 5.581 -4.832 1.00 89.38 355 LEU A C 1
ATOM 2814 O O . LEU A 1 355 ? -27.916 6.076 -3.708 1.00 89.38 355 LEU A O 1
ATOM 2818 N N . ARG A 1 356 ? -27.392 6.261 -5.894 1.00 90.31 356 ARG A N 1
ATOM 2819 C CA . ARG A 1 356 ? -26.996 7.675 -5.865 1.00 90.31 356 ARG A CA 1
ATOM 2820 C C . ARG A 1 356 ? -28.184 8.570 -5.510 1.00 90.31 356 ARG A C 1
ATOM 2822 O O . ARG A 1 356 ? -28.106 9.284 -4.513 1.00 90.31 356 ARG A O 1
ATOM 2829 N N . GLY A 1 357 ? -29.308 8.433 -6.215 1.00 88.19 357 GLY A N 1
ATOM 2830 C CA . GLY A 1 357 ? -30.534 9.179 -5.904 1.00 88.19 357 GLY A CA 1
ATOM 2831 C C . GLY A 1 357 ? -31.059 8.890 -4.492 1.00 88.19 357 GLY A C 1
ATOM 2832 O O . GLY A 1 357 ? -31.485 9.787 -3.764 1.00 88.19 357 GLY A O 1
ATOM 2833 N N . ALA A 1 358 ? -30.941 7.641 -4.032 1.00 88.19 358 ALA A N 1
ATOM 2834 C CA . ALA A 1 358 ? -31.308 7.286 -2.666 1.00 88.19 358 ALA A CA 1
ATOM 2835 C C . ALA A 1 358 ? -30.410 7.951 -1.612 1.00 88.19 358 ALA A C 1
ATOM 2837 O O . ALA A 1 358 ? -30.914 8.311 -0.551 1.00 88.19 358 ALA A O 1
ATOM 2838 N N . ILE A 1 359 ? -29.112 8.132 -1.884 1.00 90.56 359 ILE A N 1
ATOM 2839 C CA . ILE A 1 359 ? -28.191 8.865 -1.001 1.00 90.56 359 ILE A CA 1
ATOM 2840 C C . ILE A 1 359 ? -28.555 10.350 -0.940 1.00 90.56 359 ILE A C 1
ATOM 2842 O O . ILE A 1 359 ? -28.543 10.919 0.150 1.00 90.56 359 ILE A O 1
ATOM 2846 N N . GLU A 1 360 ? -28.905 10.959 -2.072 1.00 88.12 360 GLU A N 1
ATOM 2847 C CA . GLU A 1 360 ? -29.301 12.374 -2.151 1.00 88.12 360 GLU A CA 1
ATOM 2848 C C . GLU A 1 360 ? -30.581 12.671 -1.358 1.00 88.12 360 GLU A C 1
ATOM 2850 O O . GLU A 1 360 ? -30.709 13.739 -0.769 1.00 88.12 360 GLU A O 1
ATOM 2855 N N . SER A 1 361 ? -31.491 11.699 -1.249 1.00 87.75 361 SER A N 1
ATOM 2856 C CA . SER A 1 361 ? -32.718 11.821 -0.442 1.00 87.75 361 SER A CA 1
ATOM 2857 C C . SER A 1 361 ? -32.509 11.725 1.081 1.00 87.75 361 SER A C 1
ATOM 2859 O O . SER A 1 361 ? -33.466 11.827 1.858 1.00 87.75 361 SER A O 1
ATOM 2861 N N . LEU A 1 362 ? -31.279 11.468 1.537 1.00 93.31 362 LEU A N 1
ATOM 2862 C CA . LEU A 1 362 ? -30.978 11.306 2.955 1.00 93.31 362 LEU A CA 1
ATOM 2863 C C . LEU A 1 362 ? -30.778 12.647 3.654 1.00 93.31 362 LEU A C 1
ATOM 2865 O O . LEU A 1 362 ? -30.233 13.601 3.115 1.00 93.31 362 LEU A O 1
ATOM 2869 N N . VAL A 1 363 ? -31.115 12.662 4.936 1.00 95.06 363 VAL A N 1
ATOM 2870 C CA . VAL A 1 363 ? -31.011 13.837 5.793 1.00 95.06 363 VAL A CA 1
ATOM 2871 C C . VAL A 1 363 ? -29.658 13.854 6.504 1.00 95.06 363 VAL A C 1
ATOM 2873 O O . VAL A 1 363 ? -29.351 12.894 7.227 1.00 95.06 363 VAL A O 1
ATOM 2876 N N . PRO A 1 364 ? -28.862 14.929 6.384 1.00 94.38 364 PRO A N 1
ATOM 2877 C CA . PRO A 1 364 ? -27.642 15.112 7.163 1.00 94.38 364 PRO A CA 1
ATOM 2878 C C . PRO A 1 364 ? -27.898 15.114 8.675 1.00 94.38 364 PRO A C 1
ATOM 2880 O O . PRO A 1 364 ? -28.908 15.620 9.163 1.00 94.38 364 PRO A O 1
ATOM 2883 N N . ILE A 1 365 ? -26.949 14.589 9.459 1.00 94.75 365 ILE A N 1
ATOM 2884 C CA . ILE A 1 365 ? -27.099 14.489 10.923 1.00 94.75 365 ILE A CA 1
ATOM 2885 C C . ILE A 1 365 ? -27.303 15.847 11.619 1.00 94.75 365 ILE A C 1
ATOM 2887 O O . ILE A 1 365 ? -27.879 15.896 12.702 1.00 94.75 365 ILE A O 1
ATOM 2891 N N . GLN A 1 366 ? -26.841 16.942 11.015 1.00 94.38 366 GLN A N 1
ATOM 2892 C CA . GLN A 1 366 ? -27.018 18.305 11.511 1.00 94.38 366 GLN A CA 1
ATOM 2893 C C . GLN A 1 366 ? -28.490 18.723 11.483 1.00 94.38 366 GLN A C 1
ATOM 2895 O O . GLN A 1 366 ? -29.006 19.205 12.488 1.00 94.38 366 GLN A O 1
ATOM 2900 N N . GLU A 1 367 ? -29.176 18.467 10.370 1.00 95.25 367 GLU A N 1
ATOM 2901 C CA . GLU A 1 367 ? -30.613 18.716 10.246 1.00 95.25 367 GLU A CA 1
ATOM 2902 C C . GLU A 1 367 ? -31.409 17.797 11.171 1.00 95.25 367 GLU A C 1
ATOM 2904 O O . GLU A 1 367 ? -32.311 18.254 11.863 1.00 95.25 367 GLU A O 1
ATOM 2909 N N . VAL A 1 368 ? -31.021 16.520 11.272 1.00 95.88 368 VAL A N 1
ATOM 2910 C CA . VAL A 1 368 ? -31.626 15.574 12.227 1.00 95.88 368 VAL A CA 1
ATOM 2911 C C . VAL A 1 368 ? -31.530 16.101 13.661 1.00 95.88 368 VAL A C 1
ATOM 2913 O O . VAL A 1 368 ? -32.502 16.036 14.411 1.00 95.88 368 VAL A O 1
ATOM 2916 N N . ALA A 1 369 ? -30.367 16.622 14.059 1.00 95.94 369 ALA A N 1
ATOM 2917 C CA . ALA A 1 369 ? -30.162 17.166 15.396 1.00 95.94 369 ALA A CA 1
ATOM 2918 C C . ALA A 1 369 ? -31.057 18.386 15.660 1.00 95.94 369 ALA A C 1
ATOM 2920 O O . ALA A 1 369 ? -31.672 18.462 16.727 1.00 95.94 369 ALA A O 1
ATOM 2921 N N . ALA A 1 370 ? -31.180 19.281 14.674 1.00 95.56 370 ALA A N 1
ATOM 2922 C CA . ALA A 1 370 ? -32.058 20.444 14.739 1.00 95.56 370 ALA A CA 1
ATOM 2923 C C . ALA A 1 370 ? -33.537 20.036 14.860 1.00 95.56 370 ALA A C 1
ATOM 2925 O O . ALA A 1 370 ? -34.204 20.468 15.798 1.00 95.56 370 ALA A O 1
ATOM 2926 N N . SER A 1 371 ? -34.026 19.138 13.996 1.00 94.88 371 SER A N 1
ATOM 2927 C CA . SER A 1 371 ? -35.416 18.651 14.026 1.00 94.88 371 SER A CA 1
ATOM 2928 C C . SER A 1 371 ? -35.765 17.924 15.326 1.00 94.88 371 SER A C 1
ATOM 2930 O O . SER A 1 371 ? -36.887 18.020 15.811 1.00 94.88 371 SER A O 1
ATOM 2932 N N . LEU A 1 372 ? -34.809 17.204 15.920 1.00 95.25 372 LEU A N 1
ATOM 2933 C CA . LEU A 1 372 ? -35.017 16.507 17.191 1.00 95.25 372 LEU A CA 1
ATOM 2934 C C . LEU A 1 372 ? -34.738 17.383 18.424 1.00 95.25 372 LEU A C 1
ATOM 2936 O O . LEU A 1 372 ? -34.925 16.908 19.545 1.00 95.25 372 LEU A O 1
ATOM 2940 N N . GLY A 1 373 ? -34.278 18.628 18.263 1.00 94.75 373 GLY A N 1
ATOM 2941 C CA . GLY A 1 373 ? -33.926 19.530 19.366 1.00 94.75 373 GLY A CA 1
ATOM 2942 C C . GLY A 1 373 ? -32.831 18.978 20.290 1.00 94.75 373 GLY A C 1
ATOM 2943 O O . GLY A 1 373 ? -32.989 18.966 21.515 1.00 94.75 373 GLY A O 1
ATOM 2944 N N . CYS A 1 374 ? -31.738 18.471 19.714 1.00 95.12 374 CYS A N 1
ATOM 2945 C CA . CYS A 1 374 ? -30.574 17.932 20.432 1.00 95.12 374 CYS A CA 1
ATOM 2946 C C . CYS A 1 374 ? -29.256 18.332 19.743 1.00 95.12 374 CYS A C 1
ATOM 2948 O O . CYS A 1 374 ? -29.277 18.965 18.689 1.00 95.12 374 CYS A O 1
ATOM 2950 N N . THR A 1 375 ? -28.094 18.003 20.321 1.00 95.25 375 THR A N 1
ATOM 2951 C CA . THR A 1 375 ? -26.806 18.277 19.645 1.00 95.25 375 THR A CA 1
ATOM 2952 C C . THR A 1 375 ? -26.476 17.222 18.590 1.00 95.25 375 THR A C 1
ATOM 2954 O O . THR A 1 375 ? -27.001 16.106 18.603 1.00 95.25 375 THR A O 1
ATOM 2957 N N . VAL A 1 376 ? -25.548 17.541 17.684 1.00 94.06 376 VAL A N 1
ATOM 2958 C CA . VAL A 1 376 ? -25.093 16.613 16.636 1.00 94.06 376 VAL A CA 1
ATOM 2959 C C . VAL A 1 376 ? -24.496 15.335 17.235 1.00 94.06 376 VAL A C 1
ATOM 2961 O O . VAL A 1 376 ? -24.765 14.231 16.755 1.00 94.06 376 VAL A O 1
ATOM 2964 N N . GLU A 1 377 ? -23.725 15.445 18.318 1.00 92.75 377 GLU A N 1
ATOM 2965 C CA . GLU A 1 377 ? -23.150 14.298 19.028 1.00 92.75 377 GLU A CA 1
ATOM 2966 C C . GLU A 1 377 ? -24.234 13.414 19.654 1.00 92.75 377 GLU A C 1
ATOM 2968 O O . GLU A 1 377 ? -24.111 12.182 19.657 1.00 92.75 377 GLU A O 1
ATOM 2973 N N . GLU A 1 378 ? -25.303 14.029 20.165 1.00 94.25 378 GLU A N 1
ATOM 2974 C CA . GLU A 1 378 ? -26.452 13.336 20.742 1.00 94.25 378 GLU A CA 1
ATOM 2975 C C . GLU A 1 378 ? -27.243 12.600 19.667 1.00 94.25 378 GLU A C 1
ATOM 2977 O O . GLU A 1 378 ? -27.429 11.389 19.800 1.00 94.25 378 GLU A O 1
ATOM 2982 N N . ALA A 1 379 ? -27.612 13.275 18.576 1.00 95.06 379 ALA A N 1
ATOM 2983 C CA . ALA A 1 379 ? -28.293 12.674 17.429 1.00 95.06 379 ALA A CA 1
ATOM 2984 C C . ALA A 1 379 ? -27.499 11.484 16.866 1.00 95.06 379 ALA A C 1
ATOM 2986 O O . ALA A 1 379 ? -28.030 10.388 16.657 1.00 95.06 379 ALA A O 1
ATOM 2987 N N . ASN A 1 380 ? -26.187 11.659 16.703 1.00 92.94 380 ASN A N 1
ATOM 2988 C CA . ASN A 1 380 ? -25.290 10.609 16.236 1.00 92.94 380 ASN A CA 1
ATOM 2989 C C . ASN A 1 380 ? -25.241 9.414 17.210 1.00 92.94 380 ASN A C 1
ATOM 2991 O O . ASN A 1 380 ? -25.269 8.254 16.787 1.00 92.94 380 ASN A O 1
ATOM 2995 N N . SER A 1 381 ? -25.207 9.681 18.520 1.00 92.69 381 SER A N 1
ATOM 2996 C CA . SER A 1 381 ? -25.227 8.652 19.568 1.00 92.69 381 SER A CA 1
ATOM 2997 C C . SER A 1 381 ? -26.561 7.906 19.627 1.00 92.69 381 SER A C 1
ATOM 2999 O O . SER A 1 381 ? -26.569 6.680 19.767 1.00 92.69 381 SER A O 1
ATOM 3001 N N . ILE A 1 382 ? -27.681 8.618 19.477 1.00 94.06 382 ILE A N 1
ATOM 3002 C CA . ILE A 1 382 ? -29.030 8.048 19.391 1.00 94.06 382 ILE A CA 1
ATOM 3003 C C . ILE A 1 382 ? -29.098 7.081 18.210 1.00 94.06 382 ILE A C 1
ATOM 3005 O O . ILE A 1 382 ? -29.477 5.925 18.404 1.00 94.06 382 ILE A O 1
ATOM 3009 N N . CYS A 1 383 ? -28.622 7.490 17.029 1.00 92.88 383 CYS A N 1
ATOM 3010 C CA . CYS A 1 383 ? -28.616 6.632 15.845 1.00 92.88 383 CYS A CA 1
ATOM 3011 C C . CYS A 1 383 ? -27.853 5.317 16.078 1.00 92.88 383 CYS A C 1
ATOM 3013 O O . CYS A 1 383 ? -28.324 4.241 15.707 1.00 92.88 383 CYS A O 1
ATOM 3015 N N . ILE A 1 384 ? -26.691 5.373 16.742 1.00 89.81 384 ILE A N 1
ATOM 3016 C CA . ILE A 1 384 ? -25.905 4.177 17.095 1.00 89.81 384 ILE A CA 1
ATOM 3017 C C . ILE A 1 384 ? -26.677 3.273 18.064 1.00 89.81 384 ILE A C 1
ATOM 3019 O O . ILE A 1 384 ? -26.693 2.050 17.896 1.00 89.81 384 ILE A O 1
ATOM 3023 N N . LEU A 1 385 ? -27.288 3.853 19.099 1.00 91.38 385 LEU A N 1
ATOM 3024 C CA . LEU A 1 385 ? -28.030 3.106 20.116 1.00 91.38 385 LEU A CA 1
ATOM 3025 C C . LEU A 1 385 ? -29.278 2.440 19.536 1.00 91.38 385 LEU A C 1
ATOM 3027 O O . LEU A 1 385 ? -29.566 1.291 19.874 1.00 91.38 385 LEU A O 1
ATOM 3031 N N . MET A 1 386 ? -29.990 3.131 18.648 1.00 91.75 386 MET A N 1
ATOM 3032 C CA . MET A 1 386 ? -31.143 2.582 17.944 1.00 91.75 386 MET A CA 1
ATOM 3033 C C . MET A 1 386 ? -30.721 1.487 16.959 1.00 91.75 386 MET A C 1
ATOM 3035 O O . MET A 1 386 ? -31.325 0.414 16.953 1.00 91.75 386 MET A O 1
ATOM 3039 N N . ALA A 1 387 ? -29.622 1.673 16.218 1.00 88.00 387 ALA A N 1
ATOM 3040 C CA . ALA A 1 387 ? -29.101 0.652 15.308 1.00 88.00 387 ALA A CA 1
ATOM 3041 C C . ALA A 1 387 ? -28.695 -0.648 16.022 1.00 88.00 387 ALA A C 1
ATOM 3043 O O . ALA A 1 387 ? -28.964 -1.743 15.523 1.00 88.00 387 ALA A O 1
ATOM 3044 N N . LYS A 1 388 ? -28.115 -0.555 17.230 1.00 85.88 388 LYS A N 1
ATOM 3045 C CA . LYS A 1 388 ? -27.831 -1.725 18.088 1.00 85.88 388 LYS A CA 1
ATOM 3046 C C . LYS A 1 388 ? -29.090 -2.486 18.510 1.00 85.88 388 LYS A C 1
ATOM 3048 O O . LYS A 1 388 ? -28.998 -3.663 18.837 1.00 85.88 388 LYS A O 1
ATOM 3053 N N . LYS A 1 389 ? -30.248 -1.824 18.510 1.00 85.94 389 LYS A N 1
ATOM 3054 C CA . LYS A 1 389 ? -31.558 -2.411 18.819 1.00 85.94 389 LYS A CA 1
ATOM 3055 C C . LYS A 1 389 ? -32.332 -2.851 17.570 1.00 85.94 389 LYS A C 1
ATOM 3057 O O . LYS A 1 389 ? -33.500 -3.194 17.693 1.00 85.94 389 LYS A O 1
ATOM 3062 N N . GLY A 1 390 ? -31.694 -2.848 16.398 1.00 85.62 390 GLY A N 1
ATOM 3063 C CA . GLY A 1 390 ? -32.278 -3.333 15.147 1.00 85.62 390 GLY A CA 1
ATOM 3064 C C . GLY A 1 390 ? -32.855 -2.252 14.233 1.00 85.62 390 GLY A C 1
ATOM 3065 O O . GLY A 1 390 ? -33.235 -2.580 13.115 1.00 85.62 390 GLY A O 1
ATOM 3066 N N . TRP A 1 391 ? -32.873 -0.977 14.637 1.00 91.06 391 TRP A N 1
ATOM 3067 C CA . TRP A 1 391 ? -33.328 0.104 13.757 1.00 91.06 391 TRP A CA 1
ATOM 3068 C C . TRP A 1 391 ? -32.377 0.287 12.563 1.00 91.06 391 TRP A C 1
ATOM 3070 O O . TRP A 1 391 ? -31.154 0.322 12.717 1.00 91.06 391 TRP A O 1
ATOM 3080 N N . ARG A 1 392 ? -32.935 0.397 11.354 1.00 89.75 392 ARG A N 1
ATOM 3081 C CA . ARG A 1 392 ? -32.181 0.521 10.094 1.00 89.75 392 ARG A CA 1
ATOM 3082 C C . ARG A 1 392 ? -32.382 1.874 9.400 1.00 89.75 392 ARG A C 1
ATOM 3084 O O . ARG A 1 392 ? -32.052 1.995 8.231 1.00 89.75 392 ARG A O 1
ATOM 3091 N N . GLY A 1 393 ? -32.857 2.893 10.114 1.00 89.06 393 GLY A N 1
ATOM 3092 C CA . GLY A 1 393 ? -33.145 4.210 9.533 1.00 89.06 393 GLY A CA 1
ATOM 3093 C C . GLY A 1 393 ? -31.932 5.129 9.326 1.00 89.06 393 GLY A C 1
ATOM 3094 O O . GLY A 1 393 ? -32.109 6.267 8.908 1.00 89.06 393 GLY A O 1
ATOM 3095 N N . ALA A 1 394 ? -30.706 4.672 9.608 1.00 91.81 394 ALA A N 1
ATOM 3096 C CA . ALA A 1 394 ? -29.494 5.478 9.455 1.00 91.81 394 ALA A CA 1
ATOM 3097 C C . ALA A 1 394 ? -28.384 4.753 8.688 1.00 91.81 394 ALA A C 1
ATOM 3099 O O . ALA A 1 394 ? -28.103 3.569 8.915 1.00 91.81 394 ALA A O 1
ATOM 3100 N N . VAL A 1 395 ? -27.687 5.508 7.844 1.00 92.06 395 VAL A N 1
ATOM 3101 C CA . VAL A 1 395 ? -26.556 5.057 7.027 1.00 92.06 395 VAL A CA 1
ATOM 3102 C C . VAL A 1 395 ? -25.358 5.994 7.201 1.00 92.06 395 VAL A C 1
ATOM 3104 O O . VAL A 1 395 ? -25.485 7.114 7.679 1.00 92.06 395 VAL A O 1
ATOM 3107 N N . GLY A 1 396 ? -24.158 5.511 6.896 1.00 91.56 396 GLY A N 1
ATOM 3108 C CA . GLY A 1 396 ? -22.906 6.252 6.983 1.00 91.56 396 GLY A CA 1
ATOM 3109 C C . GLY A 1 396 ? -22.335 6.474 5.591 1.00 91.56 396 GLY A C 1
ATOM 3110 O O . GLY A 1 396 ? -22.077 5.505 4.872 1.00 91.56 396 GLY A O 1
ATOM 3111 N N . VAL A 1 397 ? -22.104 7.739 5.261 1.00 88.50 397 VAL A N 1
ATOM 3112 C CA . VAL A 1 397 ? -21.555 8.208 3.987 1.00 88.50 397 VAL A CA 1
ATOM 3113 C C . VAL A 1 397 ? -20.204 8.863 4.264 1.00 88.50 397 VAL A C 1
ATOM 3115 O O . VAL A 1 397 ? -20.034 9.587 5.249 1.00 88.50 397 VAL A O 1
ATOM 3118 N N . ARG A 1 398 ? -19.197 8.558 3.450 1.00 86.06 398 ARG A N 1
ATOM 3119 C CA . ARG A 1 398 ? -17.856 9.132 3.558 1.00 86.06 398 ARG A CA 1
ATOM 3120 C C . ARG A 1 398 ? -17.829 10.496 2.892 1.00 86.06 398 ARG A C 1
ATOM 3122 O O . ARG A 1 398 ? -18.069 10.604 1.699 1.00 86.06 398 ARG A O 1
ATOM 3129 N N . VAL A 1 399 ? -17.443 11.504 3.665 1.00 79.12 399 VAL A N 1
ATOM 3130 C CA . VAL A 1 399 ? -17.147 12.853 3.185 1.00 79.12 399 VAL A CA 1
ATOM 3131 C C . VAL A 1 399 ? -15.665 13.098 3.469 1.00 79.12 399 VAL A C 1
ATOM 3133 O O . VAL A 1 399 ? -15.240 13.254 4.621 1.00 79.12 399 VAL A O 1
ATOM 3136 N N . GLY A 1 400 ? -14.839 12.996 2.425 1.00 80.56 400 GLY A N 1
ATOM 3137 C CA . GLY A 1 400 ? -13.380 12.960 2.551 1.00 80.56 400 GLY A CA 1
ATOM 3138 C C . GLY A 1 400 ? -12.898 11.770 3.394 1.00 80.56 400 GLY A C 1
ATOM 3139 O O . GLY A 1 400 ? -13.195 10.612 3.102 1.00 80.56 400 GLY A O 1
ATOM 3140 N N . ARG A 1 401 ? -12.141 12.042 4.468 1.00 78.69 401 ARG A N 1
ATOM 3141 C CA . ARG A 1 401 ? -11.628 11.004 5.390 1.00 78.69 401 ARG A CA 1
ATOM 3142 C C . ARG A 1 401 ? -12.604 10.631 6.515 1.00 78.69 401 ARG A C 1
ATOM 3144 O O . ARG A 1 401 ? -12.323 9.698 7.267 1.00 78.69 401 ARG A O 1
ATOM 3151 N N . LYS A 1 402 ? -13.721 11.349 6.669 1.00 82.94 402 LYS A N 1
ATOM 3152 C CA . LYS A 1 402 ? -14.675 11.164 7.775 1.00 82.94 402 LYS A CA 1
ATOM 3153 C C . LYS A 1 402 ? -15.920 10.418 7.297 1.00 82.94 402 LYS A C 1
ATOM 3155 O O . LYS A 1 402 ? -16.357 10.588 6.167 1.00 82.94 402 LYS A O 1
ATOM 3160 N N . VAL A 1 403 ? -16.504 9.601 8.173 1.00 85.69 403 VAL A N 1
ATOM 3161 C CA . VAL A 1 403 ? -17.820 8.982 7.947 1.00 85.69 403 VAL A CA 1
ATOM 3162 C C . VAL A 1 403 ? -18.862 9.813 8.684 1.00 85.69 403 VAL A C 1
ATOM 3164 O O . VAL A 1 403 ? -18.813 9.903 9.912 1.00 85.69 403 VAL A O 1
ATOM 3167 N N . VAL A 1 404 ? -19.795 10.396 7.939 1.00 88.31 404 VAL A N 1
ATOM 3168 C CA . VAL A 1 404 ? -20.911 11.191 8.459 1.00 88.31 404 VAL A CA 1
ATOM 3169 C C . VAL A 1 404 ? -22.188 10.364 8.351 1.00 88.31 404 VAL A C 1
ATOM 3171 O O . VAL A 1 404 ? -22.436 9.705 7.338 1.00 88.31 404 VAL A O 1
ATOM 3174 N N . ARG A 1 405 ? -22.986 10.335 9.421 1.00 92.25 405 ARG A N 1
ATOM 3175 C CA . ARG A 1 405 ? -24.268 9.624 9.409 1.00 92.25 405 ARG A CA 1
ATOM 3176 C C . ARG A 1 405 ? -25.346 10.475 8.757 1.00 92.25 405 ARG A C 1
ATOM 3178 O O . ARG A 1 405 ? -25.356 11.685 8.929 1.00 92.25 405 ARG A O 1
ATOM 3185 N N . HIS A 1 406 ? -26.242 9.807 8.055 1.00 93.81 406 HIS A N 1
ATOM 3186 C CA . HIS A 1 406 ? -27.447 10.380 7.487 1.00 93.81 406 HIS A CA 1
ATOM 3187 C C . HIS A 1 406 ? -28.632 9.483 7.850 1.00 93.81 406 HIS A C 1
ATOM 3189 O O . HIS A 1 406 ? -28.454 8.283 8.094 1.00 93.81 406 HIS A O 1
ATOM 3195 N N . VAL A 1 407 ? -29.823 10.065 7.925 1.00 94.44 407 VAL A N 1
ATOM 3196 C CA . VAL A 1 407 ? -31.067 9.386 8.318 1.00 94.44 407 VAL A CA 1
ATOM 3197 C C . VAL A 1 407 ? -32.058 9.479 7.163 1.00 94.44 407 VAL A C 1
ATOM 3199 O O . VAL A 1 407 ? -32.065 10.472 6.444 1.00 94.44 407 VAL A O 1
ATOM 3202 N N . PHE A 1 408 ? -32.884 8.457 6.949 1.00 93.56 408 PHE A N 1
ATOM 3203 C CA . PHE A 1 408 ? -33.954 8.557 5.953 1.00 93.56 408 PHE A CA 1
ATOM 3204 C C . PHE A 1 408 ? -35.007 9.572 6.409 1.00 93.56 408 PHE A C 1
ATOM 3206 O O . PHE A 1 408 ? -35.414 9.548 7.571 1.00 93.56 408 PHE A O 1
ATOM 3213 N N . ARG A 1 409 ? -35.489 10.421 5.493 1.00 93.12 409 ARG A N 1
ATOM 3214 C CA . ARG A 1 409 ? -36.501 11.452 5.789 1.00 93.12 409 ARG A CA 1
ATOM 3215 C C . ARG A 1 409 ? -37.713 10.875 6.526 1.00 93.12 409 ARG A C 1
ATOM 3217 O O . ARG A 1 409 ? -37.996 11.308 7.633 1.00 93.12 409 ARG A O 1
ATOM 3224 N N . ALA A 1 410 ? -38.301 9.803 5.995 1.00 91.06 410 ALA A N 1
ATOM 3225 C CA . ALA A 1 410 ? -39.458 9.137 6.596 1.00 91.06 410 ALA A CA 1
ATOM 3226 C C . ALA A 1 410 ? -39.225 8.648 8.042 1.00 91.06 410 ALA A C 1
ATOM 3228 O O . ALA A 1 410 ? -40.140 8.675 8.861 1.00 91.06 410 ALA A O 1
ATOM 3229 N N . ASP A 1 411 ? -38.008 8.197 8.374 1.00 93.25 411 ASP A N 1
ATOM 3230 C CA . ASP A 1 411 ? -37.666 7.793 9.743 1.00 93.25 411 ASP A CA 1
ATOM 3231 C C . ASP A 1 411 ? -37.541 9.012 10.674 1.00 93.25 411 ASP A C 1
ATOM 3233 O O . ASP A 1 411 ? -37.939 8.936 11.836 1.00 93.25 411 ASP A O 1
ATOM 3237 N N . LEU A 1 412 ? -37.008 10.138 10.179 1.00 95.06 412 LEU A N 1
ATOM 3238 C CA . LEU A 1 412 ? -36.978 11.377 10.954 1.00 95.06 412 LEU A CA 1
ATOM 3239 C C . LEU A 1 412 ? -38.390 11.908 11.201 1.00 95.06 412 LEU A C 1
ATOM 3241 O O . LEU A 1 412 ? -38.705 12.248 12.338 1.00 95.06 412 LEU A O 1
ATOM 3245 N N . ASP A 1 413 ? -39.228 11.944 10.170 1.00 94.19 413 ASP A N 1
ATOM 3246 C CA . ASP A 1 413 ? -40.596 12.456 10.265 1.00 94.19 413 ASP A CA 1
ATOM 3247 C C . ASP A 1 413 ? -41.409 11.628 11.267 1.00 94.19 413 ASP A C 1
ATOM 3249 O O . ASP A 1 413 ? -42.127 12.180 12.096 1.00 94.19 413 ASP A O 1
ATOM 3253 N N . ALA A 1 414 ? -41.213 10.303 11.290 1.00 93.19 414 ALA A N 1
ATOM 3254 C CA . ALA A 1 414 ? -41.810 9.432 12.299 1.00 93.19 414 ALA A CA 1
ATOM 3255 C C . ALA A 1 414 ? -41.360 9.782 13.730 1.00 93.19 414 ALA A C 1
ATOM 3257 O O . ALA A 1 414 ? -42.173 9.742 14.655 1.00 93.19 414 ALA A O 1
ATOM 3258 N N . PHE A 1 415 ? -40.088 10.144 13.936 1.00 94.62 415 PHE A N 1
ATOM 3259 C CA . PHE A 1 415 ? -39.610 10.598 15.245 1.00 94.62 415 PHE A CA 1
ATOM 3260 C C . PHE A 1 415 ? -40.156 11.967 15.630 1.00 94.62 415 PHE A C 1
ATOM 3262 O O . PHE A 1 415 ? -40.551 12.141 16.781 1.00 94.62 415 PHE A O 1
ATOM 3269 N N . VAL A 1 416 ? -40.195 12.920 14.699 1.00 94.38 416 VAL A N 1
ATOM 3270 C CA . VAL A 1 416 ? -40.770 14.250 14.937 1.00 94.38 416 VAL A CA 1
ATOM 3271 C C . VAL A 1 416 ? -42.245 14.109 15.305 1.00 94.38 416 VAL A C 1
ATOM 3273 O O . VAL A 1 416 ? -42.644 14.561 16.374 1.00 94.38 416 VAL A O 1
ATOM 3276 N N . ASN A 1 417 ? -43.009 13.346 14.523 1.00 92.81 417 ASN A N 1
ATOM 3277 C CA . ASN A 1 417 ? -44.411 13.053 14.800 1.00 92.81 417 ASN A CA 1
ATOM 3278 C C . ASN A 1 417 ? -44.599 12.342 16.155 1.00 92.81 417 ASN A C 1
ATOM 3280 O O . ASN A 1 417 ? -45.522 12.652 16.903 1.00 92.81 417 ASN A O 1
ATOM 3284 N N . ALA A 1 418 ? -43.714 11.410 16.527 1.00 92.19 418 ALA A N 1
ATOM 3285 C CA . ALA A 1 418 ? -43.775 10.764 17.841 1.00 92.19 418 ALA A CA 1
ATOM 3286 C C . ALA A 1 418 ? -43.561 11.760 18.995 1.00 92.19 418 ALA A C 1
ATOM 3288 O O . ALA A 1 418 ? -44.201 11.626 20.036 1.00 92.19 418 ALA A O 1
ATOM 3289 N N . LEU A 1 419 ? -42.690 12.760 18.822 1.00 92.94 419 LEU A N 1
ATOM 3290 C CA . LEU A 1 419 ? -42.455 13.816 19.811 1.00 92.94 419 LEU A CA 1
ATOM 3291 C C . LEU A 1 419 ? -43.620 14.815 19.871 1.00 92.94 419 LEU A C 1
ATOM 3293 O O . LEU A 1 419 ? -44.037 15.208 20.963 1.00 92.94 419 LEU A O 1
ATOM 3297 N N . GLU A 1 420 ? -44.172 15.185 18.717 1.00 90.31 420 GLU A N 1
ATOM 3298 C CA . GLU A 1 420 ? -45.334 16.073 18.578 1.00 90.31 420 GLU A CA 1
ATOM 3299 C C . GLU A 1 420 ? -46.645 15.452 19.055 1.00 90.31 420 GLU A C 1
ATOM 3301 O O . GLU A 1 420 ? -47.604 16.182 19.279 1.00 90.31 420 GLU A O 1
ATOM 3306 N N . ASN A 1 421 ? -46.691 14.136 19.259 1.00 91.12 421 ASN A N 1
ATOM 3307 C CA . ASN A 1 421 ? -47.844 13.426 19.816 1.00 91.12 421 ASN A CA 1
ATOM 3308 C C . ASN A 1 421 ? -47.624 12.944 21.257 1.00 91.12 421 ASN A C 1
ATOM 3310 O O . ASN A 1 421 ? -48.464 12.229 21.803 1.00 91.12 421 ASN A O 1
ATOM 3314 N N . LEU A 1 422 ? -46.524 13.337 21.914 1.00 93.38 422 LEU A N 1
ATOM 3315 C CA . LEU A 1 422 ? -46.357 13.056 23.342 1.00 93.38 422 LEU A CA 1
ATOM 3316 C C . LEU A 1 422 ? -47.451 13.758 24.163 1.00 93.38 422 LEU A C 1
ATOM 3318 O O . LEU A 1 422 ? -47.784 14.912 23.853 1.00 93.38 422 LEU A O 1
ATOM 3322 N N . PRO A 1 423 ? -47.963 13.107 25.227 1.00 92.00 423 PRO A N 1
ATOM 3323 C CA . PRO A 1 423 ? -48.991 13.683 26.081 1.00 92.00 423 PRO A CA 1
ATOM 3324 C C . PRO A 1 423 ? -48.487 14.950 26.777 1.00 92.00 423 PRO A C 1
ATOM 3326 O O . PRO A 1 423 ? -47.301 15.081 27.111 1.00 92.00 423 PRO A O 1
ATOM 3329 N N . THR A 1 424 ? -49.398 15.889 27.017 1.00 89.12 424 THR A N 1
ATOM 3330 C CA . THR A 1 424 ? -49.142 17.032 27.895 1.00 89.12 424 THR A CA 1
ATOM 3331 C C . THR A 1 424 ? -48.988 16.559 29.337 1.00 89.12 424 THR A C 1
ATOM 3333 O O . THR A 1 424 ? -49.480 15.498 29.722 1.00 89.12 424 THR A O 1
ATOM 3336 N N . LYS A 1 425 ? -48.254 17.334 30.140 1.00 87.31 425 LYS A N 1
ATOM 3337 C CA . LYS A 1 425 ? -48.055 17.042 31.560 1.00 87.31 425 LYS A CA 1
ATOM 3338 C C . LYS A 1 425 ? -49.416 17.011 32.300 1.00 87.31 425 LYS A C 1
ATOM 3340 O O . LYS A 1 425 ? -50.120 18.014 32.223 1.00 87.31 425 LYS A O 1
ATOM 3345 N N . PRO A 1 426 ? -49.734 15.942 33.056 1.00 83.81 426 PRO A N 1
ATOM 3346 C CA . PRO A 1 426 ? -50.855 15.910 34.002 1.00 83.81 426 PRO A CA 1
ATOM 3347 C C . PRO A 1 426 ? -50.599 16.777 35.248 1.00 83.81 426 PRO A C 1
ATOM 3349 O O . PRO A 1 426 ? -49.455 16.877 35.706 1.00 83.81 426 PRO A O 1
ATOM 3352 N N . ASP A 1 427 ? -51.648 17.376 35.817 1.00 83.56 427 ASP A N 1
ATOM 3353 C CA . ASP A 1 427 ? -51.541 18.279 36.977 1.00 83.56 427 ASP A CA 1
ATOM 3354 C C . ASP A 1 427 ? -51.142 17.563 38.281 1.00 83.56 427 ASP A C 1
ATOM 3356 O O . ASP A 1 427 ? -50.513 18.157 39.157 1.00 83.56 427 ASP A O 1
ATOM 3360 N N . ASP A 1 428 ? -51.444 16.271 38.390 1.00 84.56 428 ASP A N 1
ATOM 3361 C CA . ASP A 1 428 ? -51.246 15.423 39.569 1.00 84.56 428 ASP A CA 1
ATOM 3362 C C . ASP A 1 428 ? -49.853 14.768 39.648 1.00 84.56 428 ASP A C 1
ATOM 3364 O O . ASP A 1 428 ? -49.481 14.204 40.681 1.00 84.56 428 ASP A O 1
ATOM 3368 N N . ILE A 1 429 ? -49.043 14.860 38.585 1.00 85.25 429 ILE A N 1
ATOM 3369 C CA . ILE A 1 429 ? -47.724 14.219 38.518 1.00 85.25 429 ILE A CA 1
ATOM 3370 C C . ILE A 1 429 ? -46.601 15.253 38.643 1.00 85.25 429 ILE A C 1
ATOM 3372 O O . ILE A 1 429 ? -46.414 16.141 37.805 1.00 85.25 429 ILE A O 1
ATOM 3376 N N . GLU A 1 430 ? -45.746 15.077 39.657 1.00 88.81 430 GLU A N 1
ATOM 3377 C CA . GLU A 1 430 ? -44.499 15.835 39.744 1.00 88.81 430 GLU A CA 1
ATOM 3378 C C . GLU A 1 430 ? -43.543 15.400 38.619 1.00 88.81 430 GLU A C 1
ATOM 3380 O O . GLU A 1 430 ? -43.042 14.271 38.589 1.00 88.81 430 GLU A O 1
ATOM 3385 N N . THR A 1 431 ? -43.259 16.315 37.692 1.00 91.69 431 THR A N 1
ATOM 3386 C CA . THR A 1 431 ? -42.341 16.089 36.571 1.00 91.69 431 THR A CA 1
ATOM 3387 C C . THR A 1 431 ? -41.005 16.797 36.765 1.00 91.69 431 THR A C 1
ATOM 3389 O O . THR A 1 431 ? -40.932 17.868 37.363 1.00 91.69 431 THR A O 1
ATOM 3392 N N . VAL A 1 432 ? -39.948 16.242 36.181 1.00 92.44 432 VAL A N 1
ATOM 3393 C CA . VAL A 1 432 ? -38.606 16.832 36.121 1.00 92.44 432 VAL A CA 1
ATOM 3394 C C . VAL A 1 432 ? -38.081 16.827 34.683 1.00 92.44 432 VAL A C 1
ATOM 3396 O O . VAL A 1 432 ? -38.498 15.994 33.880 1.00 92.44 432 VAL A O 1
ATOM 3399 N N . ASP A 1 433 ? -37.158 17.734 34.362 1.00 93.44 433 ASP A N 1
ATOM 3400 C CA . ASP A 1 433 ? -36.436 17.735 33.083 1.00 93.44 433 ASP A CA 1
ATOM 3401 C C . ASP A 1 433 ? -35.536 16.492 32.910 1.00 93.44 433 ASP A C 1
ATOM 3403 O O . ASP A 1 433 ? -35.292 15.723 33.852 1.00 93.44 433 ASP A O 1
ATOM 3407 N N . ILE A 1 434 ? -35.029 16.288 31.690 1.00 92.50 434 ILE A N 1
ATOM 3408 C CA . ILE A 1 434 ? -34.210 15.120 31.348 1.00 92.50 434 ILE A CA 1
ATOM 3409 C C . ILE A 1 434 ? -32.906 15.029 32.155 1.00 92.50 434 ILE A C 1
ATOM 3411 O O . ILE A 1 434 ? -32.499 13.927 32.536 1.00 92.50 434 ILE A O 1
ATOM 3415 N N . GLU A 1 435 ? -32.252 16.152 32.458 1.00 90.69 435 GLU A N 1
ATOM 3416 C CA . GLU A 1 435 ? -30.984 16.167 33.195 1.00 90.69 435 GLU A CA 1
ATOM 3417 C C . GLU A 1 435 ? -31.198 15.712 34.639 1.00 90.69 435 GLU A C 1
ATOM 3419 O O . GLU A 1 435 ? -30.510 14.819 35.158 1.00 90.69 435 GLU A O 1
ATOM 3424 N N . ARG A 1 436 ? -32.219 16.274 35.285 1.00 89.75 436 ARG A N 1
ATOM 3425 C CA . ARG A 1 436 ? -32.636 15.926 36.636 1.00 89.75 436 ARG A CA 1
ATOM 3426 C C . ARG A 1 436 ? -33.166 14.497 36.689 1.00 89.75 436 ARG A C 1
ATOM 3428 O O . ARG A 1 436 ? -32.833 13.786 37.640 1.00 89.75 436 ARG A O 1
ATOM 3435 N N . PHE A 1 437 ? -33.899 14.037 35.676 1.00 91.44 437 PHE A N 1
ATOM 3436 C CA . PHE A 1 437 ? -34.342 12.645 35.561 1.00 91.44 437 PHE A CA 1
ATOM 3437 C C . PHE A 1 437 ? -33.162 11.666 35.486 1.00 91.44 437 PHE A C 1
ATOM 3439 O O . PHE A 1 437 ? -33.109 10.681 36.231 1.00 91.44 437 PHE A O 1
ATOM 3446 N N . VAL A 1 438 ? -32.174 11.940 34.631 1.00 90.19 438 VAL A N 1
ATOM 3447 C CA . VAL A 1 438 ? -30.951 11.131 34.500 1.00 90.19 438 VAL A CA 1
ATOM 3448 C C . VAL A 1 438 ? -30.184 11.084 35.824 1.00 90.19 438 VAL A C 1
ATOM 3450 O O . VAL A 1 438 ? -29.820 10.001 36.296 1.00 90.19 438 VAL A O 1
ATOM 3453 N N . ARG A 1 439 ? -30.013 12.238 36.480 1.00 86.12 439 ARG A N 1
ATOM 3454 C CA . ARG A 1 439 ? -29.331 12.344 37.779 1.00 86.12 439 ARG A CA 1
ATOM 3455 C C . ARG A 1 439 ? -30.026 11.536 38.876 1.00 86.12 439 ARG A C 1
ATOM 3457 O O . ARG A 1 439 ? -29.355 10.876 39.673 1.00 86.12 439 ARG A O 1
ATOM 3464 N N . LEU A 1 440 ? -31.358 11.579 38.924 1.00 82.62 440 LEU A N 1
ATOM 3465 C CA . LEU A 1 440 ? -32.156 10.871 39.929 1.00 82.62 440 LEU A CA 1
ATOM 3466 C C . LEU A 1 440 ? -32.262 9.367 39.643 1.00 82.62 440 LEU A C 1
ATOM 3468 O O . LEU A 1 440 ? -32.236 8.564 40.574 1.00 82.62 440 LEU A O 1
ATOM 3472 N N . SER A 1 441 ? -32.337 8.966 38.372 1.00 79.12 441 SER A N 1
ATOM 3473 C CA . SER A 1 441 ? -32.505 7.561 37.986 1.00 79.12 441 SER A CA 1
ATOM 3474 C C . SER A 1 441 ? -31.214 6.737 38.069 1.00 79.12 441 SER A C 1
ATOM 3476 O O . SER A 1 441 ? -31.299 5.520 38.244 1.00 79.12 441 SER A O 1
ATOM 3478 N N . ARG A 1 442 ? -30.025 7.360 37.944 1.00 70.00 442 ARG A N 1
ATOM 3479 C CA . ARG A 1 442 ? -28.665 6.756 37.999 1.00 70.00 442 ARG A CA 1
ATOM 3480 C C . ARG A 1 442 ? -28.413 5.536 37.093 1.00 70.00 442 ARG A C 1
ATOM 3482 O O . ARG A 1 442 ? -27.353 4.921 37.176 1.00 70.00 442 ARG A O 1
ATOM 3489 N N . LYS A 1 443 ? -29.364 5.162 36.233 1.00 72.31 443 LYS A N 1
ATOM 3490 C CA . LYS A 1 443 ? -29.312 3.945 35.402 1.00 72.31 443 LYS A CA 1
ATOM 3491 C C . LYS A 1 443 ? -28.995 4.222 33.933 1.00 72.31 443 LYS A C 1
ATOM 3493 O O . LYS A 1 443 ? -28.723 3.276 33.198 1.00 72.31 443 LYS A O 1
ATOM 3498 N N . ARG A 1 444 ? -29.091 5.473 33.470 1.00 79.81 444 ARG A N 1
ATOM 3499 C CA . ARG A 1 444 ? -29.027 5.828 32.042 1.00 79.81 444 ARG A CA 1
ATOM 3500 C C . ARG A 1 444 ? -28.282 7.137 31.842 1.00 79.81 444 ARG A C 1
ATOM 3502 O O . ARG A 1 444 ? -28.279 7.977 32.728 1.00 79.81 444 ARG A O 1
ATOM 3509 N N . THR A 1 445 ? -27.664 7.300 30.679 1.00 90.56 445 THR A N 1
ATOM 3510 C CA . THR A 1 445 ? -27.177 8.603 30.211 1.00 90.56 445 THR A CA 1
ATOM 3511 C C . THR A 1 445 ? -28.313 9.367 29.527 1.00 90.56 445 THR A C 1
ATOM 3513 O O . THR A 1 445 ? -29.374 8.799 29.239 1.00 90.56 445 THR A O 1
ATOM 3516 N N . MET A 1 446 ? -28.084 10.644 29.227 1.00 91.56 446 MET A N 1
ATOM 3517 C CA . MET A 1 446 ? -29.044 11.491 28.512 1.00 91.56 446 MET A CA 1
ATOM 3518 C C . MET A 1 446 ? -29.427 10.904 27.146 1.00 91.56 446 MET A C 1
ATOM 3520 O O . MET A 1 446 ? -30.595 10.618 26.904 1.00 91.56 446 MET A O 1
ATOM 3524 N N . THR A 1 447 ? -28.440 10.556 26.319 1.00 93.31 447 THR A N 1
ATOM 3525 C CA . THR A 1 447 ? -28.651 9.942 24.994 1.00 93.31 447 THR A CA 1
ATOM 3526 C C . THR A 1 447 ? -29.345 8.579 25.046 1.00 93.31 447 THR A C 1
ATOM 3528 O O . THR A 1 447 ? -30.172 8.270 24.190 1.00 93.31 447 THR A O 1
ATOM 3531 N N . VAL A 1 448 ? -29.065 7.759 26.067 1.00 93.06 448 VAL A N 1
ATOM 3532 C CA . VAL A 1 448 ? -29.769 6.480 26.280 1.00 93.06 448 VAL A CA 1
ATOM 3533 C C . VAL A 1 448 ? -31.235 6.711 26.635 1.00 93.06 448 VAL A C 1
ATOM 3535 O O . VAL A 1 448 ? -32.086 5.925 26.221 1.00 93.06 448 VAL A O 1
ATOM 3538 N N . THR A 1 449 ? -31.531 7.771 27.384 1.00 93.62 449 THR A N 1
ATOM 3539 C CA . THR A 1 449 ? -32.903 8.152 27.736 1.00 93.62 449 THR A CA 1
ATOM 3540 C C . THR A 1 449 ? -33.648 8.661 26.505 1.00 93.62 449 THR A C 1
ATOM 3542 O O . THR A 1 449 ? -34.707 8.126 26.200 1.00 93.62 449 THR A O 1
ATOM 3545 N N . MET A 1 450 ? -33.049 9.568 25.729 1.00 95.25 450 MET A N 1
ATOM 3546 C CA . MET A 1 450 ? -33.608 10.077 24.468 1.00 95.25 450 MET A CA 1
ATOM 3547 C C . MET A 1 450 ? -33.934 8.951 23.474 1.00 95.25 450 MET A C 1
ATOM 3549 O O . MET A 1 450 ? -35.064 8.832 23.010 1.00 95.25 450 MET A O 1
ATOM 3553 N N . ALA A 1 451 ? -32.985 8.041 23.220 1.00 94.38 451 ALA A N 1
ATOM 3554 C CA . ALA A 1 451 ? -33.218 6.888 22.345 1.00 94.38 451 ALA A CA 1
ATOM 3555 C C . ALA A 1 451 ? -34.290 5.925 22.896 1.00 94.38 451 ALA A C 1
ATOM 3557 O O . ALA A 1 451 ? -34.931 5.190 22.144 1.00 94.38 451 ALA A O 1
ATOM 3558 N N . ALA A 1 452 ? -34.468 5.873 24.220 1.00 92.00 452 ALA A N 1
ATOM 3559 C CA . ALA A 1 452 ? -35.512 5.067 24.840 1.00 92.00 452 ALA A CA 1
ATOM 3560 C C . ALA A 1 452 ? -36.900 5.712 24.714 1.00 92.00 452 ALA A C 1
ATOM 3562 O O . ALA A 1 452 ? -37.861 4.966 24.552 1.00 92.00 452 ALA A O 1
ATOM 3563 N N . VAL A 1 453 ? -36.997 7.046 24.721 1.00 93.81 453 VAL A N 1
ATOM 3564 C CA . VAL A 1 453 ? -38.243 7.768 24.412 1.00 93.81 453 VAL A CA 1
ATOM 3565 C C . VAL A 1 453 ? -38.651 7.524 22.961 1.00 93.81 453 VAL A C 1
ATOM 3567 O O . VAL A 1 453 ? -39.747 7.031 22.727 1.00 93.81 453 VAL A O 1
ATOM 3570 N N . LEU A 1 454 ? -37.746 7.731 21.996 1.00 93.81 454 LEU A N 1
ATOM 3571 C CA . LEU A 1 454 ? -38.037 7.507 20.567 1.00 93.81 454 LEU A CA 1
ATOM 3572 C C . LEU A 1 454 ? -38.416 6.057 20.223 1.00 93.81 454 LEU A C 1
ATOM 3574 O O . LEU A 1 454 ? -39.004 5.796 19.183 1.00 93.81 454 LEU A O 1
ATOM 3578 N N . SER A 1 455 ? -38.069 5.097 21.086 1.00 90.31 455 SER A N 1
ATOM 3579 C CA . SER A 1 455 ? -38.462 3.689 20.934 1.00 90.31 455 SER A CA 1
ATOM 3580 C C . SER A 1 455 ? -39.653 3.282 21.808 1.00 90.31 455 SER A C 1
ATOM 3582 O O . SER A 1 455 ? -39.895 2.085 21.963 1.00 90.31 455 SER A O 1
ATOM 3584 N N . GLY A 1 456 ? -40.351 4.241 22.429 1.00 90.56 456 GLY A N 1
ATOM 3585 C CA . GLY A 1 456 ? -41.535 4.007 23.264 1.00 90.56 456 GLY A CA 1
ATOM 3586 C C . GLY A 1 456 ? -41.263 3.286 24.591 1.00 90.56 456 GLY A C 1
ATOM 3587 O O . GLY A 1 456 ? -42.184 2.821 25.249 1.00 90.56 456 GLY A O 1
ATOM 3588 N N . ARG A 1 457 ? -39.998 3.152 25.010 1.00 90.12 457 ARG A N 1
ATOM 3589 C CA . ARG A 1 457 ? -39.607 2.397 26.222 1.00 90.12 457 ARG A CA 1
ATOM 3590 C C . ARG A 1 457 ? -39.546 3.245 27.484 1.00 90.12 457 ARG A C 1
ATOM 3592 O O . ARG A 1 457 ? -39.327 2.708 28.572 1.00 90.12 457 ARG A O 1
ATOM 3599 N N . VAL A 1 458 ? -39.596 4.562 27.337 1.00 91.81 458 VAL A N 1
ATOM 3600 C CA . VAL A 1 458 ? -39.667 5.508 28.449 1.00 91.81 458 VAL A CA 1
ATOM 3601 C C . VAL A 1 458 ? -40.812 6.454 28.159 1.00 91.81 458 VAL A C 1
ATOM 3603 O O . VAL A 1 458 ? -40.727 7.159 27.154 1.00 91.81 458 VAL A O 1
ATOM 3606 N N . PRO A 1 459 ? -41.844 6.487 29.014 1.00 92.25 459 PRO A N 1
ATOM 3607 C CA . PRO A 1 459 ? -42.863 7.509 28.905 1.00 92.25 459 PRO A CA 1
ATOM 3608 C C . PRO A 1 459 ? -42.238 8.872 29.215 1.00 92.25 459 PRO A C 1
ATOM 3610 O O . PRO A 1 459 ? -41.454 9.014 30.159 1.00 92.25 459 PRO A O 1
ATOM 3613 N N . ALA A 1 460 ? -42.580 9.856 28.398 1.00 94.62 460 ALA A N 1
ATOM 3614 C CA . ALA A 1 460 ? -42.194 11.245 28.559 1.00 94.62 460 ALA A CA 1
ATOM 3615 C C . ALA A 1 460 ? -43.402 12.127 28.239 1.00 94.62 460 ALA A C 1
ATOM 3617 O O . ALA A 1 460 ? -44.312 11.711 27.522 1.00 94.62 460 ALA A O 1
ATOM 3618 N N . PHE A 1 461 ? -43.385 13.342 28.764 1.00 94.06 461 PHE A N 1
ATOM 3619 C CA . PHE A 1 461 ? -44.384 14.366 28.509 1.00 94.06 461 PHE A CA 1
ATOM 3620 C C . PHE A 1 461 ? -43.754 15.503 27.714 1.00 94.06 461 PHE A C 1
ATOM 3622 O O . PHE A 1 461 ? -42.545 15.758 27.803 1.00 94.06 461 PHE A O 1
ATOM 3629 N N . ARG A 1 462 ? -44.587 16.205 26.950 1.00 91.44 462 ARG A N 1
ATOM 3630 C CA . ARG A 1 462 ? -44.157 17.382 26.196 1.00 91.44 462 ARG A CA 1
ATOM 3631 C C . ARG A 1 462 ? -43.763 18.515 27.148 1.00 91.44 462 ARG A C 1
ATOM 3633 O O . ARG A 1 462 ? -44.491 18.817 28.094 1.00 91.44 462 ARG A O 1
ATOM 3640 N N . GLY A 1 463 ? -42.607 19.128 26.900 1.00 86.19 463 GLY A N 1
ATOM 3641 C CA . GLY A 1 463 ? -42.170 20.342 27.591 1.00 86.19 463 GLY A CA 1
ATOM 3642 C C . GLY A 1 463 ? -42.734 21.620 26.976 1.00 86.19 463 GLY A C 1
ATOM 3643 O O . GLY A 1 463 ? -43.499 21.580 26.017 1.00 86.19 463 GLY A O 1
ATOM 3644 N N . ARG A 1 464 ? -42.326 22.774 27.524 1.00 79.19 464 ARG A N 1
ATOM 3645 C CA . ARG A 1 464 ? -42.731 24.102 27.014 1.00 79.19 464 ARG A CA 1
ATOM 3646 C C . ARG A 1 464 ? -42.150 24.416 25.632 1.00 79.19 464 ARG A C 1
ATOM 3648 O O . ARG A 1 464 ? -42.760 25.152 24.869 1.00 79.19 464 ARG A O 1
ATOM 3655 N N . SER A 1 465 ? -40.983 23.863 25.324 1.00 79.12 465 SER A N 1
ATOM 3656 C CA . SER A 1 465 ? -40.326 23.931 24.020 1.00 79.12 465 SER A CA 1
ATOM 3657 C C . SER A 1 465 ? -40.244 22.528 23.414 1.00 79.12 465 SER A C 1
ATOM 3659 O O . SER A 1 465 ? -40.147 21.534 24.136 1.00 79.12 465 SER A O 1
ATOM 3661 N N . GLY A 1 466 ? -40.311 22.436 22.084 1.00 82.50 466 GLY A N 1
ATOM 3662 C CA . GLY A 1 466 ? -40.193 21.166 21.364 1.00 82.50 466 GLY A CA 1
ATOM 3663 C C . GLY A 1 466 ? -38.811 20.514 21.512 1.00 82.50 466 GLY A C 1
ATOM 3664 O O . GLY A 1 466 ? -37.842 21.145 21.946 1.00 82.50 466 GLY A O 1
ATOM 3665 N N . GLY A 1 467 ? -38.718 19.239 21.129 1.00 91.00 467 GLY A N 1
ATOM 3666 C CA . GLY A 1 467 ? -37.455 18.501 21.040 1.00 91.00 467 GLY A CA 1
ATOM 3667 C C . GLY A 1 467 ? -37.060 17.685 22.277 1.00 91.00 467 GLY A C 1
ATOM 3668 O O . GLY A 1 467 ? -37.606 17.811 23.372 1.00 91.00 467 GLY A O 1
ATOM 3669 N N . LEU A 1 468 ? -36.069 16.815 22.086 1.00 93.69 468 LEU A N 1
ATOM 3670 C CA . LEU A 1 468 ? -35.657 15.766 23.021 1.00 93.69 468 LEU A CA 1
ATOM 3671 C C . LEU A 1 468 ? -35.069 16.285 24.337 1.00 93.69 468 LEU A C 1
ATOM 3673 O O . LEU A 1 468 ? -35.213 15.627 25.368 1.00 93.69 468 LEU A O 1
ATOM 3677 N N . ARG A 1 469 ? -34.383 17.434 24.321 1.00 92.44 469 ARG A N 1
ATOM 3678 C CA . ARG A 1 469 ? -33.790 18.028 25.533 1.00 92.44 469 ARG A CA 1
ATOM 3679 C C . ARG A 1 469 ? -34.824 18.639 26.472 1.00 92.44 469 ARG A C 1
ATOM 3681 O O . ARG A 1 469 ? -34.589 18.698 27.674 1.00 92.44 469 ARG A O 1
ATOM 3688 N N . ASN A 1 470 ? -35.967 19.040 25.930 1.00 91.62 470 ASN A N 1
ATOM 3689 C CA . ASN A 1 470 ? -37.009 19.748 26.666 1.00 91.62 470 ASN A CA 1
ATOM 3690 C C . ASN A 1 470 ? -38.112 18.811 27.176 1.00 91.62 470 ASN A C 1
ATOM 3692 O O . ASN A 1 470 ? -39.106 19.267 27.732 1.00 91.62 470 ASN A O 1
ATOM 3696 N N . LEU A 1 471 ? -37.943 17.497 27.006 1.00 94.31 471 LEU A N 1
ATOM 3697 C CA . LEU A 1 471 ? -38.890 16.503 27.493 1.00 94.31 471 LEU A CA 1
ATOM 3698 C C . LEU A 1 471 ? -38.965 16.479 29.021 1.00 94.31 471 LEU A C 1
ATOM 3700 O O . LEU A 1 471 ? -37.958 16.599 29.725 1.00 94.31 471 LEU A O 1
ATOM 3704 N N . LEU A 1 472 ? -40.177 16.247 29.518 1.00 94.12 472 LEU A N 1
ATOM 3705 C CA . LEU A 1 472 ? -40.475 16.109 30.936 1.00 94.12 472 LEU A CA 1
ATOM 3706 C C . LEU A 1 472 ? -40.699 14.637 31.289 1.00 94.12 472 LEU A C 1
ATOM 3708 O O . LEU A 1 472 ? -41.282 13.874 30.523 1.00 94.12 472 LEU A O 1
ATOM 3712 N N . PHE A 1 473 ? -40.260 14.232 32.475 1.00 94.12 473 PHE A N 1
ATOM 3713 C CA . PHE A 1 473 ? -40.371 12.858 32.961 1.00 94.12 473 PHE A CA 1
ATOM 3714 C C . PHE A 1 473 ? -40.996 12.845 34.348 1.00 94.12 473 PHE A C 1
ATOM 3716 O O . PHE A 1 473 ? -40.715 13.729 35.156 1.00 94.12 473 PHE A O 1
ATOM 3723 N N . ALA A 1 474 ? -41.786 11.818 34.662 1.00 91.19 474 ALA A N 1
ATOM 3724 C CA . ALA A 1 474 ? -42.261 11.605 36.026 1.00 91.19 474 ALA A CA 1
ATOM 3725 C C . ALA A 1 474 ? -41.068 11.480 36.987 1.00 91.19 474 ALA A C 1
ATOM 3727 O O . ALA A 1 474 ? -40.092 10.767 36.709 1.00 91.19 474 ALA A O 1
ATOM 3728 N N . ARG A 1 475 ? -41.123 12.192 38.116 1.00 87.69 475 ARG A N 1
ATOM 3729 C CA . ARG A 1 475 ? -40.045 12.198 39.102 1.00 87.69 475 ARG A CA 1
ATOM 3730 C C . ARG A 1 475 ? -39.839 10.781 39.654 1.00 87.69 475 ARG A C 1
ATOM 3732 O O . ARG A 1 475 ? -40.760 10.219 40.241 1.00 87.69 475 ARG A O 1
ATOM 3739 N N . PRO A 1 476 ? -38.632 10.192 39.532 1.00 82.62 476 PRO A N 1
ATOM 3740 C CA . PRO A 1 476 ? -38.358 8.897 40.142 1.00 82.62 476 PRO A CA 1
ATOM 3741 C C . PRO A 1 476 ? -38.550 8.976 41.666 1.00 82.62 476 PRO A C 1
ATOM 3743 O O . PRO A 1 476 ? -38.136 9.982 42.259 1.00 82.62 476 PRO A O 1
ATOM 3746 N N . PRO A 1 477 ? -39.106 7.938 42.324 1.00 73.31 477 PRO A N 1
ATOM 3747 C CA . PRO A 1 477 ? -39.295 7.942 43.771 1.00 73.31 477 PRO A CA 1
ATOM 3748 C C . PRO A 1 477 ? -37.963 8.214 44.478 1.00 73.31 477 PRO A C 1
ATOM 3750 O O . PRO A 1 477 ? -36.925 7.647 44.109 1.00 73.31 477 PRO A O 1
ATOM 3753 N N . ARG A 1 478 ? -37.980 9.102 45.485 1.00 59.06 478 ARG A N 1
ATOM 3754 C CA . ARG A 1 478 ? -36.813 9.408 46.328 1.00 59.06 478 ARG A CA 1
ATOM 3755 C C . ARG A 1 478 ? -36.338 8.110 46.985 1.00 59.06 478 ARG A C 1
ATOM 3757 O O . ARG A 1 478 ? -36.845 7.708 48.024 1.00 59.06 478 ARG A O 1
ATOM 3764 N N . ARG A 1 479 ? -35.328 7.454 46.413 1.00 52.84 479 ARG A N 1
ATOM 3765 C CA . ARG A 1 479 ? -34.540 6.475 47.168 1.00 52.84 479 ARG A CA 1
ATOM 3766 C C . ARG A 1 479 ? -33.785 7.259 48.232 1.00 52.84 479 ARG A C 1
ATOM 3768 O O . ARG A 1 479 ? -32.997 8.133 47.874 1.00 52.84 479 ARG A O 1
ATOM 3775 N N . GLY A 1 480 ? -34.057 6.981 49.506 1.00 45.12 480 GLY A N 1
ATOM 3776 C CA . GLY A 1 480 ? -33.351 7.582 50.633 1.00 45.12 480 GLY A CA 1
ATOM 3777 C C . GLY A 1 480 ? -31.848 7.362 50.488 1.00 45.12 480 GLY A C 1
ATOM 3778 O O . 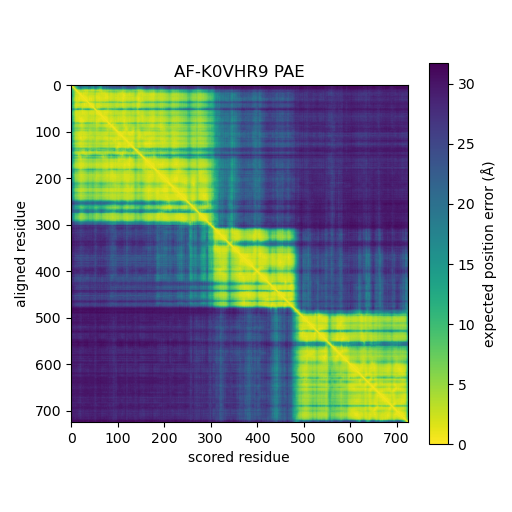GLY A 1 480 ? -31.334 6.283 50.766 1.00 45.12 480 GLY A O 1
ATOM 3779 N N . PHE A 1 481 ? -31.131 8.375 50.009 1.00 40.94 481 PHE A N 1
ATOM 3780 C CA . PHE A 1 481 ? -29.676 8.408 50.054 1.00 40.94 481 PHE A CA 1
ATOM 3781 C C . PHE A 1 481 ? -29.286 8.978 51.412 1.00 40.94 481 PHE A C 1
ATOM 3783 O O . PHE A 1 481 ? -28.981 10.154 51.541 1.00 40.94 481 PHE A O 1
ATOM 3790 N N . GLY A 1 482 ? -29.370 8.120 52.424 1.00 39.69 482 GLY A N 1
ATOM 3791 C CA . GLY A 1 482 ? -29.032 8.422 53.810 1.00 39.69 482 GLY A CA 1
ATOM 3792 C C . GLY A 1 482 ? -28.431 7.197 54.485 1.00 39.69 482 GLY A C 1
ATOM 3793 O O . GLY A 1 482 ? -28.872 6.795 55.553 1.00 39.69 482 GLY A O 1
ATOM 3794 N N . GLY A 1 483 ? -27.462 6.546 53.839 1.00 41.88 483 GLY A N 1
ATOM 3795 C CA . GLY A 1 483 ? -26.583 5.634 54.562 1.00 41.88 483 GLY A CA 1
ATOM 3796 C C . GLY A 1 483 ? -25.555 6.480 55.300 1.00 41.88 483 GLY A C 1
ATOM 3797 O O . GLY A 1 483 ? -24.817 7.216 54.643 1.00 41.88 483 GLY A O 1
ATOM 3798 N N . LYS A 1 484 ? -25.512 6.388 56.636 1.00 37.81 484 LYS A N 1
ATOM 3799 C CA . LYS A 1 484 ? -24.412 6.941 57.441 1.00 37.81 484 LYS A CA 1
ATOM 3800 C C . LYS A 1 484 ? -23.075 6.546 56.791 1.00 37.81 484 LYS A C 1
ATOM 3802 O O . LYS A 1 484 ? -22.973 5.409 56.310 1.00 37.81 484 LYS A O 1
ATOM 3807 N N . PRO A 1 485 ? -22.061 7.434 56.755 1.00 44.69 485 PRO A N 1
ATOM 3808 C CA . PRO A 1 485 ? -20.721 7.023 56.359 1.00 44.69 485 PRO A CA 1
ATOM 3809 C C . PRO A 1 485 ? -20.358 5.764 57.158 1.00 44.69 485 PRO A C 1
ATOM 3811 O O . PRO A 1 485 ? -20.621 5.723 58.365 1.00 44.69 485 PRO A O 1
ATOM 3814 N N . PRO A 1 486 ? -19.855 4.701 56.503 1.00 46.81 486 PRO A N 1
ATOM 3815 C CA . PRO A 1 486 ? -19.481 3.498 57.222 1.00 46.81 486 PRO A CA 1
ATOM 3816 C C . PRO A 1 486 ? -18.486 3.887 58.324 1.00 46.81 486 PRO A C 1
ATOM 3818 O O . PRO A 1 486 ? -17.614 4.723 58.064 1.00 46.81 486 PRO A O 1
ATOM 3821 N N . PRO A 1 487 ? -18.626 3.333 59.542 1.00 46.69 487 PRO A N 1
ATOM 3822 C CA . PRO A 1 487 ? -17.724 3.646 60.640 1.00 46.69 487 PRO A CA 1
ATOM 3823 C C . PRO A 1 487 ? -16.273 3.435 60.199 1.00 46.69 487 PRO A C 1
ATOM 3825 O O . PRO A 1 487 ? -15.958 2.480 59.480 1.00 46.69 487 PRO A O 1
ATOM 3828 N N . VAL A 1 488 ? -15.404 4.369 60.586 1.00 44.84 488 VAL A N 1
ATOM 3829 C CA . VAL A 1 488 ? -13.973 4.321 60.283 1.00 44.84 488 VAL A CA 1
ATOM 3830 C C . VAL A 1 488 ? -13.387 3.112 61.006 1.00 44.84 488 VAL A C 1
ATOM 3832 O O . VAL A 1 488 ? -13.344 3.074 62.228 1.00 44.84 488 VAL A O 1
ATOM 3835 N N . GLY A 1 489 ? -12.984 2.101 60.242 1.00 52.66 489 GLY A N 1
ATOM 3836 C CA . GLY A 1 489 ? -12.418 0.867 60.776 1.00 52.66 489 GLY A CA 1
ATOM 3837 C C . GLY A 1 489 ? -12.545 -0.281 59.782 1.00 52.66 489 GLY A C 1
ATOM 3838 O O . GLY A 1 489 ? -13.534 -0.405 59.051 1.00 52.66 489 GLY A O 1
ATOM 3839 N N . LYS A 1 490 ? -11.526 -1.140 59.706 1.00 56.41 490 LYS A N 1
ATOM 3840 C CA . LYS A 1 490 ? -11.656 -2.406 58.982 1.00 56.41 490 LYS A CA 1
ATOM 3841 C C . LYS A 1 490 ? -12.587 -3.286 59.820 1.00 56.41 490 LYS A C 1
ATOM 3843 O O . LYS A 1 490 ? -12.231 -3.629 60.933 1.00 56.41 490 LYS A O 1
ATOM 3848 N N . ARG A 1 491 ? -13.766 -3.658 59.298 1.00 60.81 491 ARG A N 1
ATOM 3849 C CA . ARG A 1 491 ? -14.505 -4.807 59.852 1.00 60.81 491 ARG A CA 1
ATOM 3850 C C . ARG A 1 491 ? -13.545 -5.991 59.924 1.00 60.81 491 ARG A C 1
ATOM 3852 O O . ARG A 1 491 ? -12.900 -6.261 58.900 1.00 60.81 491 ARG A O 1
ATOM 3859 N N . ASP A 1 492 ? -13.487 -6.650 61.077 1.00 67.25 492 ASP A N 1
ATOM 3860 C CA . ASP A 1 492 ? -12.752 -7.898 61.236 1.00 67.25 492 ASP A CA 1
ATOM 3861 C C . ASP A 1 492 ? -13.219 -8.876 60.164 1.00 67.25 492 ASP A C 1
ATOM 3863 O O . ASP A 1 492 ? -14.412 -9.120 59.965 1.00 67.25 492 ASP A O 1
ATOM 3867 N N . LEU A 1 493 ? -12.257 -9.340 59.377 1.00 75.50 493 LEU A N 1
ATOM 3868 C CA . LEU A 1 493 ? -12.501 -10.294 58.311 1.00 75.50 493 LEU A CA 1
ATOM 3869 C C . LEU A 1 493 ? -12.332 -11.701 58.890 1.00 75.50 493 LEU A C 1
ATOM 3871 O O . LEU A 1 493 ? -11.410 -11.906 59.684 1.00 75.50 493 LEU A O 1
ATOM 3875 N N . PRO A 1 494 ? -13.154 -12.685 58.485 1.00 83.94 494 PRO A N 1
ATOM 3876 C CA . PRO A 1 494 ? -12.958 -14.064 58.912 1.00 83.94 494 PRO A CA 1
ATOM 3877 C C . PRO A 1 494 ? -11.529 -14.555 58.627 1.00 83.94 494 PRO A C 1
ATOM 3879 O O . PRO A 1 494 ? -10.927 -14.209 57.600 1.00 83.94 494 PRO A O 1
ATOM 3882 N N . LYS A 1 495 ? -10.997 -15.372 59.543 1.00 77.94 495 LYS A N 1
ATOM 3883 C CA . LYS A 1 495 ? -9.668 -15.999 59.468 1.00 77.94 495 LYS A CA 1
ATOM 3884 C C . LYS A 1 495 ? -9.631 -16.870 58.195 1.00 77.94 495 LYS A C 1
ATOM 3886 O O . LYS A 1 495 ? -10.415 -17.796 58.082 1.00 77.94 495 LYS A O 1
ATOM 3891 N N . ASP A 1 496 ? -8.771 -16.533 57.230 1.00 86.75 496 ASP A N 1
ATOM 3892 C CA . ASP A 1 496 ? -8.706 -17.059 55.838 1.00 86.75 496 ASP A CA 1
ATOM 3893 C C . ASP A 1 496 ? -9.536 -16.332 54.757 1.00 86.75 496 ASP A C 1
ATOM 3895 O O . ASP A 1 496 ? -9.721 -16.842 53.653 1.00 86.75 496 ASP A O 1
ATOM 3899 N N . THR A 1 497 ? -9.952 -15.085 54.986 1.00 90.00 497 THR A N 1
ATOM 3900 C CA . THR A 1 497 ? -10.542 -14.254 53.917 1.00 90.00 497 THR A CA 1
ATOM 3901 C C . THR A 1 497 ? -9.631 -13.110 53.479 1.00 90.00 497 THR A C 1
ATOM 3903 O O . THR A 1 497 ? -8.804 -12.608 54.245 1.00 90.00 497 THR A O 1
ATOM 3906 N N . MET A 1 498 ? -9.756 -12.703 52.215 1.00 89.19 498 MET A N 1
ATOM 3907 C CA . MET A 1 498 ? -8.993 -11.630 51.576 1.00 89.19 498 MET A CA 1
ATOM 3908 C C . MET A 1 498 ? -9.940 -10.703 50.804 1.00 89.19 498 MET A C 1
ATOM 3910 O O . MET A 1 498 ? -10.840 -11.150 50.093 1.00 89.19 498 MET A O 1
ATOM 3914 N N . ARG A 1 499 ? -9.736 -9.385 50.900 1.00 87.94 499 ARG A N 1
ATOM 3915 C CA . ARG A 1 499 ? -10.493 -8.422 50.079 1.00 87.94 499 ARG A CA 1
ATOM 3916 C C . ARG A 1 499 ? -9.965 -8.413 48.645 1.00 87.94 499 ARG A C 1
ATOM 3918 O O . ARG A 1 499 ? -8.766 -8.537 48.419 1.00 87.94 499 ARG A O 1
ATOM 3925 N N . ILE A 1 500 ? -10.826 -8.120 47.669 1.00 88.25 500 ILE A N 1
ATOM 3926 C CA . ILE A 1 500 ? -10.399 -7.933 46.266 1.00 88.25 500 ILE A CA 1
ATOM 3927 C C . ILE A 1 500 ? -9.326 -6.838 46.150 1.00 88.25 500 ILE A C 1
ATOM 3929 O O . ILE A 1 500 ? -8.422 -6.936 45.328 1.00 88.25 500 ILE A O 1
ATOM 3933 N N . THR A 1 501 ? -9.398 -5.783 46.969 1.00 85.12 501 THR A N 1
ATOM 3934 C CA . THR A 1 501 ? -8.372 -4.727 47.005 1.00 85.12 501 THR A CA 1
ATOM 3935 C C . THR A 1 501 ? -7.012 -5.247 47.448 1.00 85.12 501 THR A C 1
ATOM 3937 O O . THR A 1 501 ? -6.014 -4.831 46.869 1.00 85.12 501 THR A O 1
ATOM 3940 N N . GLU A 1 502 ? -6.977 -6.179 48.399 1.00 87.81 502 GLU A N 1
ATOM 3941 C CA . GLU A 1 502 ? -5.750 -6.840 48.846 1.00 87.81 502 GLU A CA 1
ATOM 3942 C C . GLU A 1 502 ? -5.195 -7.739 47.733 1.00 87.81 502 GLU A C 1
ATOM 3944 O O . GLU A 1 502 ? -4.024 -7.634 47.382 1.00 87.81 502 GLU A O 1
ATOM 3949 N N . PHE A 1 503 ? -6.047 -8.525 47.068 1.00 90.62 503 PHE A N 1
ATOM 3950 C CA . PHE A 1 503 ? -5.632 -9.341 45.922 1.00 90.62 503 PHE A CA 1
ATOM 3951 C C . PHE A 1 503 ? -5.065 -8.502 44.763 1.00 90.62 503 PHE A C 1
ATOM 3953 O O . PHE A 1 503 ? -4.026 -8.838 44.193 1.00 90.62 503 PHE A O 1
ATOM 3960 N N . THR A 1 504 ? -5.717 -7.386 44.418 1.00 89.12 504 THR A N 1
ATOM 3961 C CA . THR A 1 504 ? -5.220 -6.446 43.399 1.00 89.12 504 THR A CA 1
ATOM 3962 C C . THR A 1 504 ? -3.900 -5.798 43.823 1.00 89.12 504 THR A C 1
ATOM 3964 O O . THR A 1 504 ? -3.046 -5.564 42.969 1.00 89.12 504 THR A O 1
ATOM 3967 N N . ALA A 1 505 ? -3.706 -5.510 45.114 1.00 85.62 505 ALA A N 1
ATOM 3968 C CA . ALA A 1 505 ? -2.444 -4.978 45.625 1.00 85.62 505 ALA A CA 1
ATOM 3969 C C . ALA A 1 505 ? -1.282 -5.948 45.371 1.00 85.62 505 ALA A C 1
ATOM 3971 O O . ALA A 1 505 ? -0.264 -5.525 44.822 1.00 85.62 505 ALA A O 1
ATOM 3972 N N . ILE A 1 506 ? -1.499 -7.235 45.661 1.00 88.44 506 ILE A N 1
ATOM 3973 C CA . ILE A 1 506 ? -0.522 -8.321 45.491 1.00 88.44 506 ILE A CA 1
ATOM 3974 C C . ILE A 1 506 ? -0.231 -8.593 44.005 1.00 88.44 506 ILE A C 1
ATOM 3976 O O . ILE A 1 506 ? 0.922 -8.661 43.595 1.00 88.44 506 ILE A O 1
ATOM 3980 N N . THR A 1 507 ? -1.273 -8.729 43.178 1.00 89.38 507 THR A N 1
ATOM 3981 C CA . THR A 1 507 ? -1.140 -9.258 41.800 1.00 89.38 507 THR A CA 1
ATOM 3982 C C . THR A 1 507 ? -1.186 -8.190 40.701 1.00 89.38 507 THR A C 1
ATOM 3984 O O . THR A 1 507 ? -0.784 -8.419 39.560 1.00 89.38 507 THR A O 1
ATOM 3987 N N . GLY A 1 508 ? -1.726 -7.005 40.991 1.00 88.56 508 GLY A N 1
ATOM 3988 C CA . GLY A 1 508 ? -2.064 -5.994 39.981 1.00 88.56 508 GLY A CA 1
ATOM 3989 C C . GLY A 1 508 ? -3.270 -6.334 39.103 1.00 88.56 508 GLY A C 1
ATOM 3990 O O . GLY A 1 508 ? -3.546 -5.595 38.163 1.00 88.56 508 GLY A O 1
ATOM 3991 N N . ILE A 1 509 ? -3.998 -7.417 39.385 1.00 90.50 509 ILE A N 1
ATOM 3992 C CA . ILE A 1 509 ? -5.181 -7.811 38.612 1.00 90.50 509 ILE A CA 1
ATOM 3993 C C . ILE A 1 509 ? -6.395 -7.012 39.092 1.00 90.50 509 ILE A C 1
ATOM 3995 O O . ILE A 1 509 ? -6.700 -6.965 40.288 1.00 90.50 509 ILE A O 1
ATOM 3999 N N . THR A 1 510 ? -7.098 -6.363 38.161 1.00 88.38 510 THR A N 1
ATOM 4000 C CA . THR A 1 510 ? -8.244 -5.498 38.472 1.00 88.38 510 THR A CA 1
ATOM 4001 C C . THR A 1 510 ? -9.488 -6.305 38.855 1.00 88.38 510 THR A C 1
ATOM 4003 O O . THR A 1 510 ? -9.564 -7.524 38.694 1.00 88.38 510 THR A O 1
ATOM 4006 N N . SER A 1 511 ? -10.526 -5.610 39.328 1.00 84.19 511 SER A N 1
ATOM 4007 C CA . SER A 1 511 ? -11.794 -6.243 39.711 1.00 84.19 511 SER A CA 1
ATOM 4008 C C . SER A 1 511 ? -12.499 -6.938 38.536 1.00 84.19 511 SER A C 1
ATOM 4010 O O . SER A 1 511 ? -13.272 -7.866 38.763 1.00 84.19 511 SER A O 1
ATOM 4012 N N . ALA A 1 512 ? -12.248 -6.509 37.292 1.00 83.25 512 ALA A N 1
ATOM 4013 C CA . ALA A 1 512 ? -12.787 -7.163 36.100 1.00 83.25 512 ALA A CA 1
ATOM 4014 C C . ALA A 1 512 ? -12.123 -8.530 35.875 1.00 83.25 512 ALA A C 1
ATOM 4016 O O . ALA A 1 512 ? -12.828 -9.531 35.744 1.00 83.25 512 ALA A O 1
ATOM 4017 N N . GLY A 1 513 ? -10.788 -8.582 35.933 1.00 89.50 513 GLY A N 1
ATOM 4018 C CA . GLY A 1 513 ? -10.044 -9.830 35.779 1.00 89.50 513 GLY A CA 1
ATOM 4019 C C . GLY A 1 513 ? -10.297 -10.826 36.904 1.00 89.50 513 GLY A C 1
ATOM 4020 O O . GLY A 1 513 ? -10.469 -12.013 36.650 1.00 89.50 513 GLY A O 1
ATOM 4021 N N . PHE A 1 514 ? -10.453 -10.342 38.136 1.00 89.44 514 PHE A N 1
ATOM 4022 C CA . PHE A 1 514 ? -10.873 -11.166 39.272 1.00 89.44 514 PHE A CA 1
ATOM 4023 C C . PHE A 1 514 ? -12.163 -11.960 38.988 1.00 89.44 514 PHE A C 1
ATOM 4025 O O . PHE A 1 514 ? -12.204 -13.165 39.224 1.00 89.44 514 PHE A O 1
ATOM 4032 N N . ARG A 1 515 ? -13.206 -11.325 38.430 1.00 90.06 515 ARG A N 1
ATOM 4033 C CA . ARG A 1 515 ? -14.472 -12.018 38.116 1.00 90.06 515 ARG A CA 1
ATOM 4034 C C . ARG A 1 515 ? -14.290 -13.101 37.059 1.00 90.06 515 ARG A C 1
ATOM 4036 O O . ARG A 1 515 ? -15.006 -14.097 37.071 1.00 90.06 515 ARG A O 1
ATOM 4043 N N . PHE A 1 516 ? -13.379 -12.897 36.113 1.00 92.44 516 PHE A N 1
ATOM 4044 C CA . PHE A 1 516 ? -13.029 -13.927 35.143 1.00 92.44 516 PHE A CA 1
ATOM 4045 C C . PHE A 1 516 ? -12.336 -15.111 35.826 1.00 92.44 516 PHE A C 1
ATOM 4047 O O . PHE A 1 516 ? -12.780 -16.240 35.652 1.00 92.44 516 PHE A O 1
ATOM 4054 N N . LEU A 1 517 ? -11.338 -14.852 36.673 1.00 95.12 517 LEU A N 1
ATOM 4055 C CA . LEU A 1 517 ? -10.594 -15.897 37.382 1.00 95.12 517 LEU A CA 1
ATOM 4056 C C . LEU A 1 517 ? -11.470 -16.725 38.331 1.00 95.12 517 LEU A C 1
ATOM 4058 O O . LEU A 1 517 ? -11.282 -17.934 38.422 1.00 95.12 517 LEU A O 1
ATOM 4062 N N . VAL A 1 518 ? -12.457 -16.106 38.986 1.00 93.50 518 VAL A N 1
ATOM 4063 C CA . VAL A 1 518 ? -13.458 -16.834 39.785 1.00 93.50 518 VAL A CA 1
ATOM 4064 C C . VAL A 1 518 ? -14.326 -17.731 38.899 1.00 93.50 518 VAL A C 1
ATOM 4066 O O . VAL A 1 518 ? -14.517 -18.900 39.216 1.00 93.50 518 VAL A O 1
ATOM 4069 N N . ARG A 1 519 ? -14.816 -17.225 37.756 1.00 92.00 519 ARG A N 1
ATOM 4070 C CA . ARG A 1 519 ? -15.621 -18.030 36.814 1.00 92.00 519 ARG A CA 1
ATOM 4071 C C . ARG A 1 519 ? -14.852 -19.217 36.238 1.00 92.00 519 ARG A C 1
ATOM 4073 O O . ARG A 1 519 ? -15.448 -20.255 35.999 1.00 92.00 519 ARG A O 1
ATOM 4080 N N . GLN A 1 520 ? -13.550 -19.053 36.021 1.00 93.12 520 GLN A N 1
ATOM 4081 C CA . GLN A 1 520 ? -12.649 -20.112 35.557 1.00 93.12 520 GLN A CA 1
ATOM 4082 C C . GLN A 1 520 ? -12.093 -20.973 36.706 1.00 93.12 520 GLN A C 1
ATOM 4084 O O . GLN A 1 520 ? -11.180 -21.758 36.493 1.00 93.12 520 GLN A O 1
ATOM 4089 N N . GLN A 1 521 ? -12.610 -20.813 37.931 1.00 93.69 521 GLN A N 1
ATOM 4090 C CA . GLN A 1 521 ? -12.233 -21.591 39.117 1.00 93.69 521 GLN A CA 1
ATOM 4091 C C . GLN A 1 521 ? -10.749 -21.495 39.527 1.00 93.69 521 GLN A C 1
ATOM 4093 O O . GLN A 1 521 ? -10.277 -22.269 40.357 1.00 93.69 521 GLN A O 1
ATOM 4098 N N . HIS A 1 522 ? -10.016 -20.496 39.027 1.00 93.94 522 HIS A N 1
ATOM 4099 C CA . HIS A 1 522 ? -8.654 -20.193 39.478 1.00 93.94 522 HIS A CA 1
ATOM 4100 C C . HIS A 1 522 ? -8.626 -19.445 40.818 1.00 93.94 522 HIS A C 1
ATOM 4102 O O . HIS A 1 522 ? -7.597 -19.427 41.491 1.00 93.94 522 HIS A O 1
ATOM 4108 N N . LEU A 1 523 ? -9.747 -18.831 41.205 1.00 95.25 523 LEU A N 1
ATOM 4109 C CA . LEU A 1 523 ? -9.953 -18.197 42.505 1.00 95.25 523 LEU A CA 1
ATOM 4110 C C . LEU A 1 523 ? -11.268 -18.678 43.125 1.00 95.25 523 LEU A C 1
ATOM 4112 O O . LEU A 1 523 ? -12.261 -18.838 42.417 1.00 95.25 523 LEU A O 1
ATOM 4116 N N . ARG A 1 524 ? -11.296 -18.848 44.450 1.00 93.69 524 ARG A N 1
ATOM 4117 C CA . ARG A 1 524 ? -12.504 -19.217 45.207 1.00 93.69 524 ARG A CA 1
ATOM 4118 C C . ARG A 1 524 ? -13.024 -18.045 46.036 1.00 93.69 524 ARG A C 1
ATOM 4120 O O . ARG A 1 524 ? -12.255 -17.383 46.736 1.00 93.69 524 ARG A O 1
ATOM 4127 N N . LEU A 1 525 ? -14.331 -17.799 45.963 1.00 92.00 525 LEU A N 1
ATOM 4128 C CA . LEU A 1 525 ? -15.019 -16.866 46.855 1.00 92.00 525 LEU A CA 1
ATOM 4129 C C . LEU A 1 525 ? -15.289 -17.538 48.200 1.00 92.00 525 LEU A C 1
ATOM 4131 O O . LEU A 1 525 ? -15.605 -18.721 48.242 1.00 92.00 525 LEU A O 1
ATOM 4135 N N . TYR A 1 526 ? -15.197 -16.761 49.274 1.00 87.44 526 TYR A N 1
ATOM 4136 C CA . TYR A 1 526 ? -15.679 -17.161 50.594 1.00 87.44 526 TYR A CA 1
ATOM 4137 C C . TYR A 1 526 ? -17.207 -17.022 50.693 1.00 87.44 526 TYR A C 1
ATOM 4139 O O . TYR A 1 526 ? -17.876 -17.878 51.256 1.00 87.44 526 TYR A O 1
ATOM 4147 N N . SER A 1 527 ? -17.771 -15.951 50.121 1.00 80.12 527 SER A N 1
ATOM 4148 C CA . SER A 1 527 ? -19.216 -15.686 50.084 1.00 80.12 527 SER A CA 1
ATOM 4149 C C . SER A 1 527 ? -19.604 -14.967 48.788 1.00 80.12 527 SER A C 1
ATOM 4151 O O . SER A 1 527 ? -18.828 -14.169 48.251 1.00 80.12 527 SER A O 1
ATOM 4153 N N . SER A 1 528 ? -20.804 -15.261 48.278 1.00 72.06 528 SER A N 1
ATOM 4154 C CA . SER A 1 528 ? -21.407 -14.617 47.104 1.00 72.06 528 SER A CA 1
ATOM 4155 C C . SER A 1 528 ? -21.904 -13.197 47.381 1.00 72.06 528 SER A C 1
ATOM 4157 O O . SER A 1 528 ? -21.886 -12.361 46.477 1.00 72.06 528 SER A O 1
ATOM 4159 N N . ASP A 1 529 ? -22.320 -12.917 48.617 1.00 69.31 529 ASP A N 1
ATOM 4160 C CA . ASP A 1 529 ? -23.091 -11.713 48.951 1.00 69.31 529 ASP A CA 1
ATOM 4161 C C . ASP A 1 529 ? -22.179 -10.510 49.209 1.00 69.31 529 ASP A C 1
ATOM 4163 O O . ASP A 1 529 ? -22.464 -9.381 48.804 1.00 69.31 529 ASP A O 1
ATOM 4167 N N . VAL A 1 530 ? -21.024 -10.769 49.827 1.00 73.38 530 VAL A N 1
ATOM 4168 C CA . VAL A 1 530 ? -19.916 -9.820 49.953 1.00 73.38 530 VAL A CA 1
ATOM 4169 C C . VAL A 1 530 ? -18.700 -10.488 49.327 1.00 73.38 530 VAL A C 1
ATOM 4171 O O . VAL A 1 530 ? -18.215 -11.468 49.889 1.00 73.38 530 VAL A O 1
ATOM 4174 N N . PRO A 1 531 ? -18.188 -9.999 48.181 1.00 76.75 531 PRO A N 1
ATOM 4175 C CA . PRO A 1 531 ? -17.204 -10.736 47.402 1.00 76.75 531 PRO A CA 1
ATOM 4176 C C . PRO A 1 531 ? -15.827 -10.683 48.081 1.00 76.75 531 PRO A C 1
ATOM 4178 O O . PRO A 1 531 ? -14.969 -9.854 47.765 1.00 76.75 531 PRO A O 1
ATOM 4181 N N . LEU A 1 532 ? -15.648 -11.576 49.050 1.00 88.44 532 LEU A N 1
ATOM 4182 C CA . LEU A 1 532 ? -14.402 -11.894 49.728 1.00 88.44 532 LEU A CA 1
ATOM 4183 C C . LEU A 1 532 ? -13.800 -13.141 49.081 1.00 88.44 532 LEU A C 1
ATOM 4185 O O . LEU A 1 532 ? -14.511 -14.076 48.716 1.00 88.44 532 LEU A O 1
ATOM 4189 N N . LEU A 1 533 ? -12.482 -13.146 48.938 1.00 91.19 533 LEU A N 1
ATOM 4190 C CA . LEU A 1 533 ? -11.707 -14.278 48.447 1.00 91.19 533 LEU A CA 1
ATOM 4191 C C . LEU A 1 533 ? -11.315 -15.196 49.597 1.00 91.19 533 LEU A C 1
ATOM 4193 O O . LEU A 1 533 ? -10.959 -14.708 50.668 1.00 91.19 533 LEU A O 1
ATOM 4197 N N . MET A 1 534 ? -11.278 -16.500 49.335 1.00 93.62 534 MET A N 1
ATOM 4198 C CA . MET A 1 534 ? -10.502 -17.432 50.152 1.00 93.62 534 MET A CA 1
ATOM 4199 C C . MET A 1 534 ? -9.024 -17.038 50.048 1.00 93.62 534 MET A C 1
ATOM 4201 O O . MET A 1 534 ? -8.453 -17.032 48.951 1.00 93.62 534 MET A O 1
ATOM 4205 N N . ARG A 1 535 ? -8.403 -16.669 51.171 1.00 92.56 535 ARG A N 1
ATOM 4206 C CA . ARG A 1 535 ? -7.017 -16.182 51.212 1.00 92.56 535 ARG A CA 1
ATOM 4207 C C . ARG A 1 535 ? -6.065 -17.276 50.742 1.00 92.56 535 ARG A C 1
ATOM 4209 O O . ARG A 1 535 ? -5.274 -17.013 49.842 1.00 92.56 535 ARG A O 1
ATOM 4216 N N . SER A 1 536 ? -6.213 -18.501 51.234 1.00 93.50 536 SER A N 1
ATOM 4217 C CA . SER A 1 536 ? -5.525 -19.698 50.730 1.00 93.50 536 SER A CA 1
ATOM 4218 C C . SER A 1 536 ? -5.536 -19.823 49.192 1.00 93.50 536 SER A C 1
ATOM 4220 O O . SER A 1 536 ? -4.483 -20.003 48.576 1.00 93.50 536 SER A O 1
ATOM 4222 N N . SER A 1 537 ? -6.693 -19.632 48.547 1.00 94.75 537 SER A N 1
ATOM 4223 C CA . SER A 1 537 ? -6.830 -19.667 47.079 1.00 94.75 537 SER A CA 1
ATOM 4224 C C . SER A 1 537 ? -6.099 -18.513 46.382 1.00 94.75 537 SER A C 1
ATOM 4226 O O . SER A 1 537 ? -5.402 -18.734 45.391 1.00 94.75 537 SER A O 1
ATOM 4228 N N . ALA A 1 538 ? -6.213 -17.291 46.906 1.00 93.12 538 ALA A N 1
ATOM 4229 C CA . ALA A 1 538 ? -5.524 -16.121 46.364 1.00 93.12 538 ALA A CA 1
ATOM 4230 C C . ALA A 1 538 ? -3.993 -16.238 46.474 1.00 93.12 538 ALA A C 1
ATOM 4232 O O . ALA A 1 538 ? -3.269 -15.883 45.543 1.00 93.12 538 ALA A O 1
ATOM 4233 N N . VAL A 1 539 ? -3.500 -16.779 47.591 1.00 92.81 539 VAL A N 1
ATOM 4234 C CA . VAL A 1 539 ? -2.071 -17.031 47.814 1.00 92.81 539 VAL A CA 1
ATOM 4235 C C . VAL A 1 539 ? -1.557 -18.126 46.885 1.00 92.81 539 VAL A C 1
ATOM 4237 O O . VAL A 1 539 ? -0.494 -17.959 46.291 1.00 92.81 539 VAL A O 1
ATOM 4240 N N . ALA A 1 540 ? -2.307 -19.216 46.702 1.00 94.00 540 ALA A N 1
ATOM 4241 C CA . ALA A 1 540 ? -1.950 -20.264 45.747 1.00 94.00 540 ALA A CA 1
ATOM 4242 C C . ALA A 1 540 ? -1.865 -19.720 44.311 1.00 94.00 540 ALA A C 1
ATOM 4244 O O . ALA A 1 540 ? -0.904 -20.008 43.596 1.00 94.00 540 ALA A O 1
ATOM 4245 N N . PHE A 1 541 ? -2.816 -18.866 43.915 1.00 95.25 541 PHE A N 1
ATOM 4246 C CA . PHE A 1 541 ? -2.780 -18.186 42.622 1.00 95.25 541 PHE A CA 1
ATOM 4247 C C . PHE A 1 541 ? -1.518 -17.332 42.470 1.00 95.25 541 PHE A C 1
ATOM 4249 O O . PHE A 1 541 ? -0.814 -17.456 41.474 1.00 95.25 541 PHE A O 1
ATOM 4256 N N . HIS A 1 542 ? -1.204 -16.499 43.464 1.00 92.00 542 HIS A N 1
ATOM 4257 C CA . HIS A 1 542 ? -0.019 -15.643 43.430 1.00 92.00 542 HIS A CA 1
ATOM 4258 C C . HIS A 1 542 ? 1.295 -16.442 43.423 1.00 92.00 542 HIS A C 1
ATOM 4260 O O . HIS A 1 542 ? 2.252 -16.051 42.758 1.00 92.00 542 HIS A O 1
ATOM 4266 N N . LYS A 1 543 ? 1.347 -17.598 44.097 1.00 91.69 543 LYS A N 1
ATOM 4267 C CA . LYS A 1 543 ? 2.510 -18.497 44.037 1.00 91.69 543 LYS A CA 1
ATOM 4268 C C . LYS A 1 543 ? 2.726 -19.059 42.631 1.00 91.69 543 LYS A C 1
ATOM 4270 O O . LYS A 1 543 ? 3.867 -19.138 42.189 1.00 91.69 543 LYS A O 1
ATOM 4275 N N . ARG A 1 544 ? 1.650 -19.416 41.923 1.00 94.50 544 ARG A N 1
ATOM 4276 C CA . ARG A 1 544 ? 1.725 -20.019 40.583 1.00 94.50 544 ARG A CA 1
ATOM 4277 C C . ARG A 1 544 ? 1.913 -19.000 39.459 1.00 94.50 544 ARG A C 1
ATOM 4279 O O . ARG A 1 544 ? 2.649 -19.273 38.517 1.00 94.50 544 ARG A O 1
ATOM 4286 N N . TYR A 1 545 ? 1.251 -17.851 39.539 1.00 94.69 545 TYR A N 1
ATOM 4287 C CA . TYR A 1 545 ? 1.172 -16.887 38.444 1.00 94.69 545 TYR A CA 1
ATOM 4288 C C . TYR A 1 545 ? 1.749 -15.528 38.824 1.00 94.69 545 TYR A C 1
ATOM 4290 O O . TYR A 1 545 ? 1.673 -15.093 39.972 1.00 94.69 545 TYR A O 1
ATOM 4298 N N . VAL A 1 546 ? 2.264 -14.826 37.819 1.00 91.38 546 VAL A N 1
ATOM 4299 C CA . VAL A 1 546 ? 2.886 -13.508 37.964 1.00 91.38 546 VAL A CA 1
ATOM 4300 C C . VAL A 1 546 ? 2.385 -12.563 36.878 1.00 91.38 546 VAL A C 1
ATOM 4302 O O . VAL A 1 546 ? 2.182 -12.959 35.731 1.00 91.38 546 VAL A O 1
ATOM 4305 N N . ASN A 1 547 ? 2.174 -11.295 37.235 1.00 91.12 547 ASN A N 1
ATOM 4306 C CA . ASN A 1 547 ? 1.860 -10.240 36.275 1.00 91.12 547 ASN A CA 1
ATOM 4307 C C . ASN A 1 547 ? 3.153 -9.566 35.802 1.00 91.12 547 ASN A C 1
ATOM 4309 O O . ASN A 1 547 ? 3.758 -8.793 36.544 1.00 91.12 547 ASN A O 1
ATOM 4313 N N . VAL A 1 548 ? 3.548 -9.810 34.553 1.00 87.88 548 VAL A N 1
ATOM 4314 C CA . VAL A 1 548 ? 4.831 -9.360 33.978 1.00 87.88 548 VAL A CA 1
ATOM 4315 C C . VAL A 1 548 ? 4.995 -7.837 34.038 1.00 87.88 548 VAL A C 1
ATOM 4317 O O . VAL A 1 548 ? 6.105 -7.337 34.210 1.00 87.88 548 VAL A O 1
ATOM 4320 N N . ALA A 1 549 ? 3.893 -7.077 33.983 1.00 81.88 549 ALA A N 1
ATOM 4321 C CA . ALA A 1 549 ? 3.926 -5.617 34.095 1.00 81.88 549 ALA A CA 1
ATOM 4322 C C . ALA A 1 549 ? 4.568 -5.135 35.409 1.00 81.88 549 ALA A C 1
ATOM 4324 O O . ALA A 1 549 ? 5.166 -4.063 35.437 1.00 81.88 549 ALA A O 1
ATOM 4325 N N . ARG A 1 550 ? 4.487 -5.925 36.485 1.00 78.88 550 ARG A N 1
ATOM 4326 C CA . ARG A 1 550 ? 5.064 -5.579 37.790 1.00 78.88 550 ARG A CA 1
ATOM 4327 C C . ARG A 1 550 ? 6.593 -5.640 37.809 1.00 78.88 550 ARG A C 1
ATOM 4329 O O . ARG A 1 550 ? 7.206 -4.846 38.507 1.00 78.88 550 ARG A O 1
ATOM 4336 N N . TYR A 1 551 ? 7.198 -6.490 36.979 1.00 73.31 551 TYR A N 1
ATOM 4337 C CA . TYR A 1 551 ? 8.654 -6.542 36.804 1.00 73.31 551 TYR A CA 1
ATOM 4338 C C . TYR A 1 551 ? 9.178 -5.477 35.831 1.00 73.31 551 TYR A C 1
ATOM 4340 O O . TYR A 1 551 ? 10.353 -5.131 35.868 1.00 73.31 551 TYR A O 1
ATOM 4348 N N . SER A 1 552 ? 8.314 -4.888 34.995 1.00 62.91 552 SER A N 1
ATOM 4349 C CA . SER A 1 552 ? 8.748 -3.834 34.069 1.00 62.91 552 SER A CA 1
ATOM 4350 C C . SER A 1 552 ? 9.133 -2.511 34.720 1.00 62.91 552 SER A C 1
ATOM 4352 O O . SER A 1 552 ? 9.922 -1.757 34.157 1.00 62.91 552 SER A O 1
ATOM 4354 N N . VAL A 1 553 ? 8.603 -2.242 35.913 1.00 55.84 553 VAL A N 1
ATOM 4355 C CA . VAL A 1 553 ? 8.851 -0.996 36.649 1.00 55.84 553 VAL A CA 1
ATOM 4356 C C . VAL A 1 553 ? 10.226 -1.009 37.329 1.00 55.84 553 VAL A C 1
ATOM 4358 O O . VAL A 1 553 ? 10.833 0.042 37.486 1.00 55.84 553 VAL A O 1
ATOM 4361 N N . LEU A 1 554 ? 10.770 -2.196 37.618 1.00 51.09 554 LEU A N 1
ATOM 4362 C CA . LEU A 1 554 ? 12.102 -2.396 38.202 1.00 51.09 554 LEU A CA 1
ATOM 4363 C C . LEU A 1 554 ? 13.245 -2.336 37.169 1.00 51.09 554 LEU A C 1
ATOM 4365 O O . LEU A 1 554 ? 14.358 -2.765 37.461 1.00 51.09 554 LEU A O 1
ATOM 4369 N N . GLY A 1 555 ? 12.974 -1.900 35.933 1.00 45.38 555 GLY A N 1
ATOM 4370 C CA . GLY A 1 555 ? 13.971 -1.849 34.855 1.00 45.38 555 GLY A CA 1
ATOM 4371 C C . GLY A 1 555 ? 14.412 -3.216 34.312 1.00 45.38 555 GLY A C 1
ATOM 4372 O O . GLY A 1 555 ? 15.202 -3.267 33.377 1.00 45.38 555 GLY A O 1
ATOM 4373 N N . THR A 1 556 ? 13.882 -4.324 34.841 1.00 48.38 556 THR A N 1
ATOM 4374 C CA . THR A 1 556 ? 14.304 -5.689 34.482 1.00 48.38 556 THR A CA 1
ATOM 4375 C C . THR A 1 556 ? 13.673 -6.199 33.182 1.00 48.38 556 THR A C 1
ATOM 4377 O O . THR A 1 556 ? 14.276 -7.032 32.513 1.00 48.38 556 THR A O 1
ATOM 4380 N N . ILE A 1 557 ? 12.483 -5.717 32.780 1.00 52.38 557 ILE A N 1
ATOM 4381 C CA . ILE A 1 557 ? 11.832 -6.128 31.514 1.00 52.38 557 ILE A CA 1
ATOM 4382 C C . ILE A 1 557 ? 10.972 -5.010 30.901 1.00 52.38 557 ILE A C 1
ATOM 4384 O O . ILE A 1 557 ? 9.961 -4.617 31.466 1.00 52.38 557 ILE A O 1
ATOM 4388 N N . THR A 1 558 ? 11.233 -4.542 29.679 1.00 46.12 558 THR A N 1
ATOM 4389 C CA . THR A 1 558 ? 10.420 -3.466 29.065 1.00 46.12 558 THR A CA 1
ATOM 4390 C C . THR A 1 558 ? 9.137 -3.977 28.371 1.00 46.12 558 THR A C 1
ATOM 4392 O O . THR A 1 558 ? 9.024 -3.983 27.139 1.00 46.12 558 THR A O 1
ATOM 4395 N N . VAL A 1 559 ? 8.112 -4.385 29.135 1.00 56.97 559 VAL A N 1
ATOM 4396 C CA . VAL A 1 559 ? 6.822 -4.868 28.582 1.00 56.97 559 VAL A CA 1
ATOM 4397 C C . VAL A 1 559 ? 5.697 -3.852 28.772 1.00 56.97 559 VAL A C 1
ATOM 4399 O O . VAL A 1 559 ? 4.960 -3.885 29.747 1.00 56.97 559 VAL A O 1
ATOM 4402 N N . GLY A 1 560 ? 5.515 -2.960 27.797 1.00 55.22 560 GLY A N 1
ATOM 4403 C CA . GLY A 1 560 ? 4.394 -2.005 27.792 1.00 55.22 560 GLY A CA 1
ATOM 4404 C C . GLY A 1 560 ? 3.099 -2.517 27.140 1.00 55.22 560 GLY A C 1
ATOM 4405 O O . GLY A 1 560 ? 2.093 -1.814 27.160 1.00 55.22 560 GLY A O 1
ATOM 4406 N N . ARG A 1 561 ? 3.109 -3.691 26.484 1.00 66.62 561 ARG A N 1
ATOM 4407 C CA . ARG A 1 561 ? 1.958 -4.225 25.722 1.00 66.62 561 ARG A CA 1
ATOM 4408 C C . ARG A 1 561 ? 1.947 -5.753 25.704 1.00 66.62 561 ARG A C 1
ATOM 4410 O O . ARG A 1 561 ? 2.987 -6.359 25.466 1.00 66.62 561 ARG A O 1
ATOM 4417 N N . ALA A 1 562 ? 0.760 -6.357 25.818 1.00 65.31 562 ALA A N 1
ATOM 4418 C CA . ALA A 1 562 ? 0.570 -7.814 25.784 1.00 65.31 562 ALA A CA 1
ATOM 4419 C C . ALA A 1 562 ? 1.112 -8.478 24.503 1.00 65.31 562 ALA A C 1
ATOM 4421 O O . ALA A 1 562 ? 1.625 -9.590 24.553 1.00 65.31 562 ALA A O 1
ATOM 4422 N N . SER A 1 563 ? 1.090 -7.770 23.367 1.00 72.06 563 SER A N 1
ATOM 4423 C CA . SER A 1 563 ? 1.657 -8.247 22.097 1.00 72.06 563 SER A CA 1
ATOM 4424 C C . SER A 1 563 ? 3.179 -8.436 22.116 1.00 72.06 563 SER A C 1
ATOM 4426 O O . SER A 1 563 ? 3.733 -9.006 21.178 1.00 72.06 563 SER A O 1
ATOM 4428 N N . LYS A 1 564 ? 3.873 -7.955 23.156 1.00 77.81 564 LYS A N 1
ATOM 4429 C CA . LYS A 1 564 ? 5.313 -8.158 23.338 1.00 77.81 564 LYS A CA 1
ATOM 4430 C C . LYS A 1 564 ? 5.652 -9.448 24.096 1.00 77.81 564 LYS A C 1
ATOM 4432 O O . LYS A 1 564 ? 6.801 -9.859 24.012 1.00 77.81 564 LYS A O 1
ATOM 4437 N N . LEU A 1 565 ? 4.700 -10.107 24.773 1.00 81.38 565 LEU A N 1
ATOM 4438 C CA . LEU A 1 565 ? 4.972 -11.364 25.496 1.00 81.38 565 LEU A CA 1
ATOM 4439 C C . LEU A 1 565 ? 5.502 -12.483 24.577 1.00 81.38 565 LEU A C 1
ATOM 4441 O O . LEU A 1 565 ? 6.541 -13.050 24.915 1.00 81.38 565 LEU A O 1
ATOM 4445 N N . PRO A 1 566 ? 4.927 -12.733 23.378 1.00 82.62 566 PRO A N 1
ATOM 4446 C CA . PRO A 1 566 ? 5.469 -13.750 22.473 1.00 82.62 566 PRO A CA 1
ATOM 4447 C C . PRO A 1 566 ? 6.897 -13.444 22.006 1.00 82.62 566 PRO A C 1
ATOM 4449 O O . PRO A 1 566 ? 7.682 -14.357 21.784 1.00 82.62 566 PRO A O 1
ATOM 4452 N N . LYS A 1 567 ? 7.270 -12.159 21.905 1.00 82.94 567 LYS A N 1
ATOM 4453 C CA . LYS A 1 567 ? 8.638 -11.749 21.538 1.00 82.94 567 LYS A CA 1
ATOM 4454 C C . LYS A 1 567 ? 9.666 -12.065 22.625 1.00 82.94 567 LYS A C 1
ATOM 4456 O O . LYS A 1 567 ? 10.845 -12.161 22.319 1.00 82.94 567 LYS A O 1
ATOM 4461 N N . LEU A 1 568 ? 9.220 -12.218 23.870 1.00 78.44 568 LEU A N 1
ATOM 4462 C CA . LEU A 1 568 ? 10.042 -12.672 24.993 1.00 78.44 568 LEU A CA 1
ATOM 4463 C C . LEU A 1 568 ? 10.021 -14.202 25.140 1.00 78.44 568 LEU A C 1
ATOM 4465 O O . LEU A 1 568 ? 10.591 -14.735 26.087 1.00 78.44 568 LEU A O 1
ATOM 4469 N N . GLY A 1 569 ? 9.345 -14.912 24.226 1.00 87.31 569 GLY A N 1
ATOM 4470 C CA . GLY A 1 569 ? 9.145 -16.354 24.318 1.00 87.31 569 GLY A CA 1
ATOM 4471 C C . GLY A 1 569 ? 8.319 -16.766 25.537 1.00 87.31 569 GLY A C 1
ATOM 4472 O O . GLY A 1 569 ? 8.558 -17.848 26.063 1.00 87.31 569 GLY A O 1
ATOM 4473 N N . LEU A 1 570 ? 7.417 -15.893 26.006 1.00 90.06 570 LEU A N 1
ATOM 4474 C CA . LEU A 1 570 ? 6.514 -16.147 27.129 1.00 90.06 570 LEU A CA 1
ATOM 4475 C C . LEU A 1 570 ? 5.093 -16.414 26.635 1.00 90.06 570 LEU A C 1
ATOM 4477 O O . LEU A 1 570 ? 4.555 -15.665 25.808 1.00 90.06 570 LEU A O 1
ATOM 4481 N N . THR A 1 571 ? 4.463 -17.425 27.217 1.00 92.25 571 THR A N 1
ATOM 4482 C CA . THR A 1 571 ? 3.092 -17.832 26.928 1.00 92.25 571 THR A CA 1
ATOM 4483 C C . THR A 1 571 ? 2.138 -17.185 27.934 1.00 92.25 571 THR A C 1
ATOM 4485 O O . THR A 1 571 ? 2.271 -17.376 29.142 1.00 92.25 571 THR A O 1
ATOM 4488 N N . PRO A 1 572 ? 1.152 -16.386 27.489 1.00 93.19 572 PRO A N 1
ATOM 4489 C CA . PRO A 1 572 ? 0.174 -15.822 28.407 1.00 93.19 572 PRO A CA 1
ATOM 4490 C C . PRO A 1 572 ? -0.693 -16.937 29.005 1.00 93.19 572 PRO A C 1
ATOM 4492 O O . PRO A 1 572 ? -1.380 -17.646 28.272 1.00 93.19 572 PRO A O 1
ATOM 4495 N N . ALA A 1 573 ? -0.727 -17.034 30.336 1.00 94.06 573 ALA A N 1
ATOM 4496 C CA . ALA A 1 573 ? -1.611 -17.956 31.054 1.00 94.06 573 ALA A CA 1
ATOM 4497 C C . ALA A 1 573 ? -3.090 -17.593 30.842 1.00 94.06 573 ALA A C 1
ATOM 4499 O O . ALA A 1 573 ? -3.965 -18.455 30.839 1.00 94.06 573 ALA A O 1
ATOM 4500 N N . PHE A 1 574 ? -3.368 -16.301 30.629 1.00 93.75 574 PHE A N 1
ATOM 4501 C CA . PHE A 1 574 ? -4.698 -15.789 30.323 1.00 93.75 574 PHE A CA 1
ATOM 4502 C C . PHE A 1 574 ? -4.642 -14.717 29.237 1.00 93.75 574 PHE A C 1
ATOM 4504 O O . PHE A 1 574 ? -3.702 -13.924 29.155 1.00 93.75 574 PHE A O 1
ATOM 4511 N N . GLN A 1 575 ? -5.700 -14.632 28.434 1.00 90.50 575 GLN A N 1
ATOM 4512 C CA . GLN A 1 575 ? -5.841 -13.578 27.436 1.00 90.50 575 GLN A CA 1
ATOM 4513 C C . GLN A 1 575 ? -6.011 -12.208 28.111 1.00 90.50 575 GLN A C 1
ATOM 4515 O O . GLN A 1 575 ? -6.827 -12.031 29.020 1.00 90.50 575 GLN A O 1
ATOM 4520 N N . TYR A 1 576 ? -5.286 -11.195 27.621 1.00 89.75 576 TYR A N 1
ATOM 4521 C CA . TYR A 1 576 ? -5.295 -9.852 28.220 1.00 89.75 576 TYR A CA 1
ATOM 4522 C C . TYR A 1 576 ? -6.698 -9.232 28.276 1.00 89.75 576 TYR A C 1
ATOM 4524 O O . TYR A 1 576 ? -7.033 -8.557 29.243 1.00 89.75 576 TYR A O 1
ATOM 4532 N N . LYS A 1 577 ? -7.546 -9.471 27.268 1.00 88.62 577 LYS A N 1
ATOM 4533 C CA . LYS A 1 577 ? -8.922 -8.942 27.227 1.00 88.62 577 LYS A CA 1
ATOM 4534 C C . LYS A 1 577 ? -9.796 -9.434 28.391 1.00 88.62 577 LYS A C 1
ATOM 4536 O O . LYS A 1 577 ? -10.721 -8.729 28.782 1.00 88.62 577 LYS A O 1
ATOM 4541 N N . ASP A 1 578 ? -9.483 -10.608 28.938 1.00 90.75 578 ASP A N 1
ATOM 4542 C CA . ASP A 1 578 ? -10.301 -11.285 29.942 1.00 90.75 578 ASP A CA 1
ATOM 4543 C C . ASP A 1 578 ? -9.860 -10.928 31.367 1.00 90.75 578 ASP A C 1
ATOM 4545 O O . ASP A 1 578 ? -10.699 -10.703 32.241 1.00 90.75 578 ASP A O 1
ATOM 4549 N N . VAL A 1 579 ? -8.545 -10.810 31.593 1.00 90.56 579 VAL A N 1
ATOM 4550 C CA . VAL A 1 579 ? -7.971 -10.525 32.924 1.00 90.56 579 VAL A CA 1
ATOM 4551 C C . VAL A 1 579 ? -7.518 -9.068 33.087 1.00 90.56 579 VAL A C 1
ATOM 4553 O O . VAL A 1 579 ? -7.372 -8.584 34.209 1.00 90.56 579 VAL A O 1
ATOM 4556 N N . GLN A 1 580 ? -7.338 -8.338 31.983 1.00 88.81 580 GLN A N 1
ATOM 4557 C CA . GLN A 1 580 ? -6.769 -6.981 31.942 1.00 88.81 580 GLN A CA 1
ATOM 4558 C C . GLN A 1 580 ? -5.386 -6.883 32.608 1.00 88.81 580 GLN A C 1
ATOM 4560 O O . GLN A 1 580 ? -5.023 -5.852 33.168 1.00 88.81 580 GLN A O 1
ATOM 4565 N N . ALA A 1 581 ? -4.620 -7.972 32.560 1.00 89.25 581 ALA A N 1
ATOM 4566 C CA . ALA A 1 581 ? -3.264 -8.073 33.081 1.00 89.25 581 ALA A CA 1
ATOM 4567 C C . ALA A 1 581 ? -2.449 -9.048 32.219 1.00 89.25 581 ALA A C 1
ATOM 4569 O O . ALA A 1 581 ? -3.011 -9.918 31.554 1.00 89.25 581 ALA A O 1
ATOM 4570 N N . MET A 1 582 ? -1.124 -8.892 32.220 1.00 91.19 582 MET A N 1
ATOM 4571 C CA . MET A 1 582 ? -0.193 -9.749 31.478 1.00 91.19 582 MET A CA 1
ATOM 4572 C C . MET A 1 582 ? 0.289 -10.871 32.389 1.00 91.19 582 MET A C 1
ATOM 4574 O O . MET A 1 582 ? 1.352 -10.769 32.994 1.00 91.19 582 MET A O 1
ATOM 4578 N N . VAL A 1 583 ? -0.540 -11.899 32.542 1.00 93.12 583 VAL A N 1
ATOM 4579 C CA . VAL A 1 583 ? -0.299 -12.988 33.492 1.00 93.12 583 VAL A CA 1
ATOM 4580 C C . VAL A 1 583 ? 0.354 -14.173 32.786 1.00 93.12 583 VAL A C 1
ATOM 4582 O O . VAL A 1 583 ? -0.151 -14.624 31.759 1.00 93.12 583 VAL A O 1
ATOM 4585 N N . VAL A 1 584 ? 1.448 -14.677 33.351 1.00 94.19 584 VAL A N 1
ATOM 4586 C CA . VAL A 1 584 ? 2.184 -15.870 32.892 1.00 94.19 584 VAL A CA 1
ATOM 4587 C C . VAL A 1 584 ? 2.438 -16.804 34.076 1.00 94.19 584 VAL A C 1
ATOM 4589 O O . VAL A 1 584 ? 2.265 -16.397 35.234 1.00 94.19 584 VAL A O 1
ATOM 4592 N N . GLU A 1 585 ? 2.833 -18.050 33.814 1.00 94.88 585 GLU A N 1
ATOM 4593 C CA . GLU A 1 585 ? 3.300 -18.925 34.891 1.00 94.88 585 GLU A CA 1
ATOM 4594 C C . GLU A 1 585 ? 4.635 -18.425 35.453 1.00 94.88 585 GLU A C 1
ATOM 4596 O O . GLU A 1 585 ? 5.536 -17.993 34.731 1.00 94.88 585 GLU A O 1
ATOM 4601 N N . ARG A 1 586 ? 4.758 -18.465 36.780 1.00 92.25 586 ARG A N 1
ATOM 4602 C CA . ARG A 1 586 ? 5.932 -17.968 37.499 1.00 92.25 586 ARG A CA 1
ATOM 4603 C C . ARG A 1 586 ? 7.196 -18.750 37.137 1.00 92.25 586 ARG A C 1
ATOM 4605 O O . ARG A 1 586 ? 8.252 -18.146 36.974 1.00 92.25 586 ARG A O 1
ATOM 4612 N N . SER A 1 587 ? 7.071 -20.069 37.001 1.00 93.50 587 SER A N 1
ATOM 4613 C CA . SER A 1 587 ? 8.132 -20.981 36.556 1.00 93.50 587 SER A CA 1
ATOM 4614 C C . SER A 1 587 ? 8.639 -20.625 35.159 1.00 93.50 587 SER A C 1
ATOM 4616 O O . SER A 1 587 ? 9.846 -20.561 34.947 1.00 93.50 587 SER A O 1
ATOM 4618 N N . GLU A 1 588 ? 7.728 -20.332 34.229 1.00 92.75 588 GLU A N 1
ATOM 4619 C CA . GLU A 1 588 ? 8.064 -19.943 32.857 1.00 92.75 588 GLU A CA 1
ATOM 4620 C C . GLU A 1 588 ? 8.812 -18.607 32.824 1.00 92.75 588 GLU A C 1
ATOM 4622 O O . GLU A 1 588 ? 9.848 -18.492 32.169 1.00 92.75 588 GLU A O 1
ATOM 4627 N N . LEU A 1 589 ? 8.342 -17.609 33.583 1.00 89.62 589 LEU A N 1
ATOM 4628 C CA . LEU A 1 589 ? 9.046 -16.332 33.682 1.00 89.62 589 LEU A CA 1
ATOM 4629 C C . LEU A 1 589 ? 10.445 -16.512 34.289 1.00 89.62 589 LEU A C 1
ATOM 4631 O O . LEU A 1 589 ? 11.411 -15.993 33.734 1.00 89.62 589 LEU A O 1
ATOM 4635 N N . ALA A 1 590 ? 10.565 -17.277 35.380 1.00 89.00 590 ALA A N 1
ATOM 4636 C CA . ALA A 1 590 ? 11.844 -17.540 36.040 1.00 89.00 590 ALA A CA 1
ATOM 4637 C C . ALA A 1 590 ? 12.842 -18.272 35.124 1.00 89.00 590 ALA A C 1
ATOM 4639 O O . ALA A 1 590 ? 14.025 -17.944 35.098 1.00 89.00 590 ALA A O 1
ATOM 4640 N N . ALA A 1 591 ? 12.365 -19.223 34.316 1.00 89.38 591 ALA A N 1
ATOM 4641 C CA . ALA A 1 591 ? 13.197 -19.916 33.335 1.00 89.38 591 ALA A CA 1
ATOM 4642 C C . ALA A 1 591 ? 13.745 -18.973 32.247 1.00 89.38 591 ALA A C 1
ATOM 4644 O O . ALA A 1 591 ? 14.786 -19.254 31.660 1.00 89.38 591 ALA A O 1
ATOM 4645 N N . LYS A 1 592 ? 13.055 -17.858 31.965 1.00 87.62 592 LYS A N 1
ATOM 4646 C CA . LYS A 1 592 ? 13.460 -16.892 30.934 1.00 87.62 592 LYS A CA 1
ATOM 4647 C C . LYS A 1 592 ? 14.351 -15.768 31.443 1.00 87.62 592 LYS A C 1
ATOM 4649 O O . LYS A 1 592 ? 15.260 -15.375 30.721 1.00 87.62 592 LYS A O 1
ATOM 4654 N N . ILE A 1 593 ? 14.082 -15.229 32.631 1.00 82.69 593 ILE A N 1
ATOM 4655 C CA . ILE A 1 593 ? 14.797 -14.045 33.146 1.00 82.69 593 ILE A CA 1
ATOM 4656 C C . ILE A 1 593 ? 15.716 -14.353 34.333 1.00 82.69 593 ILE A C 1
ATOM 4658 O O . ILE A 1 593 ? 16.329 -13.441 34.881 1.00 82.69 593 ILE A O 1
ATOM 4662 N N . GLY A 1 594 ? 15.800 -15.620 34.740 1.00 82.88 594 GLY A N 1
ATOM 4663 C CA . GLY A 1 594 ? 16.494 -16.036 35.951 1.00 82.88 594 GLY A CA 1
ATOM 4664 C C . GLY A 1 594 ? 15.591 -16.020 37.191 1.00 82.88 594 GLY A C 1
ATOM 4665 O O . GLY A 1 594 ? 14.381 -15.781 37.098 1.00 82.88 594 GLY A O 1
ATOM 4666 N N . PRO A 1 595 ? 16.158 -16.311 38.375 1.00 81.25 595 PRO A N 1
ATOM 4667 C CA . PRO A 1 595 ? 15.390 -16.422 39.606 1.00 81.25 595 PRO A CA 1
ATOM 4668 C C . PRO A 1 595 ? 14.637 -15.122 39.881 1.00 81.25 595 PRO A C 1
ATOM 4670 O O . PRO A 1 595 ? 15.213 -14.037 39.970 1.00 81.25 595 PRO A O 1
ATOM 4673 N N . LEU A 1 596 ? 13.320 -15.241 40.026 1.00 82.94 596 LEU A N 1
ATOM 4674 C CA . LEU A 1 596 ? 12.494 -14.114 40.424 1.00 82.94 596 LEU A CA 1
ATOM 4675 C C . LEU A 1 596 ? 12.866 -13.677 41.838 1.00 82.94 596 LEU A C 1
ATOM 4677 O O . LEU A 1 596 ? 13.242 -14.497 42.677 1.00 82.94 596 LEU A O 1
ATOM 468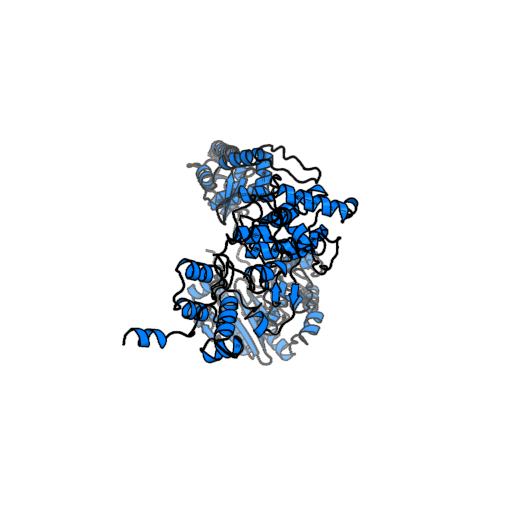1 N N . ARG A 1 597 ? 12.732 -12.374 42.093 1.00 77.44 597 ARG A N 1
ATOM 4682 C CA . ARG A 1 597 ? 13.074 -11.768 43.379 1.00 77.44 597 ARG A CA 1
ATOM 4683 C C . ARG A 1 597 ? 12.437 -12.534 44.545 1.00 77.44 597 ARG A C 1
ATOM 4685 O O . ARG A 1 597 ? 11.215 -12.596 44.652 1.00 77.44 597 ARG A O 1
ATOM 4692 N N . ASN A 1 598 ? 13.286 -13.044 45.433 1.00 82.88 598 ASN A N 1
ATOM 4693 C CA . ASN A 1 598 ? 12.899 -13.622 46.712 1.00 82.88 598 ASN A CA 1
ATOM 4694 C C . ASN A 1 598 ? 13.299 -12.658 47.827 1.00 82.88 598 ASN A C 1
ATOM 4696 O O . ASN A 1 598 ? 14.459 -12.272 47.921 1.00 82.88 598 ASN A O 1
ATOM 4700 N N . TYR A 1 599 ? 12.337 -12.280 48.665 1.00 86.94 599 TYR A N 1
ATOM 4701 C CA . TYR A 1 599 ? 12.592 -11.410 49.812 1.00 86.94 599 TYR A CA 1
ATOM 4702 C C . TYR A 1 599 ? 13.250 -12.189 50.949 1.00 86.94 599 TYR A C 1
ATOM 4704 O O . TYR A 1 599 ? 12.760 -13.269 51.323 1.00 86.94 599 TYR A O 1
ATOM 4712 N N . SER A 1 600 ? 14.317 -11.613 51.502 1.00 89.75 600 SER A N 1
ATOM 4713 C CA . SER A 1 600 ? 15.022 -12.119 52.681 1.00 89.75 600 SER A CA 1
ATOM 4714 C C . SER A 1 600 ? 14.118 -12.145 53.923 1.00 89.75 600 SER A C 1
ATOM 4716 O O . SER A 1 600 ? 13.031 -11.559 53.945 1.00 89.75 600 SER A O 1
ATOM 4718 N N . LEU A 1 601 ? 14.554 -12.840 54.979 1.00 90.69 601 LEU A N 1
ATOM 4719 C CA . LEU A 1 601 ? 13.820 -12.875 56.248 1.00 90.69 601 LEU A CA 1
ATOM 4720 C C . LEU A 1 601 ? 13.673 -11.468 56.851 1.00 90.69 601 LEU A C 1
ATOM 4722 O O . LEU A 1 601 ? 12.601 -11.131 57.350 1.00 90.69 601 LEU A O 1
ATOM 4726 N N . GLU A 1 602 ? 14.716 -10.644 56.756 1.00 91.75 602 GLU A N 1
ATOM 4727 C CA . GLU A 1 602 ? 14.717 -9.278 57.284 1.00 91.75 602 GLU A CA 1
ATOM 4728 C C . GLU A 1 602 ? 13.800 -8.346 56.483 1.00 91.75 602 GLU A C 1
ATOM 4730 O O . GLU A 1 602 ? 13.007 -7.617 57.076 1.00 91.75 602 GLU A O 1
ATOM 4735 N N . GLU A 1 603 ? 13.785 -8.443 55.148 1.00 92.12 603 GLU A N 1
ATOM 4736 C CA . GLU A 1 603 ? 12.819 -7.700 54.322 1.00 92.12 603 GLU A CA 1
ATOM 4737 C C . GLU A 1 603 ? 11.369 -8.059 54.684 1.00 92.12 603 GLU A C 1
ATOM 4739 O O . GLU A 1 603 ? 10.514 -7.178 54.794 1.00 92.12 603 GLU A O 1
ATOM 4744 N N . ARG A 1 604 ? 11.086 -9.348 54.928 1.00 92.38 604 ARG A N 1
ATOM 4745 C CA . ARG A 1 604 ? 9.753 -9.808 55.353 1.00 92.38 604 ARG A CA 1
ATOM 4746 C C . ARG A 1 604 ? 9.382 -9.282 56.735 1.00 92.38 604 ARG A C 1
ATOM 4748 O O . ARG A 1 604 ? 8.258 -8.820 56.911 1.00 92.38 604 ARG A O 1
ATOM 4755 N N . LYS A 1 605 ? 10.315 -9.302 57.694 1.00 93.25 605 LYS A N 1
ATOM 4756 C CA . LYS A 1 605 ? 10.109 -8.716 59.030 1.00 93.25 605 LYS A CA 1
ATOM 4757 C C . LYS A 1 605 ? 9.818 -7.218 58.937 1.00 93.25 605 LYS A C 1
ATOM 4759 O O . LYS A 1 605 ? 8.866 -6.753 59.563 1.00 93.25 605 LYS A O 1
ATOM 4764 N N . ARG A 1 606 ? 10.581 -6.475 58.127 1.00 94.69 606 ARG A N 1
ATOM 4765 C CA . ARG A 1 606 ? 10.378 -5.035 57.901 1.00 94.69 606 ARG A CA 1
ATOM 4766 C C . ARG A 1 606 ? 9.020 -4.757 57.254 1.00 94.69 606 ARG A C 1
ATOM 4768 O O . ARG A 1 606 ? 8.304 -3.861 57.693 1.00 94.69 606 ARG A O 1
ATOM 4775 N N . TRP A 1 607 ? 8.613 -5.562 56.270 1.00 94.88 607 TRP A N 1
ATOM 4776 C CA . TRP A 1 607 ? 7.278 -5.475 55.673 1.00 94.88 607 TRP A CA 1
ATOM 4777 C C . TRP A 1 607 ? 6.159 -5.760 56.682 1.00 94.88 607 TRP A C 1
ATOM 4779 O O . TRP A 1 607 ? 5.165 -5.036 56.729 1.00 94.88 607 TRP A O 1
ATOM 4789 N N . ASP A 1 608 ? 6.319 -6.782 57.524 1.00 93.75 608 ASP A N 1
ATOM 4790 C CA . ASP A 1 608 ? 5.347 -7.104 58.569 1.00 93.75 608 ASP A CA 1
ATOM 4791 C C . ASP A 1 608 ? 5.226 -5.990 59.612 1.00 93.75 608 ASP A C 1
ATOM 4793 O O . ASP A 1 608 ? 4.114 -5.679 60.050 1.00 93.75 608 ASP A O 1
ATOM 4797 N N . GLN A 1 609 ? 6.339 -5.351 59.980 1.00 94.88 609 GLN A N 1
ATOM 4798 C CA . GLN A 1 609 ? 6.325 -4.150 60.814 1.00 94.88 609 GLN A CA 1
ATOM 4799 C C . GLN A 1 609 ? 5.590 -3.006 60.109 1.00 94.88 609 GLN A C 1
ATOM 4801 O O . GLN A 1 609 ? 4.642 -2.463 60.677 1.00 94.88 609 GLN A O 1
ATOM 4806 N N . PHE A 1 610 ? 5.940 -2.703 58.854 1.00 95.75 610 PHE A N 1
ATOM 4807 C CA . PHE A 1 610 ? 5.269 -1.678 58.050 1.00 95.75 610 PHE A CA 1
ATOM 4808 C C . PHE A 1 610 ? 3.758 -1.902 57.966 1.00 95.75 610 PHE A C 1
ATOM 4810 O O . PHE A 1 610 ? 2.970 -0.973 58.146 1.00 95.75 610 PHE A O 1
ATOM 4817 N N . ARG A 1 611 ? 3.330 -3.153 57.781 1.00 94.00 611 ARG A N 1
ATOM 4818 C CA . ARG A 1 611 ? 1.917 -3.532 57.785 1.00 94.00 611 ARG A CA 1
ATOM 4819 C C . ARG A 1 611 ? 1.255 -3.291 59.139 1.00 94.00 611 ARG A C 1
ATOM 4821 O O . ARG A 1 611 ? 0.167 -2.725 59.157 1.00 94.00 611 ARG A O 1
ATOM 4828 N N . ARG A 1 612 ? 1.871 -3.706 60.251 1.00 91.81 612 ARG A N 1
ATOM 4829 C CA . ARG A 1 612 ? 1.310 -3.520 61.605 1.00 91.81 612 ARG A CA 1
ATOM 4830 C C . ARG A 1 612 ? 1.144 -2.040 61.948 1.00 91.81 612 ARG A C 1
ATOM 4832 O O . ARG A 1 612 ? 0.071 -1.636 62.392 1.00 91.81 612 ARG A O 1
ATOM 4839 N N . TYR A 1 613 ? 2.170 -1.230 61.691 1.00 94.81 613 TYR A N 1
ATOM 4840 C CA . TYR A 1 613 ? 2.097 0.218 61.886 1.00 94.81 613 TYR A CA 1
ATOM 4841 C C . TYR A 1 613 ? 1.080 0.860 60.947 1.00 94.81 613 TYR A C 1
ATOM 4843 O O . TYR A 1 613 ? 0.262 1.654 61.391 1.00 94.81 613 TYR A O 1
ATOM 4851 N N . GLY A 1 614 ? 1.027 0.461 59.678 1.00 91.00 614 GLY A N 1
ATOM 4852 C CA . GLY A 1 614 ? 0.032 0.991 58.753 1.00 91.00 614 GLY A CA 1
ATOM 4853 C C . GLY A 1 614 ? -1.409 0.567 59.070 1.00 91.00 614 GLY A C 1
ATOM 4854 O O . GLY A 1 614 ? -2.342 1.342 58.881 1.00 91.00 614 GLY A O 1
ATOM 4855 N N . GLU A 1 615 ? -1.635 -0.628 59.616 1.00 86.75 615 GLU A N 1
ATOM 4856 C CA . GLU A 1 615 ? -2.953 -1.030 60.124 1.00 86.75 615 GLU A CA 1
ATOM 4857 C C . GLU A 1 615 ? -3.423 -0.143 61.279 1.00 86.75 615 GLU A C 1
ATOM 4859 O O . GLU A 1 615 ? -4.613 0.175 61.340 1.00 86.75 615 GLU A O 1
ATOM 4864 N N . ARG A 1 616 ? -2.491 0.290 62.135 1.00 87.94 616 ARG A N 1
ATOM 4865 C CA . ARG A 1 616 ? -2.738 1.214 63.245 1.00 87.94 616 ARG A CA 1
ATOM 4866 C C . ARG A 1 616 ? -2.917 2.662 62.773 1.00 87.94 616 ARG A C 1
ATOM 4868 O O . ARG A 1 616 ? -3.908 3.296 63.120 1.00 87.94 616 ARG A O 1
ATOM 4875 N N . ASN A 1 617 ? -1.975 3.168 61.983 1.00 91.38 617 ASN A N 1
ATOM 4876 C CA . ASN A 1 617 ? -1.821 4.590 61.672 1.00 91.38 617 ASN A CA 1
ATOM 4877 C C . ASN A 1 617 ? -2.577 5.012 60.404 1.00 91.38 617 ASN A C 1
ATOM 4879 O O . ASN A 1 617 ? -3.081 6.127 60.319 1.00 91.38 617 ASN A O 1
ATOM 4883 N N . CYS A 1 618 ? -2.721 4.121 59.417 1.00 88.25 618 CYS A N 1
ATOM 4884 C CA . CYS A 1 618 ? -3.392 4.419 58.152 1.00 88.25 618 CYS A CA 1
ATOM 4885 C C . CYS A 1 618 ? -4.496 3.392 57.806 1.00 88.25 618 CYS A C 1
ATOM 4887 O O . CYS A 1 618 ? -4.505 2.800 56.722 1.00 88.25 618 CYS A O 1
ATOM 4889 N N . PRO A 1 6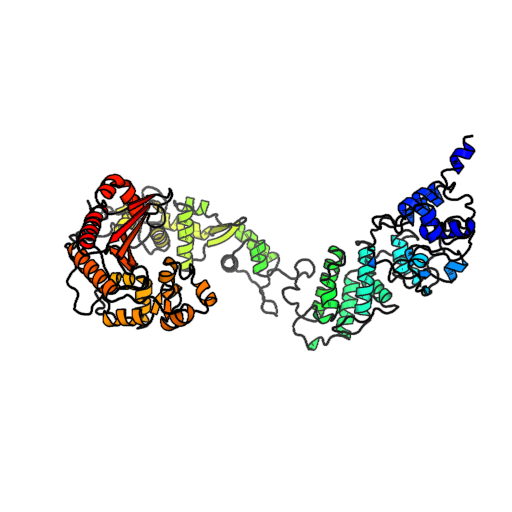19 ? -5.531 3.223 58.661 1.00 82.31 619 PRO A N 1
ATOM 4890 C CA . PRO A 1 619 ? -6.529 2.147 58.549 1.00 82.31 619 PRO A CA 1
ATOM 4891 C C . PRO A 1 619 ? -7.357 2.172 57.251 1.00 82.31 619 PRO A C 1
ATOM 4893 O O . PRO A 1 619 ? -7.939 1.160 56.848 1.00 82.31 619 PRO A O 1
ATOM 4896 N N . SER A 1 620 ? -7.401 3.319 56.564 1.00 83.12 620 SER A N 1
ATOM 4897 C CA . SER A 1 620 ? -8.053 3.471 55.256 1.00 83.12 620 SER A CA 1
ATOM 4898 C C . SER A 1 620 ? -7.297 2.784 54.111 1.00 83.12 620 SER A C 1
ATOM 4900 O O . SER A 1 620 ? -7.906 2.504 53.065 1.00 83.12 620 SER A O 1
ATOM 4902 N N . PHE A 1 621 ? -6.002 2.504 54.295 1.00 87.06 621 PHE A N 1
ATOM 4903 C CA . PHE A 1 621 ? -5.164 1.797 53.339 1.00 87.06 621 PHE A CA 1
ATOM 4904 C C . PHE A 1 621 ? -5.260 0.273 53.507 1.00 87.06 621 PHE A C 1
ATOM 4906 O O . PHE A 1 621 ? -5.245 -0.310 54.595 1.00 87.06 621 PHE A O 1
ATOM 4913 N N . THR A 1 622 ? -5.368 -0.398 52.367 1.00 87.19 622 THR A N 1
ATOM 4914 C CA . THR A 1 622 ? -5.179 -1.836 52.233 1.00 87.19 622 THR A CA 1
ATOM 4915 C C . THR A 1 622 ? -3.697 -2.080 51.984 1.00 87.19 622 THR A C 1
ATOM 4917 O O . THR A 1 622 ? -3.211 -1.825 50.882 1.00 87.19 622 THR A O 1
ATOM 4920 N N . ILE A 1 623 ? -3.006 -2.558 53.016 1.00 90.56 623 ILE A N 1
ATOM 4921 C CA . ILE A 1 623 ? -1.619 -3.018 52.947 1.00 90.56 623 ILE A CA 1
ATOM 4922 C C . ILE A 1 623 ? -1.664 -4.544 52.853 1.00 90.56 623 ILE A C 1
ATOM 4924 O O . ILE A 1 623 ? -2.298 -5.168 53.709 1.00 90.56 623 ILE A O 1
ATOM 4928 N N . PRO A 1 624 ? -1.098 -5.157 51.802 1.00 88.94 624 PRO A N 1
ATOM 4929 C CA . PRO A 1 624 ? -1.198 -6.593 51.635 1.00 88.94 624 PRO A CA 1
ATOM 4930 C C . PRO A 1 624 ? -0.391 -7.347 52.694 1.00 88.94 624 PRO A C 1
ATOM 4932 O O . PRO A 1 624 ? 0.727 -6.981 53.040 1.00 88.94 624 PRO A O 1
ATOM 4935 N N . SER A 1 625 ? -0.974 -8.432 53.196 1.00 86.50 625 SER A N 1
ATOM 4936 C CA . SER A 1 625 ? -0.334 -9.333 54.169 1.00 86.50 625 SER A CA 1
ATOM 4937 C C . SER A 1 625 ? 0.905 -10.054 53.640 1.00 86.50 625 SER A C 1
ATOM 4939 O O . SER A 1 625 ? 1.717 -10.534 54.419 1.00 86.50 625 SER A O 1
ATOM 4941 N N . ILE A 1 626 ? 1.038 -10.149 52.320 1.00 87.19 626 ILE A N 1
ATOM 4942 C CA . ILE A 1 626 ? 2.153 -10.799 51.644 1.00 87.19 626 ILE A CA 1
ATOM 4943 C C . ILE A 1 626 ? 2.730 -9.789 50.665 1.00 87.19 626 ILE A C 1
ATOM 4945 O O . ILE A 1 626 ? 1.984 -9.068 49.995 1.00 87.19 626 ILE A O 1
ATOM 4949 N N . MET A 1 627 ? 4.054 -9.750 50.590 1.00 87.50 627 MET A N 1
ATOM 4950 C CA . MET A 1 627 ? 4.763 -8.949 49.602 1.00 87.50 627 MET A CA 1
ATOM 4951 C C . MET A 1 627 ? 4.391 -9.437 48.199 1.00 87.50 627 MET A C 1
ATOM 4953 O O . MET A 1 627 ? 4.400 -10.638 47.932 1.00 87.50 627 MET A O 1
ATOM 4957 N N . GLY A 1 628 ? 4.006 -8.505 47.330 1.00 80.56 628 GLY A N 1
ATOM 4958 C CA . GLY A 1 628 ? 3.711 -8.802 45.931 1.00 80.56 628 GLY A CA 1
ATOM 4959 C C . GLY A 1 628 ? 4.980 -9.008 45.109 1.00 80.56 628 GLY A C 1
ATOM 4960 O O . GLY A 1 628 ? 6.092 -9.012 45.626 1.00 80.56 628 GLY A O 1
ATOM 4961 N N . ASP A 1 629 ? 4.805 -9.132 43.799 1.00 74.94 629 ASP A N 1
ATOM 4962 C CA . ASP A 1 629 ? 5.925 -9.218 42.867 1.00 74.94 629 ASP A CA 1
ATOM 4963 C C . ASP A 1 629 ? 6.490 -7.826 42.562 1.00 74.94 629 ASP A C 1
ATOM 4965 O O . ASP A 1 629 ? 5.814 -7.010 41.935 1.00 74.94 629 ASP A O 1
ATOM 4969 N N . GLY A 1 630 ? 7.725 -7.556 42.989 1.00 76.94 630 GLY A N 1
ATOM 4970 C CA . GLY A 1 630 ? 8.409 -6.286 42.738 1.00 76.94 630 GLY A CA 1
ATOM 4971 C C . GLY A 1 630 ? 7.870 -5.131 43.586 1.00 76.94 630 GLY A C 1
ATOM 4972 O O . GLY A 1 630 ? 7.975 -5.174 44.813 1.00 76.94 630 GLY A O 1
ATOM 4973 N N . ASP A 1 631 ? 7.327 -4.093 42.940 1.00 76.75 631 ASP A N 1
ATOM 4974 C CA . ASP A 1 631 ? 6.723 -2.939 43.616 1.00 76.75 631 ASP A CA 1
ATOM 4975 C C . ASP A 1 631 ? 5.397 -3.334 44.277 1.00 76.75 631 ASP A C 1
ATOM 4977 O O . ASP A 1 631 ? 4.405 -3.669 43.610 1.00 76.75 631 ASP A O 1
ATOM 4981 N N . MET A 1 632 ? 5.336 -3.210 45.598 1.00 86.94 632 MET A N 1
ATOM 4982 C CA . MET A 1 632 ? 4.103 -3.375 46.359 1.00 86.94 632 MET A CA 1
ATOM 4983 C C . MET A 1 632 ? 3.276 -2.101 46.221 1.00 86.94 632 MET A C 1
ATOM 4985 O O . MET A 1 632 ? 3.819 -1.003 46.219 1.00 86.94 632 MET A O 1
ATOM 4989 N N . ILE A 1 633 ? 1.953 -2.211 46.087 1.00 87.56 633 ILE A N 1
ATOM 4990 C CA . ILE A 1 633 ? 1.093 -1.020 46.068 1.00 87.56 633 ILE A CA 1
ATOM 4991 C C . ILE A 1 633 ? 0.112 -1.094 47.219 1.00 87.56 633 ILE A C 1
ATOM 4993 O O . ILE A 1 633 ? -0.670 -2.039 47.306 1.00 87.56 633 ILE A O 1
ATOM 4997 N N . ILE A 1 634 ? 0.118 -0.066 48.058 1.00 90.25 634 ILE A N 1
ATOM 4998 C CA . ILE A 1 634 ? -0.880 0.123 49.104 1.00 90.25 634 ILE A CA 1
ATOM 4999 C C . ILE A 1 634 ? -1.934 1.101 48.589 1.00 90.25 634 ILE A C 1
ATOM 5001 O O . ILE A 1 634 ? -1.612 2.172 48.079 1.00 90.25 634 ILE A O 1
ATOM 5005 N N . TYR A 1 635 ? -3.209 0.728 48.682 1.00 85.06 635 TYR A N 1
ATOM 5006 C CA . TYR A 1 635 ? -4.320 1.532 48.161 1.00 85.06 635 TYR A CA 1
ATOM 5007 C C . TYR A 1 635 ? -5.243 1.960 49.280 1.00 85.06 635 TYR A C 1
ATOM 5009 O O . TYR A 1 635 ? -5.598 1.147 50.129 1.00 85.06 635 TYR A O 1
ATOM 5017 N N . THR A 1 636 ? -5.781 3.171 49.201 1.00 84.00 636 THR A N 1
ATOM 5018 C CA . THR A 1 636 ? -7.020 3.467 49.929 1.00 84.00 636 THR A CA 1
ATOM 5019 C C . THR A 1 636 ? -8.133 2.517 49.479 1.00 84.00 636 THR A C 1
ATOM 5021 O O . THR A 1 636 ? -8.171 2.084 48.325 1.00 84.00 636 THR A O 1
ATOM 5024 N N . SER A 1 637 ? -9.097 2.222 50.353 1.00 71.62 637 SER A N 1
ATOM 5025 C CA . SER A 1 637 ? -10.246 1.360 50.008 1.00 71.62 637 SER A CA 1
ATOM 5026 C C . SER A 1 637 ? -11.017 1.842 48.763 1.00 71.62 637 SER A C 1
ATOM 5028 O O . SER A 1 637 ? -11.586 1.041 48.026 1.00 71.62 637 SER A O 1
ATOM 5030 N N . SER A 1 638 ? -10.984 3.151 48.484 1.00 73.88 638 SER A N 1
ATOM 5031 C CA . SER A 1 638 ? -11.578 3.763 47.287 1.00 73.88 638 SER A CA 1
ATOM 5032 C C . SER A 1 638 ? -10.724 3.657 46.013 1.00 73.88 638 SER A C 1
ATOM 5034 O O . SER A 1 638 ? -11.208 4.002 44.936 1.00 73.88 638 SER A O 1
ATOM 5036 N N . ARG A 1 639 ? -9.460 3.222 46.129 1.00 74.00 639 ARG A N 1
ATOM 5037 C CA . ARG A 1 639 ? -8.414 3.216 45.086 1.00 74.00 639 ARG A CA 1
ATOM 5038 C C . ARG A 1 639 ? -8.094 4.586 44.477 1.00 74.00 639 ARG A C 1
ATOM 5040 O O . ARG A 1 639 ? -7.442 4.657 43.443 1.00 74.00 639 ARG A O 1
ATOM 5047 N N . LYS A 1 640 ? -8.540 5.679 45.101 1.00 77.88 640 LYS A N 1
ATOM 5048 C CA . LYS A 1 640 ? -8.316 7.050 44.607 1.00 77.88 640 LYS A CA 1
ATOM 5049 C C . LYS A 1 640 ? -6.940 7.610 44.964 1.00 77.88 640 LYS A C 1
ATOM 5051 O O . LYS A 1 640 ? -6.549 8.622 44.398 1.00 77.88 640 LYS A O 1
ATOM 5056 N N . MET A 1 641 ? -6.256 6.959 45.898 1.00 84.38 641 MET A N 1
ATOM 5057 C CA . MET A 1 641 ? -4.915 7.288 46.367 1.00 84.38 641 MET A CA 1
ATOM 5058 C C . MET A 1 641 ? -4.157 5.988 46.624 1.00 84.38 641 MET A C 1
ATOM 5060 O O . MET A 1 641 ? -4.761 5.025 47.126 1.00 84.38 641 MET A O 1
ATOM 5064 N N . PHE A 1 642 ? -2.875 5.963 46.265 1.00 89.88 642 PHE A N 1
ATOM 5065 C CA . PHE A 1 642 ? -1.998 4.811 46.433 1.00 89.88 642 PHE A CA 1
ATOM 5066 C C . PHE A 1 642 ? -0.545 5.240 46.636 1.00 89.88 642 PHE A C 1
ATOM 5068 O O . PHE A 1 642 ? -0.138 6.266 46.105 1.00 89.88 642 PHE A O 1
ATOM 5075 N N . PHE A 1 643 ? 0.229 4.413 47.332 1.00 92.06 643 PHE A N 1
ATOM 5076 C CA . PHE A 1 643 ? 1.687 4.512 47.380 1.00 92.06 643 PHE A CA 1
ATOM 5077 C C . PHE A 1 643 ? 2.292 3.225 46.836 1.00 92.06 643 PHE A C 1
ATOM 5079 O O . PHE A 1 643 ? 1.750 2.136 47.048 1.00 92.06 643 PHE A O 1
ATOM 5086 N N . ARG A 1 644 ? 3.411 3.354 46.131 1.00 91.44 644 ARG A N 1
ATOM 5087 C CA . ARG A 1 644 ? 4.295 2.238 45.814 1.00 91.44 644 ARG A CA 1
ATOM 5088 C C . ARG A 1 644 ? 5.279 2.077 46.960 1.00 91.44 644 ARG A C 1
ATOM 5090 O O . ARG A 1 644 ? 5.799 3.064 47.460 1.00 91.44 644 ARG A O 1
ATOM 5097 N N . VAL A 1 645 ? 5.512 0.842 47.368 1.00 92.50 645 VAL A N 1
ATOM 5098 C CA . VAL A 1 645 ? 6.517 0.482 48.359 1.00 92.50 645 VAL A CA 1
ATOM 5099 C C . VAL A 1 645 ? 7.458 -0.507 47.693 1.00 92.50 645 VAL A C 1
ATOM 5101 O O . VAL A 1 645 ? 7.037 -1.583 47.263 1.00 92.50 645 VAL A O 1
ATOM 5104 N N . ILE A 1 646 ? 8.716 -0.121 47.561 1.00 90.06 646 ILE A N 1
ATOM 5105 C CA . ILE A 1 646 ? 9.762 -0.919 46.933 1.00 90.06 646 ILE A CA 1
ATOM 5106 C C . ILE A 1 646 ? 10.673 -1.401 48.050 1.00 90.06 646 ILE A C 1
ATOM 5108 O O . ILE A 1 646 ? 11.210 -0.598 48.803 1.00 90.06 646 ILE A O 1
ATOM 5112 N N . SER A 1 647 ? 10.820 -2.715 48.186 1.00 90.12 647 SER A N 1
ATOM 5113 C CA . SER A 1 647 ? 11.768 -3.270 49.152 1.00 90.12 647 SER A CA 1
ATOM 5114 C C . SER A 1 647 ? 13.186 -3.133 48.610 1.00 90.12 647 SER A C 1
ATOM 5116 O O . SER A 1 647 ? 13.413 -3.354 47.418 1.00 90.12 647 SER A O 1
ATOM 5118 N N . PHE A 1 648 ? 14.140 -2.864 49.482 1.00 89.50 648 PHE A N 1
ATOM 5119 C CA . PHE A 1 648 ? 15.578 -3.037 49.299 1.00 89.50 648 PHE A CA 1
ATOM 5120 C C . PHE A 1 648 ? 16.109 -3.852 50.492 1.00 89.50 648 PHE A C 1
ATOM 5122 O O . PHE A 1 648 ? 15.388 -3.994 51.484 1.00 89.50 648 PHE A O 1
ATOM 5129 N N . PRO A 1 649 ? 17.330 -4.418 50.424 1.00 88.56 649 PRO A N 1
ATOM 5130 C CA . PRO A 1 649 ? 17.879 -5.209 51.531 1.00 88.56 649 PRO A CA 1
ATOM 5131 C C . PRO A 1 649 ? 17.783 -4.491 52.890 1.00 88.56 649 PRO A C 1
ATOM 5133 O O . PRO A 1 649 ? 17.273 -5.055 53.864 1.00 88.56 649 PRO A O 1
ATOM 5136 N N . ASP A 1 650 ? 18.121 -3.202 52.915 1.00 92.44 650 ASP A N 1
ATOM 5137 C CA . ASP A 1 650 ? 18.256 -2.438 54.159 1.00 92.44 650 ASP A CA 1
ATOM 5138 C C . ASP A 1 650 ? 17.111 -1.447 54.422 1.00 92.44 650 ASP A C 1
ATOM 5140 O O . ASP A 1 650 ? 17.013 -0.899 55.517 1.00 92.44 650 ASP A O 1
ATOM 5144 N N . GLU A 1 651 ? 16.201 -1.243 53.464 1.00 94.50 651 GLU A N 1
ATOM 5145 C CA . GLU A 1 651 ? 15.154 -0.218 53.559 1.00 94.50 651 GLU A CA 1
ATOM 5146 C C . GLU A 1 651 ? 13.899 -0.541 52.734 1.00 94.50 651 GLU A C 1
ATOM 5148 O O . GLU A 1 651 ? 13.911 -1.403 51.855 1.00 94.50 651 GLU A O 1
ATOM 5153 N N . LEU A 1 652 ? 12.792 0.155 53.005 1.00 94.56 652 LEU A N 1
ATOM 5154 C CA . LEU A 1 652 ? 11.644 0.233 52.099 1.00 94.56 652 LEU A CA 1
ATOM 5155 C C . LEU A 1 652 ? 11.551 1.653 51.535 1.00 94.56 652 LEU A C 1
ATOM 5157 O O . LEU A 1 652 ? 11.430 2.615 52.285 1.00 94.56 652 LEU A O 1
ATOM 5161 N N . LEU A 1 653 ? 11.534 1.792 50.215 1.00 94.88 653 LEU A N 1
ATOM 5162 C CA . LEU A 1 653 ? 11.267 3.064 49.553 1.00 94.88 653 LEU A CA 1
ATOM 5163 C C . LEU A 1 653 ? 9.760 3.219 49.339 1.00 94.88 653 LEU A C 1
ATOM 5165 O O . LEU A 1 653 ? 9.158 2.482 48.557 1.00 94.88 653 LEU A O 1
ATOM 5169 N N . VAL A 1 654 ? 9.148 4.190 50.007 1.00 96.06 654 VAL A N 1
ATOM 5170 C CA . VAL A 1 654 ? 7.739 4.552 49.836 1.00 96.06 654 VAL A CA 1
ATOM 5171 C C . VAL A 1 654 ? 7.650 5.740 48.887 1.00 96.06 654 VAL A C 1
ATOM 5173 O O . VAL A 1 654 ? 8.253 6.775 49.140 1.00 96.06 654 VAL A O 1
ATOM 5176 N N . THR A 1 655 ? 6.904 5.611 47.789 1.00 94.44 655 THR A N 1
ATOM 5177 C CA . THR A 1 655 ? 6.842 6.631 46.735 1.00 94.44 655 THR A CA 1
ATOM 5178 C C . THR A 1 655 ? 5.458 6.768 46.099 1.00 94.44 655 THR A C 1
ATOM 5180 O O . THR A 1 655 ? 4.715 5.796 45.937 1.00 94.44 655 THR A O 1
ATOM 5183 N N . ILE A 1 656 ? 5.098 7.987 45.705 1.00 92.56 656 ILE A N 1
ATOM 5184 C CA . ILE A 1 656 ? 3.921 8.297 44.891 1.00 92.56 656 ILE A CA 1
ATOM 5185 C C . ILE A 1 656 ? 4.303 9.300 43.801 1.00 92.56 656 ILE A C 1
ATOM 5187 O O . ILE A 1 656 ? 5.018 10.269 44.041 1.00 92.56 656 ILE A O 1
ATOM 5191 N N . ARG A 1 657 ? 3.790 9.074 42.587 1.00 91.50 657 ARG A N 1
ATOM 5192 C CA . ARG A 1 657 ? 3.903 10.007 41.462 1.00 91.50 657 ARG A CA 1
ATOM 5193 C C . ARG A 1 657 ? 2.551 10.660 41.211 1.00 91.50 657 ARG A C 1
ATOM 5195 O O . ARG A 1 657 ? 1.577 9.959 40.931 1.00 91.50 657 ARG A O 1
ATOM 5202 N N . LEU A 1 658 ? 2.509 11.984 41.282 1.00 91.31 658 LEU A N 1
ATOM 5203 C CA . LEU A 1 658 ? 1.336 12.793 40.986 1.00 91.31 658 LEU A CA 1
ATOM 5204 C C . LEU A 1 658 ? 1.476 13.400 39.584 1.00 91.31 658 LEU A C 1
ATOM 5206 O O . LEU A 1 658 ? 2.395 14.171 39.338 1.00 91.31 658 LEU A O 1
ATOM 5210 N N . HIS A 1 659 ? 0.563 13.052 38.674 1.00 89.44 659 HIS A N 1
ATOM 5211 C CA . HIS A 1 659 ? 0.550 13.502 37.276 1.00 89.44 659 HIS A CA 1
ATOM 5212 C C . HIS A 1 659 ? -0.842 14.040 36.863 1.00 89.44 659 HIS A C 1
ATOM 5214 O O . HIS A 1 659 ? -1.857 13.424 37.234 1.00 89.44 659 HIS A O 1
ATOM 5220 N N . PRO A 1 660 ? -0.935 15.120 36.056 1.00 86.88 660 PRO A N 1
ATOM 5221 C CA . PRO A 1 660 ? -2.204 15.704 35.602 1.00 86.88 660 PRO A CA 1
ATOM 5222 C C . PRO A 1 660 ? -3.136 14.735 34.856 1.00 86.88 660 PRO A C 1
ATOM 5224 O O . PRO A 1 660 ? -4.356 14.799 35.028 1.00 86.88 660 PRO A O 1
ATOM 5227 N N . SER A 1 661 ? -2.587 13.826 34.041 1.00 83.94 661 SER A N 1
ATOM 5228 C CA . SER A 1 661 ? -3.366 12.799 33.322 1.00 83.94 661 SER A CA 1
ATOM 5229 C C . SER A 1 661 ? -3.587 11.526 34.141 1.00 83.94 661 SER A C 1
ATOM 5231 O O . SER A 1 661 ? -4.724 11.069 34.260 1.00 83.94 661 SER A O 1
ATOM 5233 N N . ASP A 1 662 ? -2.527 10.966 34.728 1.00 76.56 662 ASP A N 1
ATOM 5234 C CA . ASP A 1 662 ? -2.545 9.588 35.240 1.00 76.56 662 ASP A CA 1
ATOM 5235 C C . ASP A 1 662 ? -3.193 9.504 36.621 1.00 76.56 662 ASP A C 1
ATOM 5237 O O . ASP A 1 662 ? -3.874 8.532 36.952 1.00 76.56 662 ASP A O 1
ATOM 5241 N N . THR A 1 663 ? -3.047 10.564 37.416 1.00 82.62 663 THR A N 1
ATOM 5242 C CA . THR A 1 663 ? -3.631 10.681 38.753 1.00 82.62 663 THR A CA 1
ATOM 5243 C C . THR A 1 663 ? -4.416 11.982 38.885 1.00 82.62 663 THR A C 1
ATOM 5245 O O . THR A 1 663 ? -4.353 12.640 39.920 1.00 82.62 663 THR A O 1
ATOM 5248 N N . ARG A 1 664 ? -5.188 12.357 37.853 1.00 84.31 664 ARG A N 1
ATOM 5249 C CA . ARG A 1 664 ? -5.887 13.656 37.731 1.00 84.31 664 ARG A CA 1
ATOM 5250 C C . ARG A 1 664 ? -6.570 14.145 39.011 1.00 84.31 664 ARG A C 1
ATOM 5252 O O . ARG A 1 664 ? -6.506 15.322 39.344 1.00 84.31 664 ARG A O 1
ATOM 5259 N N . ARG A 1 665 ? -7.238 13.247 39.742 1.00 82.88 665 ARG A N 1
ATOM 5260 C CA . ARG A 1 665 ? -7.893 13.591 41.014 1.00 82.88 665 ARG A CA 1
ATOM 5261 C C . ARG A 1 665 ? -6.888 13.903 42.121 1.00 82.88 665 ARG A C 1
ATOM 5263 O O . ARG A 1 665 ? -7.084 14.887 42.822 1.00 82.88 665 ARG A O 1
ATOM 5270 N N . ALA A 1 666 ? -5.880 13.052 42.305 1.00 86.50 666 ALA A N 1
ATOM 5271 C CA . ALA A 1 666 ? -4.869 13.258 43.336 1.00 86.50 666 ALA A CA 1
ATOM 5272 C C . ALA A 1 666 ? -4.020 14.491 43.036 1.00 86.50 666 ALA A C 1
ATOM 5274 O O . ALA A 1 666 ? -3.768 15.275 43.938 1.00 86.50 666 ALA A O 1
ATOM 5275 N N . TRP A 1 667 ? -3.715 14.717 41.757 1.00 90.50 667 TRP A N 1
ATOM 5276 C CA . TRP A 1 667 ? -3.106 15.948 41.269 1.00 90.50 667 TRP A CA 1
ATOM 5277 C C . TRP A 1 667 ? -3.943 17.177 41.628 1.00 90.50 667 TRP A C 1
ATOM 5279 O O . TRP A 1 667 ? -3.425 18.123 42.204 1.00 90.50 667 TRP A O 1
ATOM 5289 N N . ARG A 1 668 ? -5.254 17.153 41.356 1.00 90.25 668 ARG A N 1
ATOM 5290 C CA . ARG A 1 668 ? -6.139 18.274 41.694 1.00 90.25 668 ARG A CA 1
ATOM 5291 C C . ARG A 1 668 ? -6.170 18.560 43.199 1.00 90.25 668 ARG A C 1
ATOM 5293 O O . ARG A 1 668 ? -5.994 19.703 43.585 1.00 90.25 668 ARG A O 1
ATOM 5300 N N . ILE A 1 669 ? -6.357 17.530 44.028 1.00 89.00 669 ILE A N 1
ATOM 5301 C CA . ILE A 1 669 ? -6.390 17.679 45.496 1.00 89.00 669 ILE A CA 1
ATOM 5302 C C . ILE A 1 669 ? -5.053 18.212 46.015 1.00 89.00 669 ILE A C 1
ATOM 5304 O O . ILE A 1 669 ? -5.043 19.091 46.871 1.00 89.00 669 ILE A O 1
ATOM 5308 N N . TYR A 1 670 ? -3.942 17.703 45.474 1.00 91.12 670 TYR A N 1
ATOM 5309 C CA . TYR A 1 670 ? -2.607 18.200 45.777 1.00 91.12 670 TYR A CA 1
ATOM 5310 C C . TYR A 1 670 ? -2.479 19.689 45.455 1.00 91.12 670 TYR A C 1
ATOM 5312 O O . TYR A 1 670 ? -2.137 20.461 46.337 1.00 91.12 670 TYR A O 1
ATOM 5320 N N . ARG A 1 671 ? -2.843 20.111 44.239 1.00 92.56 671 ARG A N 1
ATOM 5321 C CA . ARG A 1 671 ? -2.780 21.521 43.823 1.00 92.56 671 ARG A CA 1
ATOM 5322 C C . ARG A 1 671 ? -3.680 22.440 44.649 1.00 92.56 671 ARG A C 1
ATOM 5324 O O . ARG A 1 671 ? -3.321 23.586 44.871 1.00 92.56 671 ARG A O 1
ATOM 5331 N N . GLU A 1 672 ? -4.827 21.945 45.107 1.00 92.69 672 GLU A N 1
ATOM 5332 C CA . GLU A 1 672 ? -5.745 22.691 45.980 1.00 92.69 672 GLU A CA 1
ATOM 5333 C C . GLU A 1 672 ? -5.220 22.831 47.426 1.00 92.69 672 GLU A C 1
ATOM 5335 O O . GLU A 1 672 ? -5.671 23.720 48.139 1.00 92.69 672 GLU A O 1
ATOM 5340 N N . ASN A 1 673 ? -4.296 21.969 47.876 1.00 93.31 673 ASN A N 1
ATOM 5341 C CA . ASN A 1 673 ? -3.856 21.881 49.280 1.00 93.31 673 ASN A CA 1
ATOM 5342 C C . ASN A 1 673 ? -2.325 21.761 49.421 1.00 93.31 673 ASN A C 1
ATOM 5344 O O . ASN A 1 673 ? -1.831 21.138 50.364 1.00 93.31 673 ASN A O 1
ATOM 5348 N N . GLU A 1 674 ? -1.569 22.312 48.472 1.00 93.31 674 GLU A N 1
ATOM 5349 C CA . GLU A 1 674 ? -0.146 22.008 48.279 1.00 93.31 674 GLU A CA 1
ATOM 5350 C C . GLU A 1 674 ? 0.697 22.277 49.533 1.00 93.31 674 GLU A C 1
ATOM 5352 O O . GLU A 1 674 ? 1.394 21.383 50.014 1.00 93.31 674 GLU A O 1
ATOM 5357 N N . GLU A 1 675 ? 0.579 23.467 50.122 1.00 94.56 675 GLU A N 1
ATOM 5358 C CA . GLU A 1 675 ? 1.339 23.844 51.321 1.00 94.56 675 GLU A CA 1
ATOM 5359 C C . GLU A 1 675 ? 1.009 22.983 52.544 1.00 94.56 675 GLU A C 1
ATOM 5361 O O . GLU A 1 675 ? 1.885 22.686 53.357 1.00 94.56 675 GLU A O 1
ATOM 5366 N N . ALA A 1 676 ? -0.259 22.600 52.709 1.00 94.44 676 ALA A N 1
ATOM 5367 C CA . ALA A 1 676 ? -0.694 21.787 53.839 1.00 94.44 676 ALA A CA 1
ATOM 5368 C C . ALA A 1 676 ? -0.180 20.349 53.704 1.00 94.44 676 ALA A C 1
ATOM 5370 O O . ALA A 1 676 ? 0.306 19.771 54.672 1.00 94.44 676 ALA A O 1
ATOM 5371 N N . ILE A 1 677 ? -0.219 19.793 52.489 1.00 95.00 677 ILE A N 1
ATOM 5372 C CA . ILE A 1 677 ? 0.290 18.447 52.209 1.00 95.00 677 ILE A CA 1
ATOM 5373 C C . ILE A 1 677 ? 1.821 18.405 52.318 1.00 95.00 677 ILE A C 1
ATOM 5375 O O . ILE A 1 677 ? 2.354 17.443 52.865 1.00 95.00 677 ILE A O 1
ATOM 5379 N N . ARG A 1 678 ? 2.540 19.436 51.851 1.00 95.12 678 ARG A N 1
ATOM 5380 C CA . ARG A 1 678 ? 4.005 19.523 52.003 1.00 95.12 678 ARG A CA 1
ATOM 5381 C C . ARG A 1 678 ? 4.434 19.606 53.467 1.00 95.12 678 ARG A C 1
ATOM 5383 O O . ARG A 1 678 ? 5.399 18.953 53.841 1.00 95.12 678 ARG A O 1
ATOM 5390 N N . ARG A 1 679 ? 3.697 20.355 54.296 1.00 95.25 679 ARG A N 1
ATOM 5391 C CA . ARG A 1 679 ? 3.926 20.401 55.751 1.00 95.25 679 ARG A CA 1
ATOM 5392 C C . ARG A 1 679 ? 3.622 19.075 56.440 1.00 95.25 679 ARG A C 1
ATOM 5394 O O . ARG A 1 679 ? 4.318 18.721 57.382 1.00 95.25 679 ARG A O 1
ATOM 5401 N N . LEU A 1 680 ? 2.596 18.366 55.974 1.00 95.62 680 LEU A N 1
ATOM 5402 C CA . LEU A 1 680 ? 2.220 17.068 56.521 1.00 95.62 680 LEU A CA 1
ATOM 5403 C C . LEU A 1 680 ? 3.255 15.978 56.203 1.00 95.62 680 LEU A C 1
ATOM 5405 O O . LEU A 1 680 ? 3.588 15.182 57.069 1.00 95.62 680 LEU A O 1
ATOM 5409 N N . LEU A 1 681 ? 3.745 15.923 54.964 1.00 95.50 681 LEU A N 1
ATOM 5410 C CA . LEU A 1 681 ? 4.693 14.901 54.509 1.00 95.50 681 LEU A CA 1
ATOM 5411 C C . LEU A 1 681 ? 6.145 15.369 54.696 1.00 95.50 681 LEU A C 1
ATOM 5413 O O . LEU A 1 681 ? 6.919 15.395 53.734 1.00 95.50 681 LEU A O 1
ATOM 5417 N N . VAL A 1 682 ? 6.504 15.792 55.912 1.00 95.19 682 VAL A N 1
ATOM 5418 C CA . VAL A 1 682 ? 7.831 16.362 56.207 1.00 95.19 682 VAL A CA 1
ATOM 5419 C C . VAL A 1 682 ? 8.944 15.318 56.097 1.00 95.19 682 VAL A C 1
ATOM 5421 O O . VAL A 1 682 ? 10.058 15.651 55.696 1.00 95.19 682 VAL A O 1
ATOM 5424 N N . SER A 1 683 ? 8.639 14.044 56.369 1.00 94.50 683 SER A N 1
ATOM 5425 C CA . SER A 1 683 ? 9.588 12.938 56.194 1.00 94.50 683 SER A CA 1
ATOM 5426 C C . SER A 1 683 ? 9.847 12.567 54.725 1.00 94.50 683 SER A C 1
ATOM 5428 O O . SER A 1 683 ? 10.727 11.751 54.434 1.00 94.50 683 SER A O 1
ATOM 5430 N N . PHE A 1 684 ? 9.097 13.145 53.777 1.00 96.94 684 PHE A N 1
ATOM 5431 C CA . PHE A 1 684 ? 9.222 12.847 52.355 1.00 96.94 684 PHE A CA 1
ATOM 5432 C C . PHE A 1 684 ? 10.045 13.886 51.602 1.00 96.94 684 PHE A C 1
ATOM 5434 O O . PHE A 1 684 ? 9.890 15.098 51.745 1.00 96.94 684 PHE A O 1
ATOM 5441 N N . ARG A 1 685 ? 10.867 13.388 50.677 1.00 96.06 685 ARG A N 1
ATOM 5442 C CA . ARG A 1 685 ? 11.541 14.196 49.669 1.00 96.06 685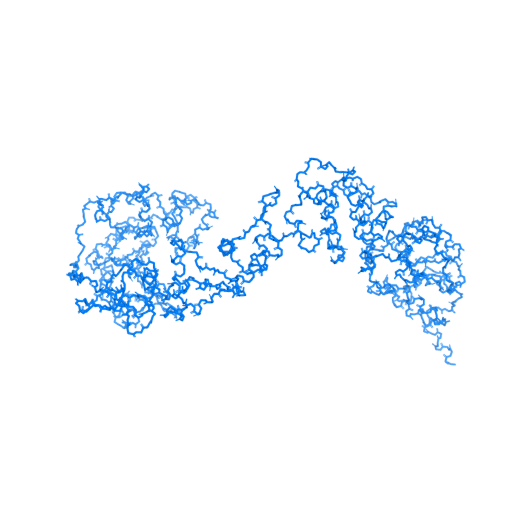 ARG A CA 1
ATOM 5443 C C . ARG A 1 685 ? 10.614 14.444 48.484 1.00 96.06 685 ARG A C 1
ATOM 5445 O O . ARG A 1 685 ? 9.993 13.520 47.954 1.00 96.06 685 ARG A O 1
ATOM 5452 N N . TRP A 1 686 ? 10.608 15.690 48.030 1.00 95.50 686 TRP A N 1
ATOM 5453 C CA . TRP A 1 686 ? 9.835 16.168 46.890 1.00 95.50 686 TRP A CA 1
ATOM 5454 C C . TRP A 1 686 ? 10.749 16.370 45.683 1.00 95.50 686 TRP A C 1
ATOM 5456 O O . TRP A 1 686 ? 11.821 16.964 45.806 1.00 95.50 686 TRP A O 1
ATOM 5466 N N . ILE A 1 687 ? 10.343 15.850 44.527 1.00 94.00 687 ILE A N 1
ATOM 5467 C CA . ILE A 1 687 ? 11.055 15.994 43.255 1.00 94.00 687 ILE A CA 1
ATOM 5468 C C . ILE A 1 687 ? 10.044 16.477 42.216 1.00 94.00 687 ILE A C 1
ATOM 5470 O O . ILE A 1 687 ? 9.116 15.743 41.871 1.00 94.00 687 ILE A O 1
ATOM 5474 N N . ASP A 1 688 ? 10.228 17.703 41.734 1.00 90.88 688 ASP A N 1
ATOM 5475 C CA . ASP A 1 688 ? 9.361 18.351 40.751 1.00 90.88 688 ASP A CA 1
ATOM 5476 C C . ASP A 1 688 ? 10.060 18.379 39.379 1.00 90.88 688 ASP A C 1
ATOM 5478 O O . ASP A 1 688 ? 11.171 18.888 39.264 1.00 90.88 688 ASP A O 1
ATOM 5482 N N . ASP A 1 689 ? 9.414 17.824 38.346 1.00 79.94 689 ASP A N 1
ATOM 5483 C CA . ASP A 1 689 ? 9.957 17.689 36.973 1.00 79.94 689 ASP A CA 1
ATOM 5484 C C . ASP A 1 689 ? 9.137 18.505 35.946 1.00 79.94 689 ASP A C 1
ATOM 5486 O O . ASP A 1 689 ? 9.055 18.180 34.766 1.00 79.94 689 ASP A O 1
ATOM 5490 N N . GLY A 1 690 ? 8.415 19.533 36.411 1.00 79.38 690 GLY A N 1
ATOM 5491 C CA . GLY A 1 690 ? 7.535 20.390 35.598 1.00 79.38 690 GLY A CA 1
ATOM 5492 C C . GLY A 1 690 ? 6.218 19.734 35.152 1.00 79.38 690 GLY A C 1
ATOM 5493 O O . GLY A 1 690 ? 5.160 20.356 35.238 1.00 79.38 690 GLY A O 1
ATOM 5494 N N . GLU A 1 691 ? 6.247 18.468 34.733 1.00 83.25 691 GLU A N 1
ATOM 5495 C CA . GLU A 1 691 ? 5.059 17.716 34.294 1.00 83.25 691 GLU A CA 1
ATOM 5496 C C . GLU A 1 691 ? 4.432 16.860 35.407 1.00 83.25 691 GLU A C 1
ATOM 5498 O O . GLU A 1 691 ? 3.249 16.511 35.351 1.00 83.25 691 GLU A O 1
ATOM 5503 N N . TYR A 1 692 ? 5.212 16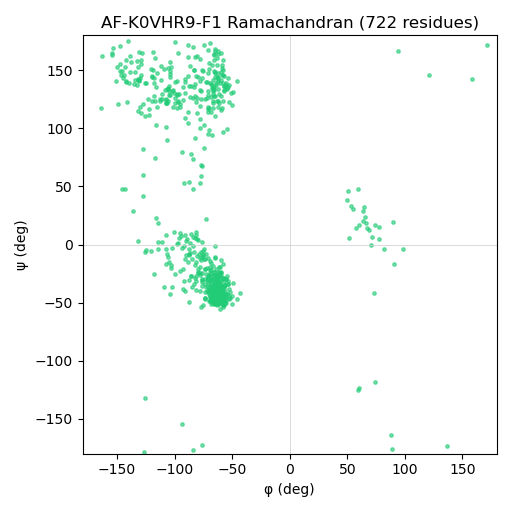.504 36.429 1.00 88.56 692 TYR A N 1
ATOM 5504 C CA . TYR A 1 692 ? 4.767 15.698 37.564 1.00 88.56 692 TYR A CA 1
ATOM 5505 C C . TYR A 1 692 ? 5.596 15.966 38.818 1.00 88.56 692 TYR A C 1
ATOM 5507 O O . TYR A 1 692 ? 6.711 16.480 38.753 1.00 88.56 692 TYR A O 1
ATOM 5515 N N . THR A 1 693 ? 5.043 15.541 39.952 1.00 92.25 693 THR A N 1
ATOM 5516 C CA . THR A 1 693 ? 5.699 15.590 41.261 1.00 92.25 693 THR A CA 1
ATOM 5517 C C . THR A 1 693 ? 5.860 14.169 41.788 1.00 92.25 693 THR A C 1
ATOM 5519 O O . THR A 1 693 ? 4.890 13.402 41.831 1.00 92.25 693 THR A O 1
ATOM 5522 N N . VAL A 1 694 ? 7.076 13.797 42.181 1.00 93.00 694 VAL A N 1
ATOM 5523 C CA . VAL A 1 694 ? 7.367 12.546 42.892 1.00 93.00 694 VAL A CA 1
ATOM 5524 C C . VAL A 1 694 ? 7.609 12.859 44.358 1.00 93.00 694 VAL A C 1
ATOM 5526 O O . VAL A 1 694 ? 8.425 13.713 44.695 1.00 93.00 694 VAL A O 1
ATOM 5529 N N . ILE A 1 695 ? 6.903 12.138 45.221 1.00 95.00 695 ILE A N 1
ATOM 5530 C CA . ILE A 1 695 ? 7.018 12.241 46.672 1.00 95.00 695 ILE A CA 1
ATOM 5531 C C . ILE A 1 695 ? 7.551 10.902 47.157 1.00 95.00 695 ILE A C 1
ATOM 5533 O O . ILE A 1 695 ? 6.897 9.881 46.930 1.00 95.00 695 ILE A O 1
ATOM 5537 N N . GLN A 1 696 ? 8.731 10.878 47.776 1.00 96.25 696 GLN A N 1
ATOM 5538 C CA . GLN A 1 696 ? 9.361 9.623 48.185 1.00 96.25 696 GLN A CA 1
ATOM 5539 C C . GLN A 1 696 ? 10.163 9.715 49.483 1.00 96.25 696 GLN A C 1
ATOM 5541 O O . GLN A 1 696 ? 10.752 10.748 49.780 1.00 96.25 696 GLN A O 1
ATOM 5546 N N . THR A 1 697 ? 10.215 8.616 50.232 1.00 97.31 697 THR A N 1
ATOM 5547 C CA . THR A 1 697 ? 11.022 8.476 51.452 1.00 97.31 697 THR A CA 1
ATOM 5548 C C . THR A 1 697 ? 11.504 7.038 51.624 1.00 97.31 697 THR A C 1
ATOM 5550 O O . THR A 1 697 ? 10.830 6.107 51.177 1.00 97.31 697 THR A O 1
ATOM 5553 N N . ALA A 1 698 ? 12.668 6.853 52.241 1.00 96.12 698 ALA A N 1
ATOM 5554 C CA . ALA A 1 698 ? 13.223 5.543 52.565 1.00 96.12 698 ALA A CA 1
ATOM 5555 C C . ALA A 1 698 ? 13.056 5.279 54.066 1.00 96.12 698 ALA A C 1
ATOM 5557 O O . ALA A 1 698 ? 13.440 6.119 54.872 1.00 96.12 698 ALA A O 1
ATOM 5558 N N . VAL A 1 699 ? 12.494 4.124 54.432 1.00 95.56 699 VAL A N 1
ATOM 5559 C CA . VAL A 1 699 ? 12.297 3.712 55.831 1.00 95.56 699 VAL A CA 1
ATOM 5560 C C . VAL A 1 699 ? 13.171 2.510 56.164 1.00 95.56 699 VAL A C 1
ATOM 5562 O O . VAL A 1 699 ? 13.110 1.485 55.477 1.00 95.56 699 VAL A O 1
ATOM 5565 N N . LYS A 1 700 ? 13.992 2.620 57.209 1.00 94.00 700 LYS A N 1
ATOM 5566 C CA . LYS A 1 700 ? 14.990 1.601 57.571 1.00 94.00 700 LYS A CA 1
ATOM 5567 C C . LYS A 1 700 ? 14.559 0.778 58.774 1.00 94.00 700 LYS A C 1
ATOM 5569 O O . LYS A 1 700 ? 14.677 -0.453 58.750 1.00 94.00 700 LYS A O 1
ATOM 5574 N N . ASP A 1 701 ? 14.009 1.447 59.782 1.00 94.56 701 ASP A N 1
ATOM 5575 C CA . ASP A 1 701 ? 13.658 0.859 61.071 1.00 94.56 701 ASP A CA 1
ATOM 5576 C C . ASP A 1 701 ? 12.197 1.113 61.484 1.00 94.56 701 ASP A C 1
ATOM 5578 O O . ASP A 1 701 ? 11.388 1.680 60.747 1.00 94.56 701 ASP A O 1
ATOM 5582 N N . SER A 1 702 ? 11.823 0.629 62.671 1.00 93.81 702 SER A N 1
ATOM 5583 C CA . SER A 1 702 ? 10.457 0.760 63.184 1.00 93.81 702 SER A CA 1
ATOM 5584 C C . SER A 1 702 ? 10.050 2.207 63.498 1.00 93.81 702 SER A C 1
ATOM 5586 O O . SER A 1 702 ? 8.854 2.497 63.455 1.00 93.81 702 SER A O 1
ATOM 5588 N N . ALA A 1 703 ? 10.996 3.100 63.808 1.00 95.31 703 ALA A N 1
ATOM 5589 C CA . ALA A 1 703 ? 10.704 4.503 64.092 1.00 95.31 703 ALA A CA 1
ATOM 5590 C C . ALA A 1 703 ? 10.357 5.249 62.797 1.00 95.31 703 ALA A C 1
ATOM 5592 O O . ALA A 1 703 ? 9.315 5.906 62.737 1.00 95.31 703 ALA A O 1
ATOM 5593 N N . ASP A 1 704 ? 11.146 5.044 61.737 1.00 95.81 704 ASP A N 1
ATOM 5594 C CA . ASP A 1 704 ? 10.852 5.574 60.399 1.00 95.81 704 ASP A CA 1
ATOM 5595 C C . ASP A 1 704 ? 9.478 5.103 59.907 1.00 95.81 704 ASP A C 1
ATOM 5597 O O . ASP A 1 704 ? 8.656 5.880 59.413 1.00 95.81 704 ASP A O 1
ATOM 5601 N N . ILE A 1 705 ? 9.208 3.803 60.069 1.00 96.44 705 ILE A N 1
ATOM 5602 C CA . ILE A 1 705 ? 7.948 3.177 59.669 1.00 96.44 705 ILE A CA 1
ATOM 5603 C C . ILE A 1 705 ? 6.754 3.815 60.398 1.00 96.44 705 ILE A C 1
ATOM 5605 O O . ILE A 1 705 ? 5.719 4.067 59.772 1.00 96.44 705 ILE A O 1
ATOM 5609 N N . ASP A 1 706 ? 6.862 4.064 61.705 1.00 96.62 706 ASP A N 1
ATOM 5610 C CA . ASP A 1 706 ? 5.787 4.685 62.484 1.00 96.62 706 ASP A CA 1
ATOM 5611 C C . ASP A 1 706 ? 5.486 6.099 61.976 1.00 96.62 706 ASP A C 1
ATOM 5613 O O . ASP A 1 706 ? 4.336 6.396 61.650 1.00 96.62 706 ASP A O 1
ATOM 5617 N N . VAL A 1 707 ? 6.517 6.937 61.820 1.00 96.94 707 VAL A N 1
ATO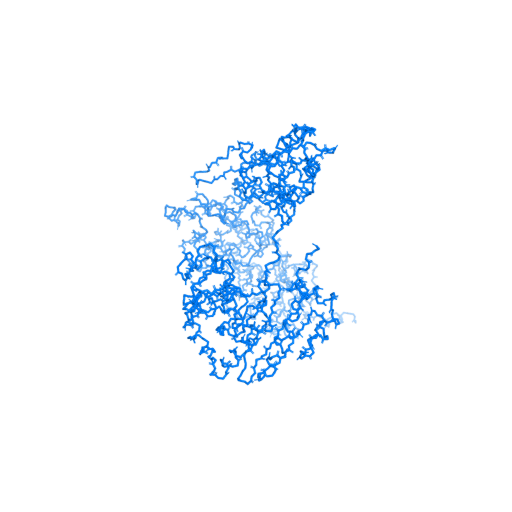M 5618 C CA . VAL A 1 707 ? 6.380 8.317 61.324 1.00 96.94 707 VAL A CA 1
ATOM 5619 C C . VAL A 1 707 ? 5.732 8.335 59.940 1.00 96.94 707 VAL A C 1
ATOM 5621 O O . VAL A 1 707 ? 4.676 8.942 59.754 1.00 96.94 707 VAL A O 1
ATOM 5624 N N . VAL A 1 708 ? 6.291 7.589 58.986 1.00 96.50 708 VAL A N 1
ATOM 5625 C CA . VAL A 1 708 ? 5.808 7.575 57.598 1.00 96.50 708 VAL A CA 1
ATOM 5626 C C . VAL A 1 708 ? 4.372 7.060 57.501 1.00 96.50 708 VAL A C 1
ATOM 5628 O O . VAL A 1 708 ? 3.559 7.591 56.742 1.00 96.50 708 VAL A O 1
ATOM 5631 N N . THR A 1 709 ? 4.008 6.035 58.273 1.00 95.44 709 THR A N 1
ATOM 5632 C CA . THR A 1 709 ? 2.634 5.511 58.244 1.00 95.44 709 THR A CA 1
ATOM 5633 C C . THR A 1 709 ? 1.616 6.454 58.892 1.00 95.44 709 THR A C 1
ATOM 5635 O O . THR A 1 709 ? 0.464 6.451 58.447 1.00 95.44 709 THR A O 1
ATOM 5638 N N . ARG A 1 710 ? 2.006 7.283 59.876 1.00 94.69 710 ARG A N 1
ATOM 5639 C CA . ARG A 1 710 ? 1.159 8.365 60.422 1.00 94.69 710 ARG A CA 1
ATOM 5640 C C . ARG A 1 710 ? 0.919 9.455 59.389 1.00 94.69 710 ARG A C 1
ATOM 5642 O O . ARG A 1 710 ? -0.238 9.746 59.095 1.00 94.69 710 ARG A O 1
ATOM 5649 N N . GLU A 1 711 ? 1.980 9.952 58.758 1.00 95.50 711 GLU A N 1
ATOM 5650 C CA . GLU A 1 711 ? 1.886 10.972 57.705 1.00 95.50 711 GLU A CA 1
ATOM 5651 C C . GLU A 1 711 ? 0.990 10.505 56.538 1.00 95.50 711 GLU A C 1
ATOM 5653 O O . GLU A 1 711 ? 0.088 11.221 56.095 1.00 95.50 711 GLU A O 1
ATOM 5658 N N . ILE A 1 712 ? 1.146 9.251 56.084 1.00 93.88 712 ILE A N 1
ATOM 5659 C CA . ILE A 1 712 ? 0.266 8.638 55.068 1.00 93.88 712 ILE A CA 1
ATOM 5660 C C . ILE A 1 712 ? -1.187 8.527 55.560 1.00 93.88 712 ILE A C 1
ATOM 5662 O O . ILE A 1 712 ? -2.128 8.669 54.771 1.00 93.88 712 ILE A O 1
ATOM 5666 N N . GLY A 1 713 ? -1.387 8.218 56.842 1.00 89.69 713 GLY A N 1
ATOM 5667 C CA . GLY A 1 713 ? -2.703 8.108 57.467 1.00 89.69 713 GLY A CA 1
ATOM 5668 C C . GLY A 1 713 ? -3.455 9.433 57.470 1.00 89.69 713 GLY A C 1
ATOM 5669 O O . GLY A 1 713 ? -4.583 9.497 56.968 1.00 89.69 713 GLY A O 1
ATOM 5670 N N . GLU A 1 714 ? -2.807 10.487 57.953 1.00 90.69 714 GLU A N 1
ATOM 5671 C CA . GLU A 1 714 ? -3.325 11.858 57.999 1.00 90.69 714 GLU A CA 1
ATOM 5672 C C . GLU A 1 714 ? -3.571 12.418 56.595 1.00 90.69 714 GLU A C 1
ATOM 5674 O O . GLU A 1 714 ? -4.581 13.081 56.348 1.00 90.69 714 GLU A O 1
ATOM 5679 N N . LEU A 1 715 ? -2.743 12.034 55.614 1.00 90.31 715 LEU A N 1
ATOM 5680 C CA . LEU A 1 715 ? -2.932 12.450 54.225 1.00 90.31 715 LEU A CA 1
ATOM 5681 C C . LEU A 1 715 ? -4.309 12.039 53.701 1.00 90.31 715 LEU A C 1
ATOM 5683 O O . LEU A 1 715 ? -4.872 12.717 52.842 1.00 90.31 715 LEU A O 1
ATOM 5687 N N . THR A 1 716 ? -4.897 10.954 54.220 1.00 84.88 716 THR A N 1
ATOM 5688 C CA . THR A 1 716 ? -6.225 10.510 53.780 1.00 84.88 716 THR A CA 1
ATOM 5689 C C . THR A 1 716 ? -7.326 11.530 54.028 1.00 84.88 716 THR A C 1
ATOM 5691 O O . THR A 1 716 ? -8.318 11.493 53.296 1.00 84.88 716 THR A O 1
ATOM 5694 N N . ASP A 1 717 ? -7.169 12.456 54.972 1.00 84.44 717 ASP A N 1
ATOM 5695 C CA . ASP A 1 717 ? -8.203 13.437 55.302 1.00 84.44 717 ASP A CA 1
ATOM 5696 C C . ASP A 1 717 ? -8.439 14.451 54.177 1.00 84.44 717 ASP A C 1
ATOM 5698 O O . ASP A 1 717 ? -9.588 14.819 53.924 1.00 84.44 717 ASP A O 1
ATOM 5702 N N . PHE A 1 718 ? -7.412 14.769 53.383 1.00 84.75 718 PHE A N 1
ATOM 5703 C CA . PHE A 1 718 ? -7.556 15.563 52.152 1.00 84.75 718 PHE A CA 1
ATOM 5704 C C . PHE A 1 718 ? -8.317 14.817 51.043 1.00 84.75 718 PHE A C 1
ATOM 5706 O O . PHE A 1 718 ? -8.869 15.416 50.120 1.00 84.75 718 PHE A O 1
ATOM 5713 N N . PHE A 1 719 ? -8.359 13.484 51.111 1.00 77.44 719 PHE A N 1
ATOM 5714 C CA . PHE A 1 719 ? -8.926 12.622 50.070 1.00 77.44 719 PHE A CA 1
ATOM 5715 C C . PHE A 1 719 ? -10.282 12.018 5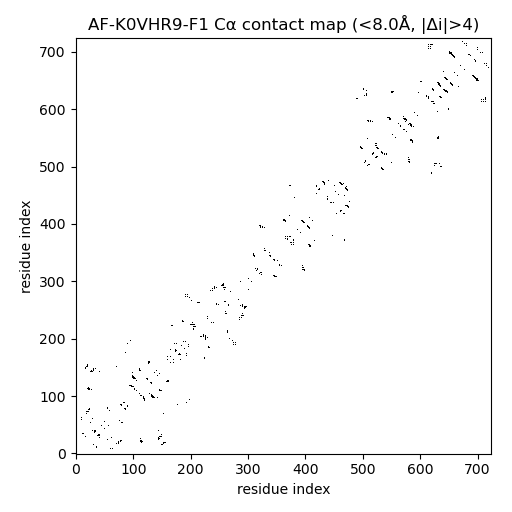0.453 1.00 77.44 719 PHE A C 1
ATOM 5717 O O . PHE A 1 719 ? -10.972 11.457 49.583 1.00 77.44 719 PHE A O 1
ATOM 5724 N N . ARG A 1 720 ? -10.686 12.141 51.724 1.00 68.12 720 ARG A N 1
ATOM 5725 C CA . ARG A 1 720 ? -12.009 11.753 52.217 1.00 68.12 720 ARG A CA 1
ATOM 5726 C C . ARG A 1 720 ? -13.068 12.660 51.601 1.00 68.12 720 ARG A C 1
ATOM 5728 O O . ARG A 1 720 ? -12.939 13.873 51.514 1.00 68.12 720 ARG A O 1
ATOM 5735 N N . TYR A 1 721 ? -14.144 12.040 51.132 1.00 51.78 721 TYR A N 1
ATOM 5736 C CA . TYR A 1 721 ? -15.317 12.768 50.669 1.00 51.78 721 TYR A CA 1
ATOM 5737 C C . TYR A 1 721 ? -15.984 13.383 51.908 1.00 51.78 721 TYR A C 1
ATOM 5739 O O . TYR A 1 721 ? -16.714 12.682 52.604 1.00 51.78 721 TYR A O 1
ATOM 5747 N N . LYS A 1 722 ? -15.749 14.668 52.195 1.00 36.69 722 LYS A N 1
ATOM 5748 C CA . LYS A 1 722 ? -16.743 15.457 52.928 1.00 36.69 722 LYS A CA 1
ATOM 5749 C C . LYS A 1 722 ? -17.923 15.597 51.965 1.00 36.69 722 LYS A C 1
ATOM 5751 O O . LYS A 1 722 ? -17.863 16.382 51.022 1.00 36.69 722 LYS A O 1
ATOM 5756 N N . MET A 1 723 ? -18.919 14.712 52.068 1.00 26.89 723 MET A N 1
ATOM 5757 C CA . MET A 1 723 ? -20.221 15.067 51.502 1.00 26.89 723 MET A CA 1
ATOM 5758 C C . MET A 1 723 ? -20.721 16.273 52.309 1.00 26.89 723 MET A C 1
ATOM 5760 O O . MET A 1 723 ? -20.510 16.260 53.524 1.00 26.89 723 MET A O 1
ATOM 5764 N N . PRO A 1 724 ? -21.290 17.306 51.667 1.00 28.83 724 PRO A N 1
ATOM 5765 C CA . PRO A 1 724 ? -22.060 18.304 52.396 1.00 28.83 724 PRO A CA 1
ATOM 5766 C C . PRO A 1 724 ? -23.198 17.645 53.182 1.00 28.83 724 PRO A C 1
ATOM 5768 O O . PRO A 1 724 ? -23.713 16.598 52.709 1.00 28.83 724 PRO A O 1
#

Solvent-accessible surface area (backbone atoms only — not comparable to full-atom values): 40707 Å² total; per-residue (Å²): 116,71,75,59,59,66,54,73,80,47,91,64,95,61,70,79,54,41,60,44,60,52,22,19,49,46,26,46,48,23,44,42,30,66,76,65,46,101,59,54,46,67,57,51,36,50,77,71,71,44,59,101,77,42,55,58,62,52,41,58,54,57,60,73,47,96,65,56,69,70,55,47,51,47,36,59,45,36,28,54,43,94,82,31,33,42,60,86,39,59,50,58,71,86,48,41,46,85,45,36,48,44,42,72,66,58,35,74,78,41,26,61,46,48,47,70,47,35,33,43,87,55,53,50,36,25,64,74,74,37,69,44,52,77,41,93,55,57,76,65,52,44,61,37,37,73,68,54,87,46,65,53,43,78,55,82,74,76,70,61,34,76,68,13,60,76,32,60,49,29,47,53,34,26,72,59,62,74,43,76,79,72,83,83,25,72,65,49,73,82,51,58,64,43,37,47,66,53,48,28,45,54,48,1,40,51,74,73,43,76,66,36,79,64,76,73,84,82,54,92,63,21,41,53,52,13,34,62,44,48,45,40,48,67,66,58,31,22,50,53,52,36,54,51,44,68,76,52,40,73,59,86,82,43,88,53,27,51,63,68,69,55,28,34,54,48,53,60,78,75,54,89,79,55,53,66,72,60,53,52,52,53,53,47,36,52,43,53,28,39,43,78,62,28,55,56,41,79,85,66,61,54,88,86,80,71,85,72,66,48,37,71,71,49,49,23,62,74,68,25,32,40,79,67,25,52,53,46,51,38,62,74,70,63,61,84,63,47,60,46,97,89,69,46,57,45,41,49,71,69,56,50,50,52,51,50,55,54,57,70,60,39,37,50,41,62,58,53,6,59,68,42,37,48,48,52,70,43,42,54,48,24,53,53,58,41,39,76,72,69,49,72,53,62,36,40,37,46,60,86,95,44,76,46,52,30,30,40,51,71,53,51,51,53,47,46,52,53,57,75,64,36,49,70,72,59,94,90,56,65,64,33,47,47,68,60,44,30,67,70,62,73,77,53,54,66,48,57,47,49,43,28,38,78,66,71,74,40,84,54,22,46,39,99,49,81,38,61,64,40,27,27,30,74,57,71,80,85,72,83,88,71,77,73,78,75,73,93,64,75,74,87,67,63,92,61,54,33,49,60,68,35,52,23,30,34,54,62,41,43,78,65,16,49,56,44,36,40,76,72,66,60,33,46,68,70,39,88,90,57,74,28,28,27,31,69,37,52,51,53,41,56,68,49,38,40,37,57,57,40,45,28,78,74,73,75,39,96,57,92,48,75,86,48,37,63,79,70,74,44,66,67,73,48,61,46,92,57,29,69,38,53,31,26,44,38,68,62,50,26,75,70,77,42,84,67,93,73,80,50,74,65,42,49,52,52,48,51,49,43,42,56,39,25,57,71,43,18,54,61,43,42,63,50,96,54,87,32,60,65,59,25,38,34,28,32,83,82,64,72,47,62,37,38,37,35,77,46,89,73,32,37,39,40,33,37,77,37,24,68,80,87,31,40,66,49,31,49,51,41,71,76,39,46,71,62,52,55,65,55,42,64,83,42,50,78,46,78,70,90,70,37,40,39,40,34,34,77,29,67,52,72,66,48,34,44,54,52,23,37,39,60,24,61,54,44,66,78,70,51,81,79,72,132

Secondary structure (DSSP, 8-state):
-HHHHHHHT-S-S---SPPBTT--HHHHHHHHHHHH-SS-HHHHHHHTT--TT-HHHHHHHHHTS---HHHHHHHHHHSPPTT-EETTEE--GGGB-SSEEE-HHHHHH-SS--GGGGBTT--EETTTTEEPEEE---HHHHHS--------B-PPPPPPPHHHHTSHHHHHHHHTTSS---S--HHHHTS-HHHHHHHHHHHHHHHHS---SSPPPPPTTHHHHHHHHHSS-HHHHHHHHHHHHHHHS-GGG-SSB-GGGGTTHHHHTTSS-S-HHHHHHHHHHHHHHHHTTS-B-TTT--TTTS-PPPPHHHHHHHTTB-HHHHHHHHHHTT----B-TTSPBP--HHHHHHHHHHHHTEEEHHHHHHHTTS-HHHHHHHHHHHHHTT---EEEEEETTEEEEEEEHHHHHHHHHHHHTSPPPPTTS-EEEHHHHHHHH-S--HHHHHHHHHTTSS--B--SS-SGGG-EEEPPP-----PPPPPSSPPPPPTTEEEHHHHHHHH---HHHHHHHHHTTSS-EEETTTTEEEHHHHHHHHHHEEETHHHHTTTS----SGGGTGGGT---SS-HHHHSS-EEEHHHHHHHHSSPP---HHHHHHHHHHHHHHHHH-TTEE--SS--SSSEEEEETTSSSEEEEEE-SS-EEEEEEE-TTTTHHHHHHHHHSHHHHHHH-TTSEEEE-SS-EEEEEEE-SHHHHHHHHHHHHHHHHHHS----

Radius of gyration: 45.02 Å; Cα contacts (8 Å, |Δi|>4): 1082; chains: 1; bounding box: 100×64×118 Å

pLDDT: mean 84.92, std 12.92, range [26.89, 97.31]

Mean predicted aligned error: 18.95 Å